Protein AF-0000000082344191 (afdb_homodimer)

Sequence (604 aa):
MPLQTYHLSSSPKGLSSITTLIVGTSEAVLIDPPFLKPDGLAAAHWIKNKTNKPLKAVFVTHHHPDHFFAANSIFEAFPEAKFYAAPYVLAGINREYDQKVTYWPAVFGTENVYTAPRRPEPFEFSFFVLNGDPGSPVVLLGPLQGDSVDHTLFWLPSEKTIICGDAVYGRSTHVWVEEVETPALLEAWNKTLTLIGALRPEKLIPGHMETGWELDAKEDLAHTQKYLDLFSEKITNAPTKLTVQELFDFFKNEFPQCKENLDFFLGHLSNQYGEGGQVWEENRHHDVGARTIGALNGYWFKMPLQTYHLSSSPKGLSSITTLIVGTSEAVLIDPPFLKPDGLAAAHWIKNKTNKPLKAVFVTHHHPDHFFAANSIFEAFPEAKFYAAPYVLAGINREYDQKVTYWPAVFGTENVYTAPRRPEPFEFSFFVLNGDPGSPVVLLGPLQGDSVDHTLFWLPSEKTIICGDAVYGRSTHVWVEEVETPALLEAWNKTLTLIGALRPEKLIPGHMETGWELDAKEDLAHTQKYLDLFSEKITNAPTKLTVQELFDFFKNEFPQCKENLDFFLGHLSNQYGEGGQVWEENRHHDVGARTIGALNGYWFK

InterPro domains:
  IPR001279 Metallo-beta-lactamase [PF00753] (19-208)
  IPR001279 Metallo-beta-lactamase [SM00849] (16-208)
  IPR036866 Ribonuclease Z/Hydroxyacylglutathione hydrolase-like [G3DSA:3.60.15.10] (3-241)
  IPR036866 Ribonuclease Z/Hydroxyacylglutathione hydrolase-like [SSF56281] (19-265)
  IPR050662 Secondary metabolite biosynthesis-associated thioesterase [PTHR23131] (17-292)

pLDDT: mean 97.36, std 2.83, range [79.06, 99.0]

Radius of gyration: 25.95 Å; Cα contacts (8 Å, |Δi|>4): 1347; chains: 2; bounding box: 54×76×53 Å

Nearest PDB structures (foldseek):
  8d2z-assembly2_B  TM=6.722E-01  e=1.633E-15  Burkholderia cenocepacia
  4u4l-assembly3_C  TM=7.083E-01  e=7.625E-10  Klebsiella pneumoniae
  4tze-assembly1_A  TM=6.982E-01  e=8.600E-10  Escherichia coli
  8r5t-assembly2_B  TM=7.173E-01  e=3.643E-09  Klebsiella pneumoniae
  5zio-assembly1_A  TM=6.833E-01  e=1.996E-09  Klebsiella pneumoniae

Secondary structure (DSSP, 8-state):
---EEEEEEPPTTTTTBEEEEEE-SS-EEEE---SSHHHHHHHHHHHHHH--S-EEEEEESSS-GGGTTTHHHHHHH-TT-EEEE-HHHHHHHHHHHHHHHHHHHHHH-TTTS-SSPPPPEE---SEEB-TT-TTSPEEEEEEE-SSSSSEEEEEETTTTEEE-GGGS--TTS----TT--SHHHHHHHHHHHHHHHHT--SEEE-SB--TTPPP-HHHHHHHHHHHHHHHIIIIIT-SSPPBHHHHHHHHHHH-TT--S-HHHHHHHHHHHHSBT----GGGGGG-GGG--HHHHTTTB--/---EEEEEEPPTTTTTBEEEEEE-SS-EEEE---SSHHHHHHHHHHHHHH--S-EEEEEESSS-GGGTTTHHHHHHH-TT-EEEE-HHHHHHHHHHHHHHHHHHHHHH-TTTS-SSPPPPEE---SEEB-TT-TTSPEEEEEEE-SSSSSEEEEEETTTTEEE-GGGS--TTS----TT--SHHHHHHHHHHHHHHHHT--SEEE-SB--TTPPP-HHHHHHHHHHHHHHHIIIIIT-SSPPBHHHHHHHHHHH-TT--S-HHHHHHHHHHHHSBT----GGGGGG-GGG--HHHHTTTB--

Organism: NCBI:txid1220207

Structure (mmCIF, N/CA/C/O backbone):
data_AF-0000000082344191-model_v1
#
loop_
_entity.id
_entity.type
_entity.pdbx_description
1 polymer 'Metallo-beta-lactamase domain-containing protein'
#
loop_
_atom_site.group_PDB
_atom_site.id
_atom_site.type_symbol
_atom_site.label_atom_id
_atom_site.label_alt_id
_atom_site.label_comp_id
_atom_site.label_asym_id
_atom_site.label_entity_id
_atom_site.label_seq_id
_atom_site.pdbx_PDB_ins_code
_atom_site.Cartn_x
_atom_site.Cartn_y
_atom_site.Cartn_z
_atom_site.occupancy
_atom_site.B_iso_or_equiv
_atom_site.auth_seq_id
_atom_site.auth_comp_id
_atom_site.auth_asym_id
_atom_site.auth_atom_id
_atom_site.pdbx_PDB_model_num
ATOM 1 N N . MET A 1 1 ? 15.68 -6.539 15.57 1 79.06 1 MET A N 1
ATOM 2 C CA . MET A 1 1 ? 15.188 -5.562 16.547 1 79.06 1 MET A CA 1
ATOM 3 C C . MET A 1 1 ? 14.094 -4.695 15.93 1 79.06 1 MET A C 1
ATOM 5 O O . MET A 1 1 ? 14.102 -4.434 14.727 1 79.06 1 MET A O 1
ATOM 9 N N . PRO A 1 2 ? 13.133 -4.27 16.734 1 92.44 2 PRO A N 1
ATOM 10 C CA . PRO A 1 2 ? 12.086 -3.395 16.203 1 92.44 2 PRO A CA 1
ATOM 11 C C . PRO A 1 2 ? 12.633 -2.061 15.703 1 92.44 2 PRO A C 1
ATOM 13 O O . PRO A 1 2 ? 13.602 -1.538 16.266 1 92.44 2 PRO A O 1
ATOM 16 N N . LEU A 1 3 ? 12.094 -1.596 14.656 1 98.5 3 LEU A N 1
ATOM 17 C CA . LEU A 1 3 ? 12.422 -0.26 14.172 1 98.5 3 LEU A CA 1
ATOM 18 C C . LEU A 1 3 ? 12.18 0.787 15.25 1 98.5 3 LEU A C 1
ATOM 20 O O . LEU A 1 3 ? 11.203 0.698 16 1 98.5 3 LEU A O 1
ATOM 24 N N . GLN A 1 4 ? 13.055 1.714 15.312 1 98.62 4 GLN A N 1
ATOM 25 C CA . GLN A 1 4 ? 12.883 2.844 16.219 1 98.62 4 GLN A CA 1
ATOM 26 C C . GLN A 1 4 ? 12.461 4.098 15.461 1 98.62 4 GLN A C 1
ATOM 28 O O . GLN A 1 4 ? 12.906 4.328 14.336 1 98.62 4 GLN A O 1
ATOM 33 N N . THR A 1 5 ? 11.609 4.875 16.109 1 98.81 5 THR A N 1
ATOM 34 C CA . THR A 1 5 ? 11.211 6.141 15.508 1 98.81 5 THR A CA 1
ATOM 35 C C . THR A 1 5 ? 11.531 7.309 16.438 1 98.81 5 THR A C 1
ATOM 37 O O . THR A 1 5 ? 11.367 7.207 17.656 1 98.81 5 THR A O 1
ATOM 40 N N . TYR A 1 6 ? 12.039 8.32 15.852 1 98.75 6 TYR A N 1
ATOM 41 C CA . TYR A 1 6 ? 12.312 9.594 16.516 1 98.75 6 TYR A CA 1
ATOM 42 C C . TYR A 1 6 ? 11.656 10.75 15.766 1 98.75 6 TYR A C 1
ATOM 44 O O . TYR A 1 6 ? 11.352 10.633 14.57 1 98.75 6 TYR A O 1
ATOM 52 N N . HIS A 1 7 ? 11.352 11.789 16.469 1 98.81 7 HIS A N 1
ATOM 53 C CA . HIS A 1 7 ? 10.711 12.922 15.812 1 98.81 7 HIS A CA 1
ATOM 54 C C . HIS A 1 7 ? 11.328 14.242 16.266 1 98.81 7 HIS A C 1
ATOM 56 O O . HIS A 1 7 ? 11.828 14.344 17.391 1 98.81 7 HIS A O 1
ATOM 62 N N . LEU A 1 8 ? 11.367 15.188 15.383 1 98.81 8 LEU A N 1
ATOM 63 C CA . LEU A 1 8 ? 11.891 16.531 15.609 1 98.81 8 LEU A CA 1
ATOM 64 C C . LEU A 1 8 ? 10.883 17.594 15.172 1 98.81 8 LEU A C 1
ATOM 66 O O . LEU A 1 8 ? 10.391 17.562 14.039 1 98.81 8 LEU A O 1
ATOM 70 N N . SER A 1 9 ? 10.523 18.516 16.062 1 98.75 9 SER A N 1
ATOM 71 C CA . SER A 1 9 ? 9.664 19.641 15.719 1 98.75 9 SER A CA 1
ATOM 72 C C . SER A 1 9 ? 10.469 20.781 15.109 1 98.75 9 SER A C 1
ATOM 74 O O . SER A 1 9 ? 11.523 21.156 15.617 1 98.75 9 SER A O 1
ATOM 76 N N . SER A 1 10 ? 9.977 21.297 14.016 1 98.69 10 SER A N 1
ATOM 77 C CA . SER A 1 10 ? 10.555 22.531 13.484 1 98.69 10 SER A CA 1
ATOM 78 C C . SER A 1 10 ? 10.258 23.719 14.391 1 98.69 10 SER A C 1
ATOM 80 O O . SER A 1 10 ? 9.477 23.609 15.344 1 98.69 10 SER A O 1
ATOM 82 N N . SER A 1 11 ? 10.914 24.891 14.094 1 98.25 11 SER A N 1
ATOM 83 C CA . SER A 1 11 ? 10.664 26.125 14.828 1 98.25 11 SER A CA 1
ATOM 84 C C . SER A 1 11 ? 9.211 26.562 14.688 1 98.25 11 SER A C 1
ATOM 86 O O . SER A 1 11 ? 8.508 26.125 13.773 1 98.25 11 SER A O 1
ATOM 88 N N . PRO A 1 12 ? 8.734 27.422 15.602 1 97.44 12 PRO A N 1
ATOM 89 C CA . PRO A 1 12 ? 7.395 27.984 15.422 1 97.44 12 PRO A CA 1
ATOM 90 C C . PRO A 1 12 ? 7.219 28.672 14.07 1 97.44 12 PRO A C 1
ATOM 92 O O . PRO A 1 12 ? 6.18 28.516 13.422 1 97.44 12 PRO A O 1
ATOM 95 N N . LYS A 1 13 ? 8.266 29.344 13.602 1 96.56 13 LYS A N 1
ATOM 96 C CA . LYS A 1 13 ? 8.203 29.984 12.297 1 96.56 13 LYS A CA 1
ATOM 97 C C . LYS A 1 13 ? 8.016 28.953 11.188 1 96.56 13 LYS A C 1
ATOM 99 O O . LYS A 1 13 ? 7.371 29.234 10.172 1 96.56 13 LYS A O 1
ATOM 104 N N . GLY A 1 14 ? 8.609 27.75 11.383 1 97.88 14 GLY A N 1
ATOM 105 C CA . GLY A 1 14 ? 8.438 26.656 10.445 1 97.88 14 GLY A CA 1
ATOM 106 C C . GLY A 1 14 ? 7.172 25.844 10.695 1 97.88 14 GLY A C 1
ATOM 107 O O . GLY A 1 14 ? 7.051 24.719 10.242 1 97.88 14 GLY A O 1
ATOM 108 N N . LEU A 1 15 ? 6.262 26.406 11.523 1 98.12 15 LEU A N 1
ATOM 109 C CA . LEU A 1 15 ? 4.922 25.891 11.781 1 98.12 15 LEU A CA 1
ATOM 110 C C . LEU A 1 15 ? 4.988 24.641 12.641 1 98.12 15 LEU A C 1
ATOM 112 O O . LEU A 1 15 ? 4.074 23.812 12.602 1 98.12 15 LEU A O 1
ATOM 116 N N . SER A 1 16 ? 6.129 24.422 13.312 1 98.5 16 SER A N 1
ATOM 117 C CA . SER A 1 16 ? 6.32 23.266 14.188 1 98.5 16 SER A CA 1
ATOM 118 C C . SER A 1 16 ? 5.977 21.969 13.477 1 98.5 16 SER A C 1
ATOM 120 O O . SER A 1 16 ? 5.387 21.062 14.078 1 98.5 16 SER A O 1
ATOM 122 N N . SER A 1 17 ? 6.195 21.922 12.156 1 98.81 17 SER A N 1
ATOM 123 C CA . SER A 1 17 ? 6.027 20.672 11.43 1 98.81 17 SER A CA 1
ATOM 124 C C . SER A 1 17 ? 6.984 19.594 11.945 1 98.81 17 SER A C 1
ATOM 126 O O . SER A 1 17 ? 8.094 19.906 12.383 1 98.81 17 SER A O 1
ATOM 128 N N . ILE A 1 18 ? 6.586 18.406 11.898 1 98.94 18 ILE A N 1
ATOM 129 C CA . ILE A 1 18 ? 7.352 17.297 12.484 1 98.94 18 ILE A CA 1
ATOM 130 C C . ILE A 1 18 ? 8.125 16.578 11.391 1 98.94 18 ILE A C 1
ATOM 132 O O . ILE A 1 18 ? 7.582 16.297 10.32 1 98.94 18 ILE A O 1
ATOM 136 N N . THR A 1 19 ? 9.383 16.344 11.633 1 98.94 19 THR A N 1
ATOM 137 C CA . THR A 1 19 ? 10.242 15.43 10.891 1 98.94 19 THR A CA 1
ATOM 138 C C . THR A 1 19 ? 10.453 14.125 11.664 1 98.94 19 THR A C 1
ATOM 140 O O . THR A 1 19 ? 10.734 14.148 12.859 1 98.94 19 THR A O 1
ATOM 143 N N . THR A 1 20 ? 10.258 12.992 11.031 1 98.94 20 THR A N 1
ATOM 144 C CA . THR A 1 20 ? 10.359 11.703 11.703 1 98.94 20 THR A CA 1
ATOM 145 C C . THR A 1 20 ? 11.508 10.883 11.125 1 98.94 20 THR A C 1
ATOM 147 O O . THR A 1 20 ? 11.672 10.812 9.898 1 98.94 20 THR A O 1
ATOM 150 N N . LEU A 1 21 ? 12.336 10.328 12 1 98.94 21 LEU A N 1
ATOM 151 C CA . LEU A 1 21 ? 13.43 9.43 11.633 1 98.94 21 LEU A CA 1
ATOM 152 C C . LEU A 1 21 ? 13.109 7.992 12.031 1 98.94 21 LEU A C 1
ATOM 154 O O . LEU A 1 21 ? 12.758 7.727 13.18 1 98.94 21 LEU A O 1
ATOM 158 N N . ILE A 1 22 ? 13.078 7.086 11.078 1 98.94 22 ILE A N 1
ATOM 159 C CA . ILE A 1 22 ? 12.984 5.652 11.312 1 98.94 22 ILE A CA 1
ATOM 160 C C . ILE A 1 22 ? 14.375 5.027 11.289 1 98.94 22 ILE A C 1
ATOM 162 O O . ILE A 1 22 ? 15.102 5.164 10.297 1 98.94 22 ILE A O 1
ATOM 166 N N . VAL A 1 23 ? 14.758 4.375 12.32 1 98.88 23 VAL A N 1
ATOM 167 C CA . VAL A 1 23 ? 16.078 3.77 12.414 1 98.88 23 VAL A CA 1
ATOM 168 C C . VAL A 1 23 ? 15.953 2.258 12.586 1 98.88 23 VAL A C 1
ATOM 170 O O . VAL A 1 23 ? 15.273 1.789 13.5 1 98.88 23 VAL A O 1
ATOM 173 N N . GLY A 1 24 ? 16.516 1.507 11.633 1 98.31 24 GLY A N 1
ATOM 174 C CA . GLY A 1 24 ? 16.547 0.055 11.711 1 98.31 24 GLY A CA 1
ATOM 175 C C . GLY A 1 24 ? 17.906 -0.493 12.102 1 98.31 24 GLY A C 1
ATOM 176 O O . GLY A 1 24 ? 18.703 0.2 12.742 1 98.31 24 GLY A O 1
ATOM 177 N N . THR A 1 25 ? 18.141 -1.754 11.75 1 97.56 25 THR A N 1
ATOM 178 C CA . THR A 1 25 ? 19.359 -2.477 12.109 1 97.56 25 THR A CA 1
ATOM 179 C C . THR A 1 25 ? 20.562 -1.879 11.406 1 97.56 25 THR A C 1
ATOM 181 O O . THR A 1 25 ? 21.625 -1.716 12.016 1 97.56 25 THR A O 1
ATOM 184 N N . SER A 1 26 ? 20.406 -1.431 10.094 1 97.19 26 SER A N 1
ATOM 185 C CA . SER A 1 26 ? 21.594 -1.045 9.336 1 97.19 26 SER A CA 1
ATOM 186 C C . SER A 1 26 ? 21.375 0.271 8.602 1 97.19 26 SER A C 1
ATOM 188 O O . SER A 1 26 ? 22.312 0.843 8.055 1 97.19 26 SER A O 1
ATOM 190 N N . GLU A 1 27 ? 20.109 0.717 8.633 1 97.56 27 GLU A N 1
ATOM 191 C CA . GLU A 1 27 ? 19.75 1.846 7.785 1 97.56 27 GLU A CA 1
ATOM 192 C C . GLU A 1 27 ? 18.688 2.721 8.445 1 97.56 27 GLU A C 1
ATOM 194 O O . GLU A 1 27 ? 18.078 2.322 9.445 1 97.56 27 GLU A O 1
ATOM 199 N N . ALA A 1 28 ? 18.547 3.916 7.898 1 98.62 28 ALA A N 1
ATOM 200 C CA . ALA A 1 28 ? 17.531 4.836 8.391 1 98.62 28 ALA A CA 1
ATOM 201 C C . ALA A 1 28 ? 16.766 5.473 7.234 1 98.62 28 ALA A C 1
ATOM 203 O O . ALA A 1 28 ? 17.234 5.484 6.098 1 98.62 28 ALA A O 1
ATOM 204 N N . VAL A 1 29 ? 15.578 5.914 7.527 1 98.88 29 VAL A N 1
ATOM 205 C CA . VAL A 1 29 ? 14.711 6.625 6.602 1 98.88 29 VAL A CA 1
ATOM 206 C C . VAL A 1 29 ? 14.109 7.848 7.289 1 98.88 29 VAL A C 1
ATOM 208 O O . VAL A 1 29 ? 13.766 7.797 8.477 1 98.88 29 VAL A O 1
ATOM 211 N N . LEU A 1 30 ? 14.016 8.93 6.555 1 98.94 30 LEU A N 1
ATOM 212 C CA . LEU A 1 30 ? 13.43 10.156 7.082 1 98.94 30 LEU A CA 1
ATOM 213 C C . LEU A 1 30 ? 12.078 10.438 6.43 1 98.94 30 LEU A C 1
ATOM 215 O O . LEU A 1 30 ? 11.922 10.258 5.219 1 98.94 30 LEU A O 1
ATOM 219 N N . ILE A 1 31 ? 11.102 10.898 7.242 1 98.94 31 ILE A N 1
ATOM 220 C CA . ILE A 1 31 ? 9.797 11.305 6.734 1 98.94 31 ILE A CA 1
ATOM 221 C C . ILE A 1 31 ? 9.594 12.797 6.973 1 98.94 31 ILE A C 1
ATOM 223 O O . ILE A 1 31 ? 9.742 13.281 8.094 1 98.94 31 ILE A O 1
ATOM 227 N N . ASP A 1 32 ? 9.336 13.578 5.906 1 98.94 32 ASP A N 1
ATOM 228 C CA . ASP A 1 32 ? 8.867 14.961 5.93 1 98.94 32 ASP A CA 1
ATOM 229 C C . ASP A 1 32 ? 9.977 15.914 6.363 1 98.94 32 ASP A C 1
ATOM 231 O O . ASP A 1 32 ? 9.984 16.391 7.504 1 98.94 32 ASP A O 1
ATOM 235 N N . PRO A 1 33 ? 10.859 16.281 5.406 1 98.75 33 PRO A N 1
ATOM 236 C CA . PRO A 1 33 ? 11.75 17.406 5.699 1 98.75 33 PRO A CA 1
ATOM 237 C C . PRO A 1 33 ? 10.992 18.688 6.055 1 98.75 33 PRO A C 1
ATOM 239 O O . PRO A 1 33 ? 9.82 18.828 5.707 1 98.75 33 PRO A O 1
ATOM 242 N N . PRO A 1 34 ? 11.703 19.594 6.703 1 98.69 34 PRO A N 1
ATOM 243 C CA . PRO A 1 34 ? 11.008 20.781 7.188 1 98.69 34 PRO A CA 1
ATOM 244 C C . PRO A 1 34 ? 10.797 21.828 6.094 1 98.69 34 PRO A C 1
ATOM 246 O O . PRO A 1 34 ? 11.062 21.547 4.918 1 98.69 34 PRO A O 1
ATOM 249 N N . PHE A 1 35 ? 10.289 23 6.52 1 98.81 35 PHE A N 1
ATOM 250 C CA . PHE A 1 35 ? 9.906 24.109 5.652 1 98.81 35 PHE A CA 1
ATOM 251 C C . PHE A 1 35 ? 11.094 25.016 5.387 1 98.81 35 PHE A C 1
ATOM 253 O O . PHE A 1 35 ? 11.508 25.188 4.238 1 98.81 35 PHE A O 1
ATOM 260 N N . LEU A 1 36 ? 11.695 25.531 6.41 1 98.81 36 LEU A N 1
ATOM 261 C CA . LEU A 1 36 ? 12.656 26.625 6.336 1 98.81 36 LEU A CA 1
ATOM 262 C C . LEU A 1 36 ? 14.086 26.094 6.336 1 98.81 36 LEU A C 1
ATOM 264 O O . LEU A 1 36 ? 14.383 25.094 6.996 1 98.81 36 LEU A O 1
ATOM 268 N N . LYS A 1 37 ? 14.992 26.828 5.738 1 98.62 37 LYS A N 1
ATOM 269 C CA . LYS A 1 37 ? 16.406 26.469 5.648 1 98.62 37 LYS A CA 1
ATOM 270 C C . LYS A 1 37 ? 17 26.219 7.031 1 98.62 37 LYS A C 1
ATOM 272 O O . LYS A 1 37 ? 17.656 25.203 7.258 1 98.62 37 LYS A O 1
ATOM 277 N N . PRO A 1 38 ? 16.766 27.125 7.988 1 98.62 38 PRO A N 1
ATOM 278 C CA . PRO A 1 38 ? 17.359 26.859 9.305 1 98.62 38 PRO A CA 1
ATOM 279 C C . PRO A 1 38 ? 16.859 25.578 9.938 1 98.62 38 PRO A C 1
ATOM 281 O O . PRO A 1 38 ? 17.625 24.859 10.586 1 98.62 38 PRO A O 1
ATOM 284 N N . ASP A 1 39 ? 15.602 25.266 9.797 1 98.88 39 ASP A N 1
ATOM 285 C CA . ASP A 1 39 ? 15.047 24.031 10.336 1 98.88 39 ASP A CA 1
ATOM 286 C C . ASP A 1 39 ? 15.617 22.812 9.609 1 98.88 39 ASP A C 1
ATOM 288 O O . ASP A 1 39 ? 15.812 21.75 10.211 1 98.88 39 ASP A O 1
ATOM 292 N N . GLY A 1 40 ? 15.805 22.969 8.273 1 98.88 40 GLY A N 1
ATOM 293 C CA . GLY A 1 40 ? 16.438 21.906 7.512 1 98.88 40 GLY A CA 1
ATOM 294 C C . GLY A 1 40 ? 17.844 21.578 7.988 1 98.88 40 GLY A C 1
ATOM 295 O O . GLY A 1 40 ? 18.203 20.406 8.133 1 98.88 40 GLY A O 1
ATOM 296 N N . LEU A 1 41 ? 18.609 22.625 8.203 1 98.69 41 LEU A N 1
ATOM 297 C CA . LEU A 1 41 ? 19.969 22.453 8.719 1 98.69 41 LEU A CA 1
ATOM 298 C C . LEU A 1 41 ? 19.938 21.812 10.102 1 98.69 41 LEU A C 1
ATOM 300 O O . LEU A 1 41 ? 20.75 20.922 10.383 1 98.69 41 LEU A O 1
ATOM 304 N N . ALA A 1 42 ? 19.031 22.25 10.906 1 98.75 42 ALA A N 1
ATOM 305 C CA . ALA A 1 42 ? 18.875 21.656 12.234 1 98.75 42 ALA A CA 1
ATOM 306 C C . ALA A 1 42 ? 18.5 20.172 12.133 1 98.75 42 ALA A C 1
ATOM 308 O O . ALA A 1 42 ? 19 19.359 12.906 1 98.75 42 ALA A O 1
ATOM 309 N N . ALA A 1 43 ? 17.625 19.828 11.25 1 98.88 43 ALA A N 1
ATOM 310 C CA . ALA A 1 43 ? 17.219 18.438 11.062 1 98.88 43 ALA A CA 1
ATOM 311 C C . ALA A 1 43 ? 18.391 17.578 10.609 1 98.88 43 ALA A C 1
ATOM 313 O O . ALA A 1 43 ? 18.578 16.453 11.086 1 98.88 43 ALA A O 1
ATOM 314 N N . ALA A 1 44 ? 19.156 18.109 9.664 1 98.88 44 ALA A N 1
ATOM 315 C CA . ALA A 1 44 ? 20.344 17.391 9.203 1 98.88 44 ALA A CA 1
ATOM 316 C C . ALA A 1 44 ? 21.281 17.094 10.359 1 98.88 44 ALA A C 1
ATOM 318 O O . ALA A 1 44 ? 21.766 15.969 10.5 1 98.88 44 ALA A O 1
ATOM 319 N N . HIS A 1 45 ? 21.516 18.078 11.148 1 98.75 45 HIS A N 1
ATOM 320 C CA . HIS A 1 45 ? 22.375 17.906 12.312 1 98.75 45 HIS A CA 1
ATOM 321 C C . HIS A 1 45 ? 21.781 16.906 13.297 1 98.75 45 HIS A C 1
ATOM 323 O O . HIS A 1 45 ? 22.5 16.078 13.852 1 98.75 45 HIS A O 1
ATOM 329 N N . TRP A 1 46 ? 20.531 17.016 13.5 1 98.81 46 TRP A N 1
ATOM 330 C CA . TRP A 1 46 ? 19.797 16.125 14.406 1 98.81 46 TRP A CA 1
ATOM 331 C C . TRP A 1 46 ? 19.922 14.68 13.961 1 98.81 46 TRP A C 1
ATOM 333 O O . TRP A 1 46 ? 20.156 13.789 14.781 1 98.81 46 TRP A O 1
ATOM 343 N N . ILE A 1 47 ? 19.766 14.375 12.695 1 98.88 47 ILE A N 1
ATOM 344 C CA . ILE A 1 47 ? 19.891 13.031 12.156 1 98.88 47 ILE A CA 1
ATOM 345 C C . ILE A 1 47 ? 21.281 12.484 12.445 1 98.88 47 ILE A C 1
ATOM 347 O O . ILE A 1 47 ? 21.438 11.359 12.93 1 98.88 47 ILE A O 1
ATOM 351 N N . LYS A 1 48 ? 22.312 13.289 12.195 1 98.44 48 LYS A N 1
ATOM 352 C CA . LYS A 1 48 ? 23.688 12.875 12.391 1 98.44 48 LYS A CA 1
ATOM 353 C C . LYS A 1 48 ? 23.969 12.523 13.852 1 98.44 48 LYS A C 1
ATOM 355 O O . LYS A 1 48 ? 24.766 11.641 14.141 1 98.44 48 LYS A O 1
ATOM 360 N N . ASN A 1 49 ? 23.297 13.195 14.695 1 98.44 49 ASN A N 1
ATOM 361 C CA . ASN A 1 49 ? 23.516 12.977 16.125 1 98.44 49 ASN A CA 1
ATOM 362 C C . ASN A 1 49 ? 22.703 11.797 16.641 1 98.44 49 ASN A C 1
ATOM 364 O O . ASN A 1 49 ? 23.078 11.172 17.625 1 98.44 49 ASN A O 1
ATOM 368 N N . LYS A 1 50 ? 21.578 11.484 16.031 1 98.25 50 LYS A N 1
ATOM 369 C CA . LYS A 1 50 ? 20.672 10.461 16.516 1 98.25 50 LYS A CA 1
ATOM 370 C C . LYS A 1 50 ? 21.125 9.07 16.125 1 98.25 50 LYS A C 1
ATOM 372 O O . LYS A 1 50 ? 20.859 8.094 16.812 1 98.25 50 LYS A O 1
ATOM 377 N N . THR A 1 51 ? 21.812 8.969 14.945 1 98.12 51 THR A N 1
ATOM 378 C CA . THR A 1 51 ? 22.203 7.645 14.477 1 98.12 51 THR A CA 1
ATOM 379 C C . THR A 1 51 ? 23.422 7.742 13.555 1 98.12 51 THR A C 1
ATOM 381 O O . THR A 1 51 ? 23.609 8.75 12.875 1 98.12 51 THR A O 1
ATOM 384 N N . ASN A 1 52 ? 24.203 6.676 13.5 1 97.69 52 ASN A N 1
ATOM 385 C CA . ASN A 1 52 ? 25.328 6.57 12.578 1 97.69 52 ASN A CA 1
ATOM 386 C C . ASN A 1 52 ? 24.969 5.742 11.344 1 97.69 52 ASN A C 1
ATOM 388 O O . ASN A 1 52 ? 25.797 5.547 10.453 1 97.69 52 ASN A O 1
ATOM 392 N N . LYS A 1 53 ? 23.703 5.238 11.359 1 97.56 53 LYS A N 1
ATOM 393 C CA . LYS A 1 53 ? 23.266 4.449 10.219 1 97.56 53 LYS A CA 1
ATOM 394 C C . LYS A 1 53 ? 23.062 5.332 8.984 1 97.56 53 LYS A C 1
ATOM 396 O O . LYS A 1 53 ? 22.609 6.473 9.102 1 97.56 53 LYS A O 1
ATOM 401 N N . PRO A 1 54 ? 23.438 4.781 7.812 1 98.12 54 PRO A N 1
ATOM 402 C CA . PRO A 1 54 ? 23.219 5.574 6.602 1 98.12 54 PRO A CA 1
ATOM 403 C C . PRO A 1 54 ? 21.75 5.898 6.367 1 98.12 54 PRO A C 1
ATOM 405 O O . PRO A 1 54 ? 20.891 5.047 6.578 1 98.12 54 PRO A O 1
ATOM 408 N N . LEU A 1 55 ? 21.453 7.125 5.969 1 98.69 55 LEU A N 1
ATOM 409 C CA . LEU A 1 55 ? 20.125 7.523 5.512 1 98.69 55 LEU A CA 1
ATOM 410 C C . LEU A 1 55 ? 19.891 7.066 4.078 1 98.69 55 LEU A C 1
ATOM 412 O O . LEU A 1 55 ? 20.531 7.555 3.148 1 98.69 55 LEU A O 1
ATOM 416 N N . LYS A 1 56 ? 18.938 6.164 3.893 1 98.38 56 LYS A N 1
ATOM 417 C CA . LYS A 1 56 ? 18.75 5.551 2.58 1 98.38 56 LYS A CA 1
ATOM 418 C C . LYS A 1 56 ? 17.719 6.316 1.758 1 98.38 56 LYS A C 1
ATOM 420 O O . LYS A 1 56 ? 17.797 6.363 0.529 1 98.38 56 LYS A O 1
ATOM 425 N N . ALA A 1 57 ? 16.766 6.852 2.461 1 98.75 57 ALA A N 1
ATOM 426 C CA . ALA A 1 57 ? 15.688 7.523 1.744 1 98.75 57 ALA A CA 1
ATOM 427 C C . ALA A 1 57 ? 15.031 8.594 2.613 1 98.75 57 ALA A C 1
ATOM 429 O O . ALA A 1 57 ? 15.117 8.547 3.844 1 98.75 57 ALA A O 1
ATOM 430 N N . VAL A 1 58 ? 14.469 9.531 1.964 1 98.88 58 VAL A N 1
ATOM 431 C CA . VAL A 1 58 ? 13.609 10.57 2.514 1 98.88 58 VAL A CA 1
ATOM 432 C C . VAL A 1 58 ? 12.25 10.531 1.822 1 98.88 58 VAL A C 1
ATOM 434 O O . VAL A 1 58 ? 12.172 10.469 0.593 1 98.88 58 VAL A O 1
ATOM 437 N N . PHE A 1 59 ? 11.164 10.492 2.641 1 98.94 59 PHE A N 1
ATOM 438 C CA . PHE A 1 59 ? 9.812 10.469 2.088 1 98.94 59 PHE A CA 1
ATOM 439 C C . PHE A 1 59 ? 9.055 11.734 2.467 1 98.94 59 PHE A C 1
ATOM 441 O O . PHE A 1 59 ? 9.422 12.422 3.422 1 98.94 59 PHE A O 1
ATOM 448 N N . VAL A 1 60 ? 8.031 11.992 1.668 1 98.81 60 VAL A N 1
ATOM 449 C CA . VAL A 1 60 ? 7.098 13.086 1.922 1 98.81 60 VAL A CA 1
ATOM 450 C C . VAL A 1 60 ? 5.68 12.539 2.062 1 98.81 60 VAL A C 1
ATOM 452 O O . VAL A 1 60 ? 5.242 11.719 1.248 1 98.81 60 VAL A O 1
ATOM 455 N N . THR A 1 61 ? 4.984 13.023 3.084 1 98.94 61 THR A N 1
ATOM 456 C CA . THR A 1 61 ? 3.645 12.508 3.35 1 98.94 61 THR A CA 1
ATOM 457 C C . THR A 1 61 ? 2.629 13.133 2.393 1 98.94 61 THR A C 1
ATOM 459 O O . THR A 1 61 ? 1.666 12.469 1.993 1 98.94 61 THR A O 1
ATOM 462 N N . HIS A 1 62 ? 2.789 14.422 2.092 1 98.69 62 HIS A N 1
ATOM 463 C CA . HIS A 1 62 ? 1.835 15.117 1.237 1 98.69 62 HIS A CA 1
ATOM 464 C C . HIS A 1 62 ? 2.447 16.375 0.64 1 98.69 62 HIS A C 1
ATOM 466 O O . HIS A 1 62 ? 3.615 16.688 0.889 1 98.69 62 HIS A O 1
ATOM 472 N N . HIS A 1 63 ? 1.688 17.125 -0.151 1 98.06 63 HIS A N 1
ATOM 473 C CA . HIS A 1 63 ? 2.246 18.109 -1.079 1 98.06 63 HIS A CA 1
ATOM 474 C C . HIS A 1 63 ? 2.512 19.438 -0.384 1 98.06 63 HIS A C 1
ATOM 476 O O . HIS A 1 63 ? 3.127 20.328 -0.965 1 98.06 63 HIS A O 1
ATOM 482 N N . HIS A 1 64 ? 2.166 19.641 0.881 1 98.12 64 HIS A N 1
ATOM 483 C CA . HIS A 1 64 ? 2.367 20.938 1.529 1 98.12 64 HIS A CA 1
ATOM 484 C C . HIS A 1 64 ? 3.85 21.266 1.656 1 98.12 64 HIS A C 1
ATOM 486 O O . HIS A 1 64 ? 4.645 20.422 2.068 1 98.12 64 HIS A O 1
ATOM 492 N N . PRO A 1 65 ? 4.227 22.484 1.438 1 97.88 65 PRO A N 1
ATOM 493 C CA . PRO A 1 65 ? 5.637 22.891 1.392 1 97.88 65 PRO A CA 1
ATOM 494 C C . PRO A 1 65 ? 6.348 22.703 2.727 1 97.88 65 PRO A C 1
ATOM 496 O O . PRO A 1 65 ? 7.551 22.422 2.754 1 97.88 65 PRO A O 1
ATOM 499 N N . ASP A 1 66 ? 5.688 22.828 3.811 1 98.44 66 ASP A N 1
ATOM 500 C CA . ASP A 1 66 ? 6.355 22.75 5.109 1 98.44 66 ASP A CA 1
ATOM 501 C C . ASP A 1 66 ? 6.762 21.328 5.441 1 98.44 66 ASP A C 1
ATOM 503 O O . ASP A 1 66 ? 7.359 21.078 6.488 1 98.44 66 ASP A O 1
ATOM 507 N N . HIS A 1 67 ? 6.566 20.391 4.492 1 98.75 67 HIS A N 1
ATOM 508 C CA . HIS A 1 67 ? 6.973 19.016 4.715 1 98.75 67 HIS A CA 1
ATOM 509 C C . HIS A 1 67 ? 8.016 18.578 3.691 1 98.75 67 HIS A C 1
ATOM 511 O O . HIS A 1 67 ? 8.383 17.406 3.643 1 98.75 67 HIS A O 1
ATOM 517 N N . PHE A 1 68 ? 8.547 19.531 2.824 1 98.69 68 PHE A N 1
ATOM 518 C CA . PHE A 1 68 ? 9.586 19.016 1.949 1 98.69 68 PHE A CA 1
ATOM 519 C C . PHE A 1 68 ? 10.484 20.141 1.441 1 98.69 68 PHE A C 1
ATOM 521 O O . PHE A 1 68 ? 11.555 19.891 0.897 1 98.69 68 PHE A O 1
ATOM 528 N N . PHE A 1 69 ? 10.164 21.406 1.65 1 98.75 69 PHE A N 1
ATOM 529 C CA . PHE A 1 69 ? 10.836 22.531 0.993 1 98.75 69 PHE A CA 1
ATOM 530 C C . PHE A 1 69 ? 12.305 22.578 1.377 1 98.75 69 PHE A C 1
ATOM 532 O O . PHE A 1 69 ? 13.148 23 0.582 1 98.75 69 PHE A O 1
ATOM 539 N N . ALA A 1 70 ? 12.641 22.172 2.596 1 98.81 70 ALA A N 1
ATOM 540 C CA . ALA A 1 70 ? 14.031 22.266 3.045 1 98.81 70 ALA A CA 1
ATOM 541 C C . ALA A 1 70 ? 14.758 20.938 2.877 1 98.81 70 ALA A C 1
ATOM 543 O O . ALA A 1 70 ? 15.789 20.719 3.514 1 98.81 70 ALA A O 1
ATOM 544 N N . ALA A 1 71 ? 14.219 20.047 2.066 1 98.81 71 ALA A N 1
ATOM 545 C CA . ALA A 1 71 ? 14.875 18.766 1.792 1 98.81 71 ALA A CA 1
ATOM 546 C C . ALA A 1 71 ? 16.297 18.969 1.288 1 98.81 71 ALA A C 1
ATOM 548 O O . ALA A 1 71 ? 17.172 18.141 1.531 1 98.81 71 ALA A O 1
ATOM 549 N N . ASN A 1 72 ? 16.578 20.109 0.593 1 98.69 72 ASN A N 1
ATOM 550 C CA . ASN A 1 72 ? 17.906 20.438 0.093 1 98.69 72 ASN A CA 1
ATOM 551 C C . ASN A 1 72 ? 18.969 20.312 1.189 1 98.69 72 ASN A C 1
ATOM 553 O O . ASN A 1 72 ? 20.047 19.766 0.964 1 98.69 72 ASN A O 1
ATOM 557 N N . SER A 1 73 ? 18.656 20.828 2.369 1 98.56 73 SER A N 1
ATOM 558 C CA . SER A 1 73 ? 19.594 20.781 3.488 1 98.56 73 SER A CA 1
ATOM 559 C C . SER A 1 73 ? 19.906 19.344 3.893 1 98.56 73 SER A C 1
ATOM 561 O O . SER A 1 73 ? 21.047 19.031 4.234 1 98.56 73 SER A O 1
ATOM 563 N N . ILE A 1 74 ? 18.875 18.484 3.863 1 98.69 74 ILE A N 1
ATOM 564 C CA . ILE A 1 74 ? 19.062 17.078 4.215 1 98.69 74 ILE A CA 1
ATOM 565 C C . ILE A 1 74 ? 19.984 16.406 3.211 1 98.69 74 ILE A C 1
ATOM 567 O O . ILE A 1 74 ? 20.922 15.695 3.598 1 98.69 74 ILE A O 1
ATOM 571 N N . PHE A 1 75 ? 19.812 16.719 1.922 1 98.5 75 PHE A N 1
ATOM 572 C CA . PHE A 1 75 ? 20.547 16.031 0.877 1 98.5 75 PHE A CA 1
ATOM 573 C C . PHE A 1 75 ? 21.969 16.578 0.766 1 98.5 75 PHE A C 1
ATOM 575 O O . PHE A 1 75 ? 22.875 15.883 0.285 1 98.5 75 PHE A O 1
ATOM 582 N N . GLU A 1 76 ? 22.172 17.797 1.151 1 98.19 76 GLU A N 1
ATOM 583 C CA . GLU A 1 76 ? 23.531 18.297 1.277 1 98.19 76 GLU A CA 1
ATOM 584 C C . GLU A 1 76 ? 24.328 17.484 2.301 1 98.19 76 GLU A C 1
ATOM 586 O O . GLU A 1 76 ? 25.516 17.219 2.104 1 98.19 76 GLU A O 1
ATOM 591 N N . ALA A 1 77 ? 23.688 17.156 3.365 1 98.19 77 ALA A N 1
ATOM 592 C CA . ALA A 1 77 ? 24.312 16.391 4.438 1 98.19 77 ALA A CA 1
ATOM 593 C C . ALA A 1 77 ? 24.359 14.898 4.094 1 98.19 77 ALA A C 1
ATOM 595 O O . ALA A 1 77 ? 25.281 14.188 4.512 1 98.19 77 ALA A O 1
ATOM 596 N N . PHE A 1 78 ? 23.406 14.398 3.375 1 98.56 78 PHE A N 1
ATOM 597 C CA . PHE A 1 78 ? 23.25 13 3.002 1 98.56 78 PHE A CA 1
ATOM 598 C C . PHE A 1 78 ? 23.062 12.859 1.498 1 98.56 78 PHE A C 1
ATOM 600 O O . PHE A 1 78 ? 21.984 12.445 1.043 1 98.56 78 PHE A O 1
ATOM 607 N N . PRO A 1 79 ? 24.078 12.969 0.737 1 98.06 79 PRO A N 1
ATOM 608 C CA . PRO A 1 79 ? 23.953 13.086 -0.718 1 98.06 79 PRO A CA 1
ATOM 609 C C . PRO A 1 79 ? 23.531 11.766 -1.376 1 98.06 79 PRO A C 1
ATOM 611 O O . PRO A 1 79 ? 23.062 11.766 -2.512 1 98.06 79 PRO A O 1
ATOM 614 N N . GLU A 1 80 ? 23.656 10.648 -0.697 1 97.25 80 GLU A N 1
ATOM 615 C CA . GLU A 1 80 ? 23.375 9.359 -1.308 1 97.25 80 GLU A CA 1
ATOM 616 C C . GLU A 1 80 ? 21.922 8.945 -1.075 1 97.25 80 GLU A C 1
ATOM 618 O O . GLU A 1 80 ? 21.422 7.996 -1.692 1 97.25 80 GLU A O 1
ATOM 623 N N . ALA A 1 81 ? 21.25 9.617 -0.158 1 98.25 81 ALA A N 1
ATOM 624 C CA . ALA A 1 81 ? 19.859 9.289 0.132 1 98.25 81 ALA A CA 1
ATOM 625 C C . ALA A 1 81 ? 18.953 9.586 -1.067 1 98.25 81 ALA A C 1
ATOM 627 O O . ALA A 1 81 ? 19.203 10.539 -1.811 1 98.25 81 ALA A O 1
ATOM 628 N N . LYS A 1 82 ? 17.953 8.789 -1.264 1 98.06 82 LYS A N 1
ATOM 629 C CA . LYS A 1 82 ? 16.953 9.031 -2.297 1 98.06 82 LYS A CA 1
ATOM 630 C C . LYS A 1 82 ? 15.773 9.82 -1.743 1 98.06 82 LYS A C 1
ATOM 632 O O . LYS A 1 82 ? 15.469 9.734 -0.552 1 98.06 82 LYS A O 1
ATOM 637 N N . PHE A 1 83 ? 15.18 10.633 -2.605 1 98.88 83 PHE A N 1
ATOM 638 C CA . PHE A 1 83 ? 14.016 11.422 -2.223 1 98.88 83 PHE A CA 1
ATOM 639 C C . PHE A 1 83 ? 12.75 10.891 -2.885 1 98.88 83 PHE A C 1
ATOM 641 O O . PHE A 1 83 ? 12.594 11 -4.105 1 98.88 83 PHE A O 1
ATOM 648 N N . TYR A 1 84 ? 11.781 10.344 -2.057 1 98.88 84 TYR A N 1
ATOM 649 C CA . TYR A 1 84 ? 10.633 9.641 -2.617 1 98.88 84 TYR A CA 1
ATOM 650 C C . TYR A 1 84 ? 9.328 10.242 -2.125 1 98.88 84 TYR A C 1
ATOM 652 O O . TYR A 1 84 ? 9.281 10.852 -1.057 1 98.88 84 TYR A O 1
ATOM 660 N N . ALA A 1 85 ? 8.32 10.07 -2.908 1 98.94 85 ALA A N 1
ATOM 661 C CA . ALA A 1 85 ? 6.918 10.234 -2.527 1 98.94 85 ALA A CA 1
ATOM 662 C C . ALA A 1 85 ? 6.023 9.266 -3.295 1 98.94 85 ALA A C 1
ATOM 664 O O . ALA A 1 85 ? 6.375 8.82 -4.391 1 98.94 85 ALA A O 1
ATOM 665 N N . ALA A 1 86 ? 4.902 8.891 -2.656 1 98.81 86 ALA A N 1
ATOM 666 C CA . ALA A 1 86 ? 3.908 8.188 -3.463 1 98.81 86 ALA A CA 1
ATOM 667 C C . ALA A 1 86 ? 3.559 8.984 -4.715 1 98.81 86 ALA A C 1
ATOM 669 O O . ALA A 1 86 ? 3.568 10.219 -4.699 1 98.81 86 ALA A O 1
ATOM 670 N N . PRO A 1 87 ? 3.203 8.367 -5.824 1 98.62 87 PRO A N 1
ATOM 671 C CA . PRO A 1 87 ? 2.945 9.062 -7.086 1 98.62 87 PRO A CA 1
ATOM 672 C C . PRO A 1 87 ? 1.871 10.141 -6.957 1 98.62 87 PRO A C 1
ATOM 674 O O . PRO A 1 87 ? 1.995 11.211 -7.555 1 98.62 87 PRO A O 1
ATOM 677 N N . TYR A 1 88 ? 0.812 9.875 -6.191 1 98.12 88 TYR A N 1
ATOM 678 C CA . TYR A 1 88 ? -0.263 10.852 -6.059 1 98.12 88 TYR A CA 1
ATOM 679 C C . TYR A 1 88 ? 0.198 12.07 -5.262 1 98.12 88 TYR A C 1
ATOM 681 O O . TYR A 1 88 ? -0.312 13.172 -5.453 1 98.12 88 TYR A O 1
ATOM 689 N N . VAL A 1 89 ? 1.179 11.883 -4.34 1 98.75 89 VAL A N 1
ATOM 690 C CA . VAL A 1 89 ? 1.761 13.008 -3.605 1 98.75 89 VAL A CA 1
ATOM 691 C C . VAL A 1 89 ? 2.619 13.852 -4.547 1 98.75 89 VAL A C 1
ATOM 693 O O . VAL A 1 89 ? 2.521 15.078 -4.551 1 98.75 89 VAL A O 1
ATOM 696 N N . LEU A 1 90 ? 3.465 13.148 -5.32 1 98.81 90 LEU A N 1
ATOM 697 C CA . LEU A 1 90 ? 4.297 13.844 -6.301 1 98.81 90 LEU A CA 1
ATOM 698 C C . LEU A 1 90 ? 3.438 14.664 -7.254 1 98.81 90 LEU A C 1
ATOM 700 O O . LEU A 1 90 ? 3.789 15.797 -7.598 1 98.81 90 LEU A O 1
ATOM 704 N N . ALA A 1 91 ? 2.314 14.094 -7.715 1 98.19 91 ALA A N 1
ATOM 705 C CA . ALA A 1 91 ? 1.408 14.812 -8.609 1 98.19 91 ALA A CA 1
ATOM 706 C C . ALA A 1 91 ? 0.906 16.094 -7.969 1 98.19 91 ALA A C 1
ATOM 708 O O . ALA A 1 91 ? 0.798 17.141 -8.633 1 98.19 91 ALA A O 1
ATOM 709 N N . GLY A 1 92 ? 0.571 16.031 -6.691 1 97.69 92 GLY A N 1
ATOM 710 C CA . GLY A 1 92 ? 0.166 17.219 -5.965 1 97.69 92 GLY A CA 1
ATOM 711 C C . GLY A 1 92 ? 1.261 18.266 -5.879 1 97.69 92 GLY A C 1
ATOM 712 O O . GLY A 1 92 ? 1.013 19.453 -6.109 1 97.69 92 GLY A O 1
ATOM 713 N N . ILE A 1 93 ? 2.453 17.797 -5.551 1 98.38 93 ILE A N 1
ATOM 714 C CA . ILE A 1 93 ? 3.604 18.703 -5.473 1 98.38 93 ILE A CA 1
ATOM 715 C C . ILE A 1 93 ? 3.812 19.391 -6.82 1 98.38 93 ILE A C 1
ATOM 717 O O . ILE A 1 93 ? 3.988 20.609 -6.879 1 98.38 93 ILE A O 1
ATOM 721 N N . ASN A 1 94 ? 3.719 18.656 -7.922 1 98.31 94 ASN A N 1
ATOM 722 C CA . ASN A 1 94 ? 3.943 19.203 -9.258 1 98.31 94 ASN A CA 1
ATOM 723 C C . ASN A 1 94 ? 2.879 20.219 -9.641 1 98.31 94 ASN A C 1
ATOM 725 O O . ASN A 1 94 ? 3.176 21.219 -10.312 1 98.31 94 ASN A O 1
ATOM 729 N N . ARG A 1 95 ? 1.666 20.016 -9.219 1 97.06 95 ARG A N 1
ATOM 730 C CA . ARG A 1 95 ? 0.55 20.891 -9.562 1 97.06 95 ARG A CA 1
ATOM 731 C C . ARG A 1 95 ? 0.747 22.281 -8.977 1 97.06 95 ARG A C 1
ATOM 733 O O . ARG A 1 95 ? 0.319 23.281 -9.57 1 97.06 95 ARG A O 1
ATOM 740 N N . GLU A 1 96 ? 1.412 22.344 -7.871 1 96.88 96 GLU A N 1
ATOM 741 C CA . GLU A 1 96 ? 1.471 23.625 -7.203 1 96.88 96 GLU A CA 1
ATOM 742 C C . GLU A 1 96 ? 2.898 24.172 -7.16 1 96.88 96 GLU A C 1
ATOM 744 O O . GLU A 1 96 ? 3.135 25.281 -6.703 1 96.88 96 GLU A O 1
ATOM 749 N N . TYR A 1 97 ? 3.879 23.469 -7.648 1 97.56 97 TYR A N 1
ATOM 750 C CA . TYR A 1 97 ? 5.301 23.719 -7.426 1 97.56 97 TYR A CA 1
ATOM 751 C C . TYR A 1 97 ? 5.688 25.109 -7.902 1 97.56 97 TYR A C 1
ATOM 753 O O . TYR A 1 97 ? 6.25 25.906 -7.137 1 97.56 97 TYR A O 1
ATOM 761 N N . ASP A 1 98 ? 5.332 25.484 -9.133 1 96.81 98 ASP A N 1
ATOM 762 C CA . ASP A 1 98 ? 5.781 26.734 -9.734 1 96.81 98 ASP A CA 1
ATOM 763 C C . ASP A 1 98 ? 5.266 27.938 -8.953 1 96.81 98 ASP A C 1
ATOM 765 O O . ASP A 1 98 ? 5.984 28.922 -8.773 1 96.81 98 ASP A O 1
ATOM 769 N N . GLN A 1 99 ? 4.105 27.844 -8.5 1 96.12 99 GLN A N 1
ATOM 770 C CA . GLN A 1 99 ? 3.539 28.953 -7.734 1 96.12 99 GLN A CA 1
ATOM 771 C C . GLN A 1 99 ? 4.148 29.016 -6.336 1 96.12 99 GLN A C 1
ATOM 773 O O . GLN A 1 99 ? 4.438 30.109 -5.832 1 96.12 99 GLN A O 1
ATOM 778 N N . LYS A 1 100 ? 4.402 27.891 -5.719 1 96.88 100 LYS A N 1
ATOM 779 C CA . LYS A 1 100 ? 4.871 27.859 -4.336 1 96.88 100 LYS A CA 1
ATOM 780 C C . LYS A 1 100 ? 6.32 28.328 -4.234 1 96.88 100 LYS A C 1
ATOM 782 O O . LYS A 1 100 ? 6.699 28.984 -3.262 1 96.88 100 LYS A O 1
ATOM 787 N N . VAL A 1 101 ? 7.141 28.016 -5.227 1 97.25 101 VAL A N 1
ATOM 788 C CA . VAL A 1 101 ? 8.555 28.375 -5.164 1 97.25 101 VAL A CA 1
ATOM 789 C C . VAL A 1 101 ? 8.719 29.875 -5.395 1 97.25 101 VAL A C 1
ATOM 791 O O . VAL A 1 101 ? 9.773 30.438 -5.105 1 97.25 101 VAL A O 1
ATOM 794 N N . THR A 1 102 ? 7.684 30.516 -5.953 1 96.19 102 THR A N 1
ATOM 795 C CA . THR A 1 102 ? 7.676 31.969 -6.09 1 96.19 102 THR A CA 1
ATOM 796 C C . THR A 1 102 ? 7.086 32.625 -4.844 1 96.19 102 THR A C 1
ATOM 798 O O . THR A 1 102 ? 7.637 33.594 -4.328 1 96.19 102 THR A O 1
ATOM 801 N N . TYR A 1 103 ? 6.113 32.094 -4.289 1 96.5 103 TYR A N 1
ATOM 802 C CA . TYR A 1 103 ? 5.328 32.688 -3.219 1 96.5 103 TYR A CA 1
ATOM 803 C C . TYR A 1 103 ? 6.102 32.688 -1.905 1 96.5 103 TYR A C 1
ATOM 805 O O . TYR A 1 103 ? 6.246 33.75 -1.262 1 96.5 103 TYR A O 1
ATOM 813 N N . TRP A 1 104 ? 6.609 31.547 -1.49 1 97.06 104 TRP A N 1
ATOM 814 C CA . TRP A 1 104 ? 7.086 31.406 -0.119 1 97.06 104 TRP A CA 1
ATOM 815 C C . TRP A 1 104 ? 8.383 32.188 0.093 1 97.06 104 TRP A C 1
ATOM 817 O O . TRP A 1 104 ? 8.57 32.812 1.136 1 97.06 104 TRP A O 1
ATOM 827 N N . PRO A 1 105 ? 9.297 32.156 -0.922 1 97.06 105 PRO A N 1
ATOM 828 C CA . PRO A 1 105 ? 10.453 33.031 -0.768 1 97.06 105 PRO A CA 1
ATOM 829 C C . PRO A 1 105 ? 10.07 34.5 -0.67 1 97.06 105 PRO A C 1
ATOM 831 O O . PRO A 1 105 ? 10.734 35.281 0.018 1 97.06 105 PRO A O 1
ATOM 834 N N . ALA A 1 106 ? 9.031 34.844 -1.32 1 96.44 106 ALA A N 1
ATOM 835 C CA . ALA A 1 106 ? 8.562 36.219 -1.238 1 96.44 106 ALA A CA 1
ATOM 836 C C . ALA A 1 106 ? 8.023 36.531 0.156 1 96.44 106 ALA A C 1
ATOM 838 O O . ALA A 1 106 ? 8.148 37.688 0.634 1 96.44 106 ALA A O 1
ATOM 839 N N . VAL A 1 107 ? 7.504 35.594 0.819 1 95.06 107 VAL A N 1
ATOM 840 C CA . VAL A 1 107 ? 6.891 35.781 2.131 1 95.06 107 VAL A CA 1
ATOM 841 C C . VAL A 1 107 ? 7.961 35.719 3.215 1 95.06 107 VAL A C 1
ATOM 843 O O . VAL A 1 107 ? 8.016 36.562 4.102 1 95.06 107 VAL A O 1
ATOM 846 N N . PHE A 1 108 ? 8.867 34.719 3.1 1 96.94 108 PHE A N 1
ATOM 847 C CA . PHE A 1 108 ? 9.773 34.438 4.199 1 96.94 108 PHE A CA 1
ATOM 848 C C . PHE A 1 108 ? 11.18 34.938 3.891 1 96.94 108 PHE A C 1
ATOM 850 O O . PHE A 1 108 ? 12.039 35 4.773 1 96.94 108 PHE A O 1
ATOM 857 N N . GLY A 1 109 ? 11.438 35.344 2.684 1 97.56 109 GLY A N 1
ATOM 858 C CA . GLY A 1 109 ? 12.773 35.719 2.258 1 97.56 109 GLY A CA 1
ATOM 859 C C . GLY A 1 109 ? 13.578 34.562 1.711 1 97.56 109 GLY A C 1
ATOM 860 O O . GLY A 1 109 ? 13.492 33.438 2.23 1 97.56 109 GLY A O 1
ATOM 861 N N . THR A 1 110 ? 14.336 34.812 0.71 1 97 110 THR A N 1
ATOM 862 C CA . THR A 1 110 ? 15.125 33.781 0.037 1 97 110 THR A CA 1
ATOM 863 C C . THR A 1 110 ? 16.219 33.25 0.961 1 97 110 THR A C 1
ATOM 865 O O . THR A 1 110 ? 16.781 32.188 0.705 1 97 110 THR A O 1
ATOM 868 N N . GLU A 1 111 ? 16.5 33.906 2.016 1 96.88 111 GLU A N 1
ATOM 869 C CA . GLU A 1 111 ? 17.484 33.438 2.99 1 96.88 111 GLU A CA 1
ATOM 870 C C . GLU A 1 111 ? 16.906 32.375 3.887 1 96.88 111 GLU A C 1
ATOM 872 O O . GLU A 1 111 ? 17.641 31.578 4.473 1 96.88 111 GLU A O 1
ATOM 877 N N . ASN A 1 112 ? 15.609 32.281 3.906 1 97.81 112 ASN A N 1
ATOM 878 C CA . ASN A 1 112 ? 14.945 31.375 4.832 1 97.81 112 ASN A CA 1
ATOM 879 C C . ASN A 1 112 ? 14.312 30.188 4.102 1 97.81 112 ASN A C 1
ATOM 881 O O . ASN A 1 112 ? 14.055 29.156 4.707 1 97.81 112 ASN A O 1
ATOM 885 N N . VAL A 1 113 ? 14.016 30.438 2.826 1 98 113 VAL A N 1
ATOM 886 C CA . VAL A 1 113 ? 13.336 29.422 2.041 1 98 113 VAL A CA 1
ATOM 887 C C . VAL A 1 113 ? 14.102 29.156 0.75 1 98 113 VAL A C 1
ATOM 889 O O . VAL A 1 113 ? 14.562 30.094 0.091 1 98 113 VAL A O 1
ATOM 892 N N . TYR A 1 114 ? 14.25 27.875 0.416 1 97.88 114 TYR A N 1
ATOM 893 C CA . TYR A 1 114 ? 14.906 27.531 -0.845 1 97.88 114 TYR A CA 1
ATOM 894 C C . TYR A 1 114 ? 14.055 27.984 -2.031 1 97.88 114 TYR A C 1
ATOM 896 O O . TYR A 1 114 ? 12.836 27.812 -2.033 1 97.88 114 TYR A O 1
ATOM 904 N N . THR A 1 115 ? 14.672 28.578 -3.025 1 97.56 115 THR A N 1
ATOM 905 C CA . THR A 1 115 ? 13.977 29.047 -4.215 1 97.56 115 THR A CA 1
ATOM 906 C C . THR A 1 115 ? 13.805 27.922 -5.23 1 97.56 115 THR A C 1
ATOM 908 O O . THR A 1 115 ? 13.047 28.062 -6.191 1 97.56 115 THR A O 1
ATOM 911 N N . ALA A 1 116 ? 14.461 26.844 -5.023 1 98.12 116 ALA A N 1
ATOM 912 C CA . ALA A 1 116 ? 14.352 25.656 -5.852 1 98.12 116 ALA A CA 1
ATOM 913 C C . ALA A 1 116 ? 14.359 24.391 -4.996 1 98.12 116 ALA A C 1
ATOM 915 O O . ALA A 1 116 ? 15.273 23.578 -5.09 1 98.12 116 ALA A O 1
ATOM 916 N N . PRO A 1 117 ? 13.352 24.219 -4.168 1 98.62 117 PRO A N 1
ATOM 917 C CA . PRO A 1 117 ? 13.281 22.984 -3.379 1 98.62 117 PRO A CA 1
ATOM 918 C C . PRO A 1 117 ? 13.336 21.734 -4.242 1 98.62 117 PRO A C 1
ATOM 920 O O . PRO A 1 117 ? 12.719 21.688 -5.312 1 98.62 117 PRO A O 1
ATOM 923 N N . ARG A 1 118 ? 14.07 20.75 -3.809 1 98.38 118 ARG A N 1
ATOM 924 C CA . ARG A 1 118 ? 14.148 19.469 -4.516 1 98.38 118 ARG A CA 1
ATOM 925 C C . ARG A 1 118 ? 12.781 18.781 -4.555 1 98.38 118 ARG A C 1
ATOM 927 O O . ARG A 1 118 ? 12.039 18.812 -3.568 1 98.38 118 ARG A O 1
ATOM 934 N N . ARG A 1 119 ? 12.414 18.188 -5.688 1 98.12 119 ARG A N 1
ATOM 935 C CA . ARG A 1 119 ? 11.203 17.391 -5.816 1 98.12 119 ARG A CA 1
ATOM 936 C C . ARG A 1 119 ? 11.5 15.906 -5.652 1 98.12 119 ARG A C 1
ATOM 938 O O . ARG A 1 119 ? 12.523 15.414 -6.137 1 98.12 119 ARG A O 1
ATOM 945 N N . PRO A 1 120 ? 10.641 15.211 -4.957 1 98.81 120 PRO A N 1
ATOM 946 C CA . PRO A 1 120 ? 10.836 13.758 -4.844 1 98.81 120 PRO A CA 1
ATOM 947 C C . PRO A 1 120 ? 10.648 13.031 -6.172 1 98.81 120 PRO A C 1
ATOM 949 O O . PRO A 1 120 ? 10.086 13.602 -7.113 1 98.81 120 PRO A O 1
ATOM 952 N N . GLU A 1 121 ? 11.203 11.875 -6.27 1 98.38 121 GLU A N 1
ATOM 953 C CA . GLU A 1 121 ? 10.875 10.898 -7.305 1 98.38 121 GLU A CA 1
ATOM 954 C C . GLU A 1 121 ? 9.719 10.008 -6.867 1 98.38 121 GLU A C 1
ATOM 956 O O . GLU A 1 121 ? 9.461 9.852 -5.672 1 98.38 121 GLU A O 1
ATOM 961 N N . PRO A 1 122 ? 9.008 9.508 -7.863 1 98.5 122 PRO A N 1
ATOM 962 C CA . PRO A 1 122 ? 7.898 8.625 -7.48 1 98.5 122 PRO A CA 1
ATOM 963 C C . PRO A 1 122 ? 8.375 7.309 -6.871 1 98.5 122 PRO A C 1
ATOM 965 O O . PRO A 1 122 ? 9.312 6.691 -7.383 1 98.5 122 PRO A O 1
ATOM 968 N N . PHE A 1 123 ? 7.918 6.914 -5.762 1 98.69 123 PHE A N 1
ATOM 969 C CA . PHE A 1 123 ? 8.078 5.598 -5.16 1 98.69 123 PHE A CA 1
ATOM 970 C C . PHE A 1 123 ? 6.93 4.676 -5.562 1 98.69 123 PHE A C 1
ATOM 972 O O . PHE A 1 123 ? 5.816 4.797 -5.043 1 98.69 123 PHE A O 1
ATOM 979 N N . GLU A 1 124 ? 7.117 3.713 -6.32 1 97.56 124 GLU A N 1
ATOM 980 C CA . GLU A 1 124 ? 6.062 2.969 -7.004 1 97.56 124 GLU A CA 1
ATOM 981 C C . GLU A 1 124 ? 5.551 1.819 -6.141 1 97.56 124 GLU A C 1
ATOM 983 O O . GLU A 1 124 ? 4.586 1.145 -6.504 1 97.56 124 GLU A O 1
ATOM 988 N N . PHE A 1 125 ? 6.195 1.575 -4.992 1 98.56 125 PHE A N 1
ATOM 989 C CA . PHE A 1 125 ? 5.816 0.465 -4.125 1 98.56 125 PHE A CA 1
ATOM 990 C C . PHE A 1 125 ? 4.887 0.936 -3.016 1 98.56 125 PHE A C 1
ATOM 992 O O . PHE A 1 125 ? 4.863 2.121 -2.678 1 98.56 125 PHE A O 1
ATOM 999 N N . SER A 1 126 ? 4.133 0.018 -2.422 1 98.81 126 SER A N 1
ATOM 1000 C CA . SER A 1 126 ? 3.178 0.351 -1.368 1 98.81 126 SER A CA 1
ATOM 1001 C C . SER A 1 126 ? 3.787 0.143 0.015 1 98.81 126 SER A C 1
ATOM 1003 O O . SER A 1 126 ? 3.111 0.319 1.03 1 98.81 126 SER A O 1
ATOM 1005 N N . PHE A 1 127 ? 4.996 -0.291 0.121 1 98.81 127 PHE A N 1
ATOM 1006 C CA . PHE A 1 127 ? 5.73 -0.544 1.356 1 98.81 127 PHE A CA 1
ATOM 1007 C C . PHE A 1 127 ? 7.234 -0.543 1.106 1 98.81 127 PHE A C 1
ATOM 1009 O O . PHE A 1 127 ? 7.676 -0.54 -0.044 1 98.81 127 PHE A O 1
ATOM 1016 N N . PHE A 1 128 ? 8.016 -0.507 2.15 1 98.81 128 PHE A N 1
ATOM 1017 C CA . PHE A 1 128 ? 9.445 -0.772 2.045 1 98.81 128 PHE A CA 1
ATOM 1018 C C . PHE A 1 128 ? 9.953 -1.502 3.283 1 98.81 128 PHE A C 1
ATOM 1020 O O . PHE A 1 128 ? 9.281 -1.522 4.316 1 98.81 128 PHE A O 1
ATOM 1027 N N . VAL A 1 129 ? 11.039 -2.162 3.158 1 98.31 129 VAL A N 1
ATOM 1028 C CA . VAL A 1 129 ? 11.75 -2.756 4.289 1 98.31 129 VAL A CA 1
ATOM 1029 C C . VAL A 1 129 ? 13.203 -2.281 4.293 1 98.31 129 VAL A C 1
ATOM 1031 O O . VAL A 1 129 ? 13.758 -1.95 3.242 1 98.31 129 VAL A O 1
ATOM 1034 N N . LEU A 1 130 ? 13.719 -2.139 5.484 1 98.12 130 LEU A N 1
ATOM 1035 C CA . LEU A 1 130 ? 15.125 -1.804 5.652 1 98.12 130 LEU A CA 1
ATOM 1036 C C . LEU A 1 130 ? 15.977 -3.066 5.715 1 98.12 130 LEU A C 1
ATOM 1038 O O . LEU A 1 130 ? 15.531 -4.102 6.211 1 98.12 130 LEU A O 1
ATOM 1042 N N . ASN A 1 131 ? 17.156 -2.898 5.188 1 95.56 131 ASN A N 1
ATOM 1043 C CA . ASN A 1 131 ? 18.078 -4.023 5.293 1 95.56 131 ASN A CA 1
ATOM 1044 C C . ASN A 1 131 ? 18.281 -4.453 6.746 1 95.56 131 ASN A C 1
ATOM 1046 O O . ASN A 1 131 ? 18.484 -3.615 7.625 1 95.56 131 ASN A O 1
ATOM 1050 N N . GLY A 1 132 ? 18.125 -5.715 7.055 1 95.19 132 GLY A N 1
ATOM 1051 C CA . GLY A 1 132 ? 18.266 -6.246 8.398 1 95.19 132 GLY A CA 1
ATOM 1052 C C . GLY A 1 132 ? 16.953 -6.324 9.148 1 95.19 132 GLY A C 1
ATOM 1053 O O . GLY A 1 132 ? 16.875 -6.926 10.219 1 95.19 132 GLY A O 1
ATOM 1054 N N . ASP A 1 133 ? 15.914 -5.715 8.586 1 97.25 133 ASP A N 1
ATOM 1055 C CA . ASP A 1 133 ? 14.633 -5.688 9.273 1 97.25 133 ASP A CA 1
ATOM 1056 C C . ASP A 1 133 ? 13.492 -6.094 8.336 1 97.25 133 ASP A C 1
ATOM 1058 O O . ASP A 1 133 ? 12.484 -5.395 8.234 1 97.25 133 ASP A O 1
ATOM 1062 N N . PRO A 1 134 ? 13.594 -7.211 7.613 1 95.44 134 PRO A N 1
ATOM 1063 C CA . PRO A 1 134 ? 12.57 -7.578 6.633 1 95.44 134 PRO A CA 1
ATOM 1064 C C . PRO A 1 134 ? 11.227 -7.91 7.281 1 95.44 134 PRO A C 1
ATOM 1066 O O . PRO A 1 134 ? 10.195 -7.914 6.605 1 95.44 134 PRO A O 1
ATOM 1069 N N . GLY A 1 135 ? 11.219 -8.227 8.555 1 96.56 135 GLY A N 1
ATOM 1070 C CA . GLY A 1 135 ? 9.992 -8.555 9.266 1 96.56 135 GLY A CA 1
ATOM 1071 C C . GLY A 1 135 ? 9.242 -7.336 9.758 1 96.56 135 GLY A C 1
ATOM 1072 O O . GLY A 1 135 ? 8.188 -7.457 10.391 1 96.56 135 GLY A O 1
ATOM 1073 N N . SER A 1 136 ? 9.773 -6.152 9.484 1 97.56 136 SER A N 1
ATOM 1074 C CA . SER A 1 136 ? 9.164 -4.898 9.914 1 97.56 136 SER A CA 1
ATOM 1075 C C . SER A 1 136 ? 8.922 -3.969 8.727 1 97.56 136 SER A C 1
ATOM 1077 O O . SER A 1 136 ? 9.461 -2.865 8.68 1 97.56 136 SER A O 1
ATOM 1079 N N . PRO A 1 137 ? 8.008 -4.371 7.852 1 98.38 137 PRO A N 1
ATOM 1080 C CA . PRO A 1 137 ? 7.715 -3.473 6.73 1 98.38 137 PRO A CA 1
ATOM 1081 C C . PRO A 1 137 ? 7.098 -2.15 7.18 1 98.38 137 PRO A C 1
ATOM 1083 O O . PRO A 1 137 ? 6.34 -2.117 8.156 1 98.38 137 PRO A O 1
ATOM 1086 N N . VAL A 1 138 ? 7.465 -1.107 6.551 1 98.88 138 VAL A N 1
ATOM 1087 C CA . VAL A 1 138 ? 6.762 0.167 6.652 1 98.88 138 VAL A CA 1
ATOM 1088 C C . VAL A 1 138 ? 5.77 0.303 5.5 1 98.88 138 VAL A C 1
ATOM 1090 O O . VAL A 1 138 ? 6.16 0.322 4.332 1 98.88 138 VAL A O 1
ATOM 1093 N N . VAL A 1 139 ? 4.5 0.414 5.828 1 98.88 139 VAL A N 1
ATOM 1094 C CA . VAL A 1 139 ? 3.432 0.406 4.836 1 98.88 139 VAL A CA 1
ATOM 1095 C C . VAL A 1 139 ? 2.994 1.838 4.535 1 98.88 139 VAL A C 1
ATOM 1097 O O . VAL A 1 139 ? 2.766 2.629 5.453 1 98.88 139 VAL A O 1
ATOM 1100 N N . LEU A 1 140 ? 2.975 2.184 3.248 1 98.94 140 LEU A N 1
ATOM 1101 C CA . LEU A 1 140 ? 2.4 3.451 2.814 1 98.94 140 LEU A CA 1
ATOM 1102 C C . LEU A 1 140 ? 0.886 3.34 2.668 1 98.94 140 LEU A C 1
ATOM 1104 O O . LEU A 1 140 ? 0.394 2.719 1.723 1 98.94 140 LEU A O 1
ATOM 1108 N N . LEU A 1 141 ? 0.13 3.939 3.584 1 98.88 141 LEU A N 1
ATOM 1109 C CA . LEU A 1 141 ? -1.327 3.934 3.52 1 98.88 141 LEU A CA 1
ATOM 1110 C C . LEU A 1 141 ? -1.842 5.141 2.746 1 98.88 141 LEU A C 1
ATOM 1112 O O . LEU A 1 141 ? -1.611 6.285 3.148 1 98.88 141 LEU A O 1
ATOM 1116 N N . GLY A 1 142 ? -2.504 4.898 1.562 1 98.62 142 GLY A N 1
ATOM 1117 C CA . GLY A 1 142 ? -3.092 6.023 0.853 1 98.62 142 GLY A CA 1
ATOM 1118 C C . GLY A 1 142 ? -3.643 5.648 -0.51 1 98.62 142 GLY A C 1
ATOM 1119 O O . GLY A 1 142 ? -3.629 4.477 -0.889 1 98.62 142 GLY A O 1
ATOM 1120 N N . PRO A 1 143 ? -4.172 6.699 -1.134 1 98.62 143 PRO A N 1
ATOM 1121 C CA . PRO A 1 143 ? -4.312 8.086 -0.679 1 98.62 143 PRO A CA 1
ATOM 1122 C C . PRO A 1 143 ? -5.391 8.25 0.389 1 98.62 143 PRO A C 1
ATOM 1124 O O . PRO A 1 143 ? -6.398 7.539 0.371 1 98.62 143 PRO A O 1
ATOM 1127 N N . LEU A 1 144 ? -5.148 9.133 1.345 1 98.75 144 LEU A N 1
ATOM 1128 C CA . LEU A 1 144 ? -6.09 9.445 2.412 1 98.75 144 LEU A CA 1
ATOM 1129 C C . LEU A 1 144 ? -6.309 10.945 2.523 1 98.75 144 LEU A C 1
ATOM 1131 O O . LEU A 1 144 ? -5.59 11.734 1.9 1 98.75 144 LEU A O 1
ATOM 1135 N N . GLN A 1 145 ? -7.371 11.305 3.199 1 98.5 145 GLN A N 1
ATOM 1136 C CA . GLN A 1 145 ? -7.672 12.711 3.453 1 98.5 145 GLN A CA 1
ATOM 1137 C C . GLN A 1 145 ? -7.086 13.164 4.789 1 98.5 145 GLN A C 1
ATOM 1139 O O . GLN A 1 145 ? -7.27 12.5 5.809 1 98.5 145 GLN A O 1
ATOM 1144 N N . GLY A 1 146 ? -6.305 14.172 4.797 1 98.44 146 GLY A N 1
ATOM 1145 C CA . GLY A 1 146 ? -5.934 14.977 5.953 1 98.44 146 GLY A CA 1
ATOM 1146 C C . GLY A 1 146 ? -6.312 16.438 5.809 1 98.44 146 GLY A C 1
ATOM 1147 O O . GLY A 1 146 ? -7.445 16.75 5.449 1 98.44 146 GLY A O 1
ATOM 1148 N N . ASP A 1 147 ? -5.34 17.328 6.164 1 98 147 ASP A N 1
ATOM 1149 C CA . ASP A 1 147 ? -5.613 18.75 5.957 1 98 147 ASP A CA 1
ATOM 1150 C C . ASP A 1 147 ? -5.586 19.109 4.473 1 98 147 ASP A C 1
ATOM 1152 O O . ASP A 1 147 ? -5.949 20.219 4.09 1 98 147 ASP A O 1
ATOM 1156 N N . SER A 1 148 ? -5.156 18.125 3.672 1 96.44 148 SER A N 1
ATOM 1157 C CA . SER A 1 148 ? -5.207 18.172 2.215 1 96.44 148 SER A CA 1
ATOM 1158 C C . SER A 1 148 ? -5.57 16.812 1.634 1 96.44 148 SER A C 1
ATOM 1160 O O . SER A 1 148 ? -5.621 15.812 2.357 1 96.44 148 SER A O 1
ATOM 1162 N N . VAL A 1 149 ? -5.883 16.781 0.352 1 96.12 149 VAL A N 1
ATOM 1163 C CA . VAL A 1 149 ? -6.168 15.523 -0.322 1 96.12 149 VAL A CA 1
ATOM 1164 C C . VAL A 1 149 ? -4.871 14.75 -0.543 1 96.12 149 VAL A C 1
ATOM 1166 O O . VAL A 1 149 ? -3.781 15.328 -0.502 1 96.12 149 VAL A O 1
ATOM 1169 N N . ASP A 1 150 ? -4.938 13.461 -0.734 1 97 150 ASP A N 1
ATOM 1170 C CA . ASP A 1 150 ? -3.893 12.594 -1.273 1 97 150 ASP A CA 1
ATOM 1171 C C . ASP A 1 150 ? -2.707 12.5 -0.316 1 97 150 ASP A C 1
ATOM 1173 O O . ASP A 1 150 ? -1.556 12.648 -0.73 1 97 150 ASP A O 1
ATOM 1177 N N . HIS A 1 151 ? -3.041 12.281 0.978 1 98.19 151 HIS A N 1
ATOM 1178 C CA . HIS A 1 151 ? -2.027 12 1.987 1 98.19 151 HIS A CA 1
ATOM 1179 C C . HIS A 1 151 ? -1.556 10.555 1.905 1 98.19 151 HIS A C 1
ATOM 1181 O O . HIS A 1 151 ? -2.344 9.656 1.6 1 98.19 151 HIS A O 1
ATOM 1187 N N . THR A 1 152 ? -0.308 10.422 2.201 1 98.88 152 THR A N 1
ATOM 1188 C CA . THR A 1 152 ? 0.256 9.117 2.531 1 98.88 152 THR A CA 1
ATOM 1189 C C . THR A 1 152 ? 0.59 9.031 4.016 1 98.88 152 THR A C 1
ATOM 1191 O O . THR A 1 152 ? 1.326 9.867 4.543 1 98.88 152 THR A O 1
ATOM 1194 N N . LEU A 1 153 ? 0.036 8.086 4.738 1 98.94 153 LEU A N 1
ATOM 1195 C CA . LEU A 1 153 ? 0.472 7.77 6.094 1 98.94 153 LEU A CA 1
ATOM 1196 C C . LEU A 1 153 ? 1.445 6.598 6.09 1 98.94 153 LEU A C 1
ATOM 1198 O O . LEU A 1 153 ? 1.349 5.707 5.246 1 98.94 153 LEU A O 1
ATOM 1202 N N . PHE A 1 154 ? 2.406 6.582 6.992 1 98.94 154 PHE A N 1
ATOM 1203 C CA . PHE A 1 154 ? 3.354 5.484 7.133 1 98.94 154 PHE A CA 1
ATOM 1204 C C . PHE A 1 154 ? 3.037 4.648 8.367 1 98.94 154 PHE A C 1
ATOM 1206 O O . PHE A 1 154 ? 3.125 5.137 9.492 1 98.94 154 PHE A O 1
ATOM 1213 N N . TRP A 1 155 ? 2.611 3.414 8.141 1 98.88 155 TRP A N 1
ATOM 1214 C CA . TRP A 1 155 ? 2.184 2.496 9.195 1 98.88 155 TRP A CA 1
ATOM 1215 C C . TRP A 1 155 ? 3.217 1.396 9.406 1 98.88 155 TRP A C 1
ATOM 1217 O O . TRP A 1 155 ? 3.646 0.743 8.453 1 98.88 155 TRP A O 1
ATOM 1227 N N . LEU A 1 156 ? 3.77 1.315 10.617 1 98.75 156 LEU A N 1
ATOM 1228 C CA . LEU A 1 156 ? 4.656 0.244 11.062 1 98.75 156 LEU A CA 1
ATOM 1229 C C . LEU A 1 156 ? 3.9 -0.777 11.898 1 98.75 156 LEU A C 1
ATOM 1231 O O . LEU A 1 156 ? 3.895 -0.692 13.133 1 98.75 156 LEU A O 1
ATOM 1235 N N . PRO A 1 157 ? 3.316 -1.805 11.211 1 97.81 157 PRO A N 1
ATOM 1236 C CA . PRO A 1 157 ? 2.42 -2.701 11.945 1 97.81 157 PRO A CA 1
ATOM 1237 C C . PRO A 1 157 ? 3.125 -3.445 13.078 1 97.81 157 PRO A C 1
ATOM 1239 O O . PRO A 1 157 ? 2.549 -3.629 14.156 1 97.81 157 PRO A O 1
ATOM 1242 N N . SER A 1 158 ? 4.371 -3.891 12.859 1 96.94 158 SER A N 1
ATOM 1243 C CA . SER A 1 158 ? 5.102 -4.645 13.875 1 96.94 158 SER A CA 1
ATOM 1244 C C . SER A 1 158 ? 5.359 -3.799 15.117 1 96.94 158 SER A C 1
ATOM 1246 O O . SER A 1 158 ? 5.309 -4.305 16.234 1 96.94 158 SER A O 1
ATOM 1248 N N . GLU A 1 159 ? 5.582 -2.523 14.875 1 98.38 159 GLU A N 1
ATOM 1249 C CA . GLU A 1 159 ? 5.918 -1.604 15.953 1 98.38 159 GLU A CA 1
ATOM 1250 C C . GLU A 1 159 ? 4.672 -0.895 16.484 1 98.38 159 GLU A C 1
ATOM 1252 O O . GLU A 1 159 ? 4.734 -0.182 17.484 1 98.38 159 GLU A O 1
ATOM 1257 N N . LYS A 1 160 ? 3.547 -1.09 15.836 1 97.81 160 LYS A N 1
ATOM 1258 C CA . LYS A 1 160 ? 2.312 -0.372 16.141 1 97.81 160 LYS A CA 1
ATOM 1259 C C . LYS A 1 160 ? 2.559 1.132 16.234 1 97.81 160 LYS A C 1
ATOM 1261 O O . LYS A 1 160 ? 2.188 1.771 17.219 1 97.81 160 LYS A O 1
ATOM 1266 N N . THR A 1 161 ? 3.207 1.621 15.266 1 98.81 161 THR A N 1
ATOM 1267 C CA . THR A 1 161 ? 3.537 3.037 15.141 1 98.81 161 THR A CA 1
ATOM 1268 C C . THR A 1 161 ? 2.996 3.605 13.836 1 98.81 161 THR A C 1
ATOM 1270 O O . THR A 1 161 ? 3.09 2.965 12.789 1 98.81 161 THR A O 1
ATOM 1273 N N . ILE A 1 162 ? 2.381 4.781 13.922 1 98.94 162 ILE A N 1
ATOM 1274 C CA . ILE A 1 162 ? 1.869 5.406 12.711 1 98.94 162 ILE A CA 1
ATOM 1275 C C . ILE A 1 162 ? 2.379 6.844 12.617 1 98.94 162 ILE A C 1
ATOM 1277 O O . ILE A 1 162 ? 2.334 7.59 13.594 1 98.94 162 ILE A O 1
ATOM 1281 N N . ILE A 1 163 ? 3.002 7.18 11.492 1 98.94 163 ILE A N 1
ATOM 1282 C CA . ILE A 1 163 ? 3.375 8.539 11.125 1 98.94 163 ILE A CA 1
ATOM 1283 C C . ILE A 1 163 ? 2.281 9.164 10.258 1 98.94 163 ILE A C 1
ATOM 1285 O O . ILE A 1 163 ? 2.064 8.734 9.117 1 98.94 163 ILE A O 1
ATOM 1289 N N . CYS A 1 164 ? 1.643 10.219 10.688 1 98.88 164 CYS A N 1
ATOM 1290 C CA . CYS A 1 164 ? 0.33 10.609 10.188 1 98.88 164 CYS A CA 1
ATOM 1291 C C . CYS A 1 164 ? 0.444 11.773 9.219 1 98.88 164 CYS A C 1
ATOM 1293 O O . CYS A 1 164 ? -0.505 12.086 8.492 1 98.88 164 CYS A O 1
ATOM 1295 N N . GLY A 1 165 ? 1.639 12.367 9.117 1 98.69 165 GLY A N 1
ATOM 1296 C CA . GLY A 1 165 ? 1.583 13.664 8.461 1 98.69 165 GLY A CA 1
ATOM 1297 C C . GLY A 1 165 ? 0.492 14.562 9.016 1 98.69 165 GLY A C 1
ATOM 1298 O O . GLY A 1 165 ? 0.235 14.57 10.219 1 98.69 165 GLY A O 1
ATOM 1299 N N . ASP A 1 166 ? -0.136 15.32 8.102 1 98.88 166 ASP A N 1
ATOM 1300 C CA . ASP A 1 166 ? -1.087 16.328 8.578 1 98.88 166 ASP A CA 1
ATOM 1301 C C . ASP A 1 166 ? -2.508 15.766 8.602 1 98.88 166 ASP A C 1
ATOM 1303 O O . ASP A 1 166 ? -3.479 16.516 8.477 1 98.88 166 ASP A O 1
ATOM 1307 N N . ALA A 1 167 ? -2.613 14.445 8.719 1 98.88 167 ALA A N 1
ATOM 1308 C CA . ALA A 1 167 ? -3.9 13.836 9.047 1 98.88 167 ALA A CA 1
ATOM 1309 C C . ALA A 1 167 ? -4.211 13.992 10.539 1 98.88 167 ALA A C 1
ATOM 1311 O O . ALA A 1 167 ? -5.379 13.984 10.938 1 98.88 167 ALA A O 1
ATOM 1312 N N . VAL A 1 168 ? -3.166 14.141 11.359 1 98.94 168 VAL A N 1
ATOM 1313 C CA . VAL A 1 168 ? -3.316 14.391 12.789 1 98.94 168 VAL A CA 1
ATOM 1314 C C . VAL A 1 168 ? -2.391 15.523 13.219 1 98.94 168 VAL A C 1
ATOM 1316 O O . VAL A 1 168 ? -1.23 15.578 12.805 1 98.94 168 VAL A O 1
ATOM 1319 N N . TYR A 1 169 ? -2.898 16.422 13.992 1 98.88 169 TYR A N 1
ATOM 1320 C CA . TYR A 1 169 ? -2.135 17.5 14.617 1 98.88 169 TYR A CA 1
ATOM 1321 C C . TYR A 1 169 ? -1.97 17.266 16.109 1 98.88 169 TYR A C 1
ATOM 1323 O O . TYR A 1 169 ? -2.904 16.812 16.781 1 98.88 169 TYR A O 1
ATOM 1331 N N . GLY A 1 170 ? -0.748 17.516 16.625 1 98.69 170 GLY A N 1
ATOM 1332 C CA . GLY A 1 170 ? -0.574 17.516 18.078 1 98.69 170 GLY A CA 1
ATOM 1333 C C . GLY A 1 170 ? -1.419 18.547 18.781 1 98.69 170 GLY A C 1
ATOM 1334 O O . GLY A 1 170 ? -1.766 19.578 18.203 1 98.69 170 GLY A O 1
ATOM 1335 N N . ARG A 1 171 ? -1.661 18.297 19.984 1 98.06 171 ARG A N 1
ATOM 1336 C CA . ARG A 1 171 ? -2.6 19.125 20.75 1 98.06 171 ARG A CA 1
ATOM 1337 C C . ARG A 1 171 ? -2.035 20.531 20.969 1 98.06 171 ARG A C 1
ATOM 1339 O O . ARG A 1 171 ? -2.768 21.438 21.359 1 98.06 171 ARG A O 1
ATOM 1346 N N . SER A 1 172 ? -0.798 20.797 20.625 1 98 172 SER A N 1
ATOM 1347 C CA . SER A 1 172 ? -0.157 22.094 20.812 1 98 172 SER A CA 1
ATOM 1348 C C . SER A 1 172 ? -0.437 23.016 19.625 1 98 172 SER A C 1
ATOM 1350 O O . SER A 1 172 ? -0.103 24.203 19.656 1 98 172 SER A O 1
ATOM 1352 N N . THR A 1 173 ? -1.061 22.516 18.562 1 98.44 173 THR A N 1
ATOM 1353 C CA . THR A 1 173 ? -1.139 23.25 17.297 1 98.44 173 THR A CA 1
ATOM 1354 C C . THR A 1 173 ? -2.574 23.281 16.781 1 98.44 173 THR A C 1
ATOM 1356 O O . THR A 1 173 ? -3.303 22.297 16.891 1 98.44 173 THR A O 1
ATOM 1359 N N . HIS A 1 174 ? -3.014 24.469 16.281 1 98.69 174 HIS A N 1
ATOM 1360 C CA . HIS A 1 174 ? -4.285 24.516 15.57 1 98.69 174 HIS A CA 1
ATOM 1361 C C . HIS A 1 174 ? -4.246 23.656 14.312 1 98.69 174 HIS A C 1
ATOM 1363 O O . HIS A 1 174 ? -3.197 23.516 13.688 1 98.69 174 HIS A O 1
ATOM 1369 N N . VAL A 1 175 ? -5.348 23.094 13.969 1 98.62 175 VAL A N 1
ATOM 1370 C CA . VAL A 1 175 ? -5.477 22.203 12.812 1 98.62 175 VAL A CA 1
ATOM 1371 C C . VAL A 1 175 ? -5.734 23.031 11.555 1 98.62 175 VAL A C 1
ATOM 1373 O O . VAL A 1 175 ? -6.559 23.953 11.562 1 98.62 175 VAL A O 1
ATOM 1376 N N . TRP A 1 176 ? -4.961 22.766 10.523 1 97.88 176 TRP A N 1
ATOM 1377 C CA . TRP A 1 176 ? -5.16 23.438 9.242 1 97.88 176 TRP A CA 1
ATOM 1378 C C . TRP A 1 176 ? -6.379 22.875 8.523 1 97.88 176 TRP A C 1
ATOM 1380 O O . TRP A 1 176 ? -6.301 21.844 7.871 1 97.88 176 TRP A O 1
ATOM 1390 N N . VAL A 1 177 ? -7.48 23.578 8.586 1 96.56 177 VAL A N 1
ATOM 1391 C CA . VAL A 1 177 ? -8.727 23.078 8.016 1 96.56 177 VAL A CA 1
ATOM 1392 C C . VAL A 1 177 ? -9.133 23.953 6.828 1 96.56 177 VAL A C 1
ATOM 1394 O O . VAL A 1 177 ? -10.289 23.938 6.395 1 96.56 177 VAL A O 1
ATOM 1397 N N . GLU A 1 178 ? -8.203 24.703 6.324 1 93.5 178 GLU A N 1
ATOM 1398 C CA . GLU A 1 178 ? -8.469 25.688 5.281 1 93.5 178 GLU A CA 1
ATOM 1399 C C . GLU A 1 178 ? -8.93 25.016 3.99 1 93.5 178 GLU A C 1
ATOM 1401 O O . GLU A 1 178 ? -9.68 25.609 3.213 1 93.5 178 GLU A O 1
ATOM 1406 N N . GLU A 1 179 ? -8.555 23.766 3.801 1 93.81 179 GLU A N 1
ATOM 1407 C CA . GLU A 1 179 ? -8.789 23.125 2.51 1 93.81 179 GLU A CA 1
ATOM 1408 C C . GLU A 1 179 ? -9.969 22.156 2.578 1 93.81 179 GLU A C 1
ATOM 1410 O O . GLU A 1 179 ? -10.172 21.359 1.665 1 93.81 179 GLU A O 1
ATOM 1415 N N . VAL A 1 180 ? -10.719 22.203 3.65 1 95.44 180 VAL A N 1
ATOM 1416 C CA . VAL A 1 180 ? -11.891 21.344 3.818 1 95.44 180 VAL A CA 1
ATOM 1417 C C . VAL A 1 180 ? -13.125 22.047 3.262 1 95.44 180 VAL A C 1
ATOM 1419 O O . VAL A 1 180 ? -14.047 22.391 4.012 1 95.44 180 VAL A O 1
ATOM 1422 N N . GLU A 1 181 ? -13.258 22.078 1.94 1 94.06 181 GLU A N 1
ATOM 1423 C CA . GLU A 1 181 ? -14.188 22.984 1.266 1 94.06 181 GLU A CA 1
ATOM 1424 C C . GLU A 1 181 ? -15.555 22.328 1.08 1 94.06 181 GLU A C 1
ATOM 1426 O O . GLU A 1 181 ? -16.531 23.016 0.766 1 94.06 181 GLU A O 1
ATOM 1431 N N . THR A 1 182 ? -15.68 21.047 1.183 1 96.06 182 THR A N 1
ATOM 1432 C CA . THR A 1 182 ? -16.938 20.344 0.989 1 96.06 182 THR A CA 1
ATOM 1433 C C . THR A 1 182 ? -17.203 19.391 2.148 1 96.06 182 THR A C 1
ATOM 1435 O O . THR A 1 182 ? -16.281 18.938 2.812 1 96.06 182 THR A O 1
ATOM 1438 N N . PRO A 1 183 ? -18.484 19.094 2.4 1 97.06 183 PRO A N 1
ATOM 1439 C CA . PRO A 1 183 ? -18.797 18.078 3.424 1 97.06 183 PRO A CA 1
ATOM 1440 C C . PRO A 1 183 ? -18.109 16.75 3.166 1 97.06 183 PRO A C 1
ATOM 1442 O O . PRO A 1 183 ? -17.75 16.031 4.109 1 97.06 183 PRO A O 1
ATOM 1445 N N . ALA A 1 184 ? -17.875 16.438 1.891 1 97.69 184 ALA A N 1
ATOM 1446 C CA . ALA A 1 184 ? -17.234 15.172 1.532 1 97.69 184 ALA A CA 1
ATOM 1447 C C . ALA A 1 184 ? -15.797 15.125 2.047 1 97.69 184 ALA A C 1
ATOM 1449 O O . ALA A 1 184 ? -15.344 14.086 2.537 1 97.69 184 ALA A O 1
ATOM 1450 N N . LEU A 1 185 ? -15.148 16.234 1.944 1 98.12 185 LEU A N 1
ATOM 1451 C CA . LEU A 1 185 ? -13.773 16.297 2.426 1 98.12 185 LEU A CA 1
ATOM 1452 C C . LEU A 1 185 ? -13.727 16.156 3.943 1 98.12 185 LEU A C 1
ATOM 1454 O O . LEU A 1 185 ? -12.844 15.469 4.48 1 98.12 185 LEU A O 1
ATOM 1458 N N . LEU A 1 186 ? -14.664 16.828 4.629 1 98.44 186 LEU A N 1
ATOM 1459 C CA . LEU A 1 186 ? -14.734 16.703 6.082 1 98.44 186 LEU A CA 1
ATOM 1460 C C . LEU A 1 186 ? -15.016 15.273 6.5 1 98.44 186 LEU A C 1
ATOM 1462 O O . LEU A 1 186 ? -14.367 14.742 7.406 1 98.44 186 LEU A O 1
ATOM 1466 N N . GLU A 1 187 ? -15.961 14.672 5.832 1 98.12 187 GLU A N 1
ATOM 1467 C CA . GLU A 1 187 ? -16.312 13.281 6.125 1 98.12 187 GLU A CA 1
ATOM 1468 C C . GLU A 1 187 ? -15.117 12.359 5.879 1 98.12 187 GLU A C 1
ATOM 1470 O O . GLU A 1 187 ? -14.852 11.461 6.68 1 98.12 187 GLU A O 1
ATOM 1475 N N . ALA A 1 188 ? -14.43 12.57 4.824 1 98.56 188 ALA A N 1
ATOM 1476 C CA . ALA A 1 188 ? -13.273 11.742 4.48 1 98.56 188 ALA A CA 1
ATOM 1477 C C . ALA A 1 188 ? -12.18 11.875 5.527 1 98.56 188 ALA A C 1
ATOM 1479 O O . ALA A 1 188 ? -11.531 10.883 5.883 1 98.56 188 ALA A O 1
ATOM 1480 N N . TRP A 1 189 ? -11.93 13.117 5.977 1 98.81 189 TRP A N 1
ATOM 1481 C CA . TRP A 1 189 ? -10.93 13.312 7.02 1 98.81 189 TRP A CA 1
ATOM 1482 C C . TRP A 1 189 ? -11.336 12.609 8.312 1 98.81 189 TRP A C 1
ATOM 1484 O O . TRP A 1 189 ? -10.516 11.969 8.961 1 98.81 189 TRP A O 1
ATOM 1494 N N . ASN A 1 190 ? -12.609 12.688 8.648 1 98.69 190 ASN A N 1
ATOM 1495 C CA . ASN A 1 190 ? -13.117 11.969 9.812 1 98.69 190 ASN A CA 1
ATOM 1496 C C . ASN A 1 190 ? -12.914 10.461 9.672 1 98.69 190 ASN A C 1
ATOM 1498 O O . ASN A 1 190 ? -12.578 9.781 10.641 1 98.69 190 ASN A O 1
ATOM 1502 N N . LYS A 1 191 ? -13.109 9.977 8.508 1 98.19 191 LYS A N 1
ATOM 1503 C CA . LYS A 1 191 ? -12.898 8.555 8.273 1 98.19 191 LYS A CA 1
ATOM 1504 C C . LYS A 1 191 ? -11.438 8.172 8.445 1 98.19 191 LYS A C 1
ATOM 1506 O O . LYS A 1 191 ? -11.125 7.098 8.961 1 98.19 191 LYS A O 1
ATOM 1511 N N . THR A 1 192 ? -10.531 9.039 7.973 1 98.81 192 THR A N 1
ATOM 1512 C CA . THR A 1 192 ? -9.102 8.828 8.195 1 98.81 192 THR A CA 1
ATOM 1513 C C . THR A 1 192 ? -8.805 8.734 9.688 1 98.81 192 THR A C 1
ATOM 1515 O 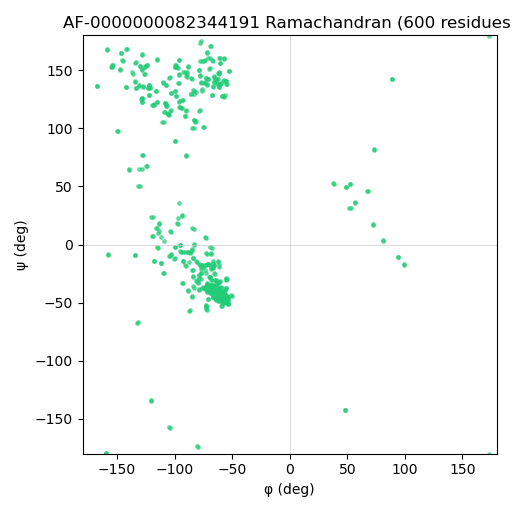O . THR A 1 192 ? -8.078 7.836 10.125 1 98.81 192 THR A O 1
ATOM 1518 N N . LEU A 1 193 ? -9.375 9.625 10.484 1 98.88 193 LEU A N 1
ATOM 1519 C CA . LEU A 1 193 ? -9.164 9.594 11.93 1 98.88 193 LEU A CA 1
ATOM 1520 C C . LEU A 1 193 ? -9.719 8.312 12.539 1 98.88 193 LEU A C 1
ATOM 1522 O O . LEU A 1 193 ? -9.094 7.723 13.43 1 98.88 193 LEU A O 1
ATOM 1526 N N . THR A 1 194 ? -10.883 7.93 12.055 1 98.5 194 THR A N 1
ATOM 1527 C CA . THR A 1 194 ? -11.484 6.688 12.523 1 98.5 194 THR A CA 1
ATOM 1528 C C . THR A 1 194 ? -10.562 5.5 12.242 1 98.5 194 THR A C 1
ATOM 1530 O O . THR A 1 194 ? -10.367 4.641 13.102 1 98.5 194 THR A O 1
ATOM 1533 N N . LEU A 1 195 ? -10.008 5.445 11.07 1 98.5 195 LEU A N 1
ATOM 1534 C CA . LEU A 1 195 ? -9.07 4.395 10.703 1 98.5 195 LEU A CA 1
ATOM 1535 C C . LEU A 1 195 ? -7.871 4.375 11.648 1 98.5 195 LEU A C 1
ATOM 1537 O O . LEU A 1 195 ? -7.508 3.322 12.18 1 98.5 195 LEU A O 1
ATOM 1541 N N . ILE A 1 196 ? -7.281 5.559 11.852 1 98.88 196 ILE A N 1
ATOM 1542 C CA . ILE A 1 196 ? -6.098 5.664 12.703 1 98.88 196 ILE A CA 1
ATOM 1543 C C . ILE A 1 196 ? -6.426 5.168 14.109 1 98.88 196 ILE A C 1
ATOM 1545 O O . ILE A 1 196 ? -5.664 4.391 14.695 1 98.88 196 ILE A O 1
ATOM 1549 N N . GLY A 1 197 ? -7.551 5.625 14.633 1 98.75 197 GLY A N 1
ATOM 1550 C CA . GLY A 1 197 ? -7.973 5.152 15.945 1 98.75 197 GLY A CA 1
ATOM 1551 C C . GLY A 1 197 ? -8.164 3.65 16 1 98.75 197 GLY A C 1
ATOM 1552 O O . GLY A 1 197 ? -7.77 3.006 16.969 1 98.75 197 GLY A O 1
ATOM 1553 N N . ALA A 1 198 ? -8.711 3.078 15.016 1 98.06 198 ALA A N 1
ATOM 1554 C CA . ALA A 1 198 ? -9.039 1.655 14.969 1 98.06 198 ALA A CA 1
ATOM 1555 C C . ALA A 1 198 ? -7.77 0.807 14.891 1 98.06 198 ALA A C 1
ATOM 1557 O O . ALA A 1 198 ? -7.758 -0.345 15.336 1 98.06 198 ALA A O 1
ATOM 1558 N N . LEU A 1 199 ? -6.723 1.402 14.32 1 97.94 199 LEU A N 1
ATOM 1559 C CA . LEU A 1 199 ? -5.449 0.696 14.25 1 97.94 199 LEU A CA 1
ATOM 1560 C C . LEU A 1 199 ? -4.824 0.558 15.633 1 97.94 199 LEU A C 1
ATOM 1562 O O . LEU A 1 199 ? -3.904 -0.239 15.828 1 97.94 199 LEU A O 1
ATOM 1566 N N . ARG A 1 200 ? -5.262 1.364 16.672 1 97.81 200 ARG A N 1
ATOM 1567 C CA . ARG A 1 200 ? -4.797 1.344 18.062 1 97.81 200 ARG A CA 1
ATOM 1568 C C . ARG A 1 200 ? -3.279 1.461 18.125 1 97.81 200 ARG A C 1
ATOM 1570 O O . ARG A 1 200 ? -2.613 0.631 18.75 1 97.81 200 ARG A O 1
ATOM 1577 N N . PRO A 1 201 ? -2.76 2.482 17.453 1 98.62 201 PRO A N 1
ATOM 1578 C CA . PRO A 1 201 ? -1.305 2.635 17.5 1 98.62 201 PRO A CA 1
ATOM 1579 C C . PRO A 1 201 ? -0.786 2.859 18.922 1 98.62 201 PRO A C 1
ATOM 1581 O O . PRO A 1 201 ? -1.409 3.582 19.703 1 98.62 201 PRO A O 1
ATOM 1584 N N . GLU A 1 202 ? 0.284 2.189 19.297 1 98.31 202 GLU A N 1
ATOM 1585 C CA . GLU A 1 202 ? 0.982 2.469 20.547 1 98.31 202 GLU A CA 1
ATOM 1586 C C . GLU A 1 202 ? 1.717 3.805 20.484 1 98.31 202 GLU A C 1
ATOM 1588 O O . GLU A 1 202 ? 1.848 4.496 21.5 1 98.31 202 GLU A O 1
ATOM 1593 N N . LYS A 1 203 ? 2.227 4.129 19.297 1 98.75 203 LYS A N 1
ATOM 1594 C CA . LYS A 1 203 ? 2.881 5.406 19.031 1 98.75 203 LYS A CA 1
ATOM 1595 C C . LYS A 1 203 ? 2.285 6.082 17.797 1 98.75 203 LYS A C 1
ATOM 1597 O O . LYS A 1 203 ? 2.16 5.461 16.75 1 98.75 203 LYS A O 1
ATOM 1602 N N . LEU A 1 204 ? 1.797 7.273 17.953 1 98.94 204 LEU A N 1
ATOM 1603 C CA . LEU A 1 204 ? 1.279 8.125 16.891 1 98.94 204 LEU A CA 1
ATOM 1604 C C . LEU A 1 204 ? 2.1 9.406 16.781 1 98.94 204 LEU A C 1
ATOM 1606 O O . LEU A 1 204 ? 2.277 10.125 17.766 1 98.94 204 LEU A O 1
ATOM 1610 N N . ILE A 1 205 ? 2.682 9.641 15.648 1 98.94 205 ILE A N 1
ATOM 1611 C CA . ILE A 1 205 ? 3.48 10.828 15.398 1 98.94 205 ILE A CA 1
ATOM 1612 C C . ILE A 1 205 ? 2.705 11.789 14.5 1 98.94 205 ILE A C 1
ATOM 1614 O O . ILE A 1 205 ? 2.473 11.5 13.32 1 98.94 205 ILE A O 1
ATOM 1618 N N . PRO A 1 206 ? 2.275 12.945 14.969 1 98.94 206 PRO A N 1
ATOM 1619 C CA . PRO A 1 206 ? 1.479 13.898 14.188 1 98.94 206 PRO A CA 1
ATOM 1620 C C . PRO A 1 206 ? 2.32 14.695 13.195 1 98.94 206 PRO A C 1
ATOM 1622 O O . PRO A 1 206 ? 3.543 14.531 13.148 1 98.94 206 PRO A O 1
ATOM 1625 N N . GLY A 1 207 ? 1.665 15.508 12.375 1 98.88 207 GLY A N 1
ATOM 1626 C CA . GLY A 1 207 ? 2.354 16.312 11.383 1 98.88 207 GLY A CA 1
ATOM 1627 C C . GLY A 1 207 ? 2.863 17.625 11.93 1 98.88 207 GLY A C 1
ATOM 1628 O O . GLY A 1 207 ? 3.768 18.234 11.359 1 98.88 207 GLY A O 1
ATOM 1629 N N . HIS A 1 208 ? 2.242 18.094 13.055 1 98.88 208 HIS A N 1
ATOM 1630 C CA . HIS A 1 208 ? 2.645 19.328 13.734 1 98.88 208 HIS A CA 1
ATOM 1631 C C . HIS A 1 208 ? 2.529 19.172 15.25 1 98.88 208 HIS A C 1
ATOM 1633 O O . HIS A 1 208 ? 1.537 18.641 15.75 1 98.88 208 HIS A O 1
ATOM 1639 N N . MET A 1 209 ? 3.502 19.625 15.875 1 98.75 209 MET A N 1
ATOM 1640 C CA . MET A 1 209 ? 3.514 19.688 17.328 1 98.75 209 MET A CA 1
ATOM 1641 C C . MET A 1 209 ? 4.668 20.547 17.828 1 98.75 209 MET A C 1
ATOM 1643 O O . MET A 1 209 ? 5.801 20.406 17.359 1 98.75 209 MET A O 1
ATOM 1647 N N . GLU A 1 210 ? 4.43 21.375 18.781 1 98.12 210 GLU A N 1
ATOM 1648 C CA . GLU A 1 210 ? 5.48 22.25 19.312 1 98.12 210 GLU A CA 1
ATOM 1649 C C . GLU A 1 210 ? 6.523 21.438 20.094 1 98.12 210 GLU A C 1
ATOM 1651 O O . GLU A 1 210 ? 6.203 20.406 20.672 1 98.12 210 GLU A O 1
ATOM 1656 N N . THR A 1 211 ? 7.727 21.984 20.078 1 97.12 211 THR A N 1
ATOM 1657 C CA . THR A 1 211 ? 8.797 21.391 20.859 1 97.12 211 THR A CA 1
ATOM 1658 C C . THR A 1 211 ? 8.414 21.312 22.328 1 97.12 211 THR A C 1
ATOM 1660 O O . THR A 1 211 ? 7.801 22.25 22.875 1 97.12 211 THR A O 1
ATOM 1663 N N . GLY A 1 212 ? 8.766 20.266 22.984 1 96.06 212 GLY A N 1
ATOM 1664 C CA . GLY A 1 212 ? 8.531 20.141 24.422 1 96.06 212 GLY A CA 1
ATOM 1665 C C . GLY A 1 212 ? 7.297 19.312 24.75 1 96.06 212 GLY A C 1
ATOM 1666 O O . GLY A 1 212 ? 7.133 18.859 25.891 1 96.06 212 GLY A O 1
ATOM 1667 N N . TRP A 1 213 ? 6.445 19.125 23.797 1 97.5 213 TRP A N 1
ATOM 1668 C CA . TRP A 1 213 ? 5.262 18.297 24.016 1 97.5 213 TRP A CA 1
ATOM 1669 C C . TRP A 1 213 ? 5.578 16.828 23.781 1 97.5 213 TRP A C 1
ATOM 1671 O O . TRP A 1 213 ? 6.371 16.484 22.906 1 97.5 213 TRP A O 1
ATOM 1681 N N . GLU A 1 214 ? 4.977 15.977 24.594 1 97.56 214 GLU A N 1
ATOM 1682 C CA . GLU A 1 214 ? 5.141 14.531 24.438 1 97.56 214 GLU A CA 1
ATOM 1683 C C . GLU A 1 214 ? 4.074 13.953 23.516 1 97.56 214 GLU A C 1
ATOM 1685 O O . GLU A 1 214 ? 2.92 14.383 23.547 1 97.56 214 GLU A O 1
ATOM 1690 N N . LEU A 1 215 ? 4.473 12.977 22.766 1 98.31 215 LEU A N 1
ATOM 1691 C CA . LEU A 1 215 ? 3.494 12.266 21.953 1 98.31 215 LEU A CA 1
ATOM 1692 C C . LEU A 1 215 ? 2.42 11.625 22.812 1 98.31 215 LEU A C 1
ATOM 1694 O O . LEU A 1 215 ? 2.719 11.109 23.906 1 98.31 215 LEU A O 1
ATOM 1698 N N . ASP A 1 216 ? 1.237 11.68 22.438 1 98.5 216 ASP A N 1
ATOM 1699 C CA . ASP A 1 216 ? 0.094 11.031 23.078 1 98.5 216 ASP A CA 1
ATOM 1700 C C . ASP A 1 216 ? -0.972 10.672 22.047 1 98.5 216 ASP A C 1
ATOM 1702 O O . ASP A 1 216 ? -1.806 11.508 21.688 1 98.5 216 ASP A O 1
ATOM 1706 N N . ALA A 1 217 ? -0.918 9.406 21.641 1 98.62 217 ALA A N 1
ATOM 1707 C CA . ALA A 1 217 ? -1.761 8.953 20.531 1 98.62 217 ALA A CA 1
ATOM 1708 C C . ALA A 1 217 ? -3.227 9.297 20.781 1 98.62 217 ALA A C 1
ATOM 1710 O O . ALA A 1 217 ? -3.896 9.859 19.922 1 98.62 217 ALA A O 1
ATOM 1711 N N . LYS A 1 218 ? -3.689 9.008 21.922 1 98.31 218 LYS A N 1
ATOM 1712 C CA . LYS A 1 218 ? -5.098 9.211 22.266 1 98.31 218 LYS A CA 1
ATOM 1713 C C . LYS A 1 218 ? -5.449 10.695 22.281 1 98.31 218 LYS A C 1
ATOM 1715 O O . LYS A 1 218 ? -6.445 11.109 21.672 1 98.31 218 LYS A O 1
ATOM 1720 N N . GLU A 1 219 ? -4.633 11.492 22.875 1 98.62 219 GLU A N 1
ATOM 1721 C CA . GLU A 1 219 ? -4.961 12.906 23.062 1 98.62 219 GLU A CA 1
ATOM 1722 C C . GLU A 1 219 ? -4.789 13.68 21.75 1 98.62 219 GLU A C 1
ATOM 1724 O O . GLU A 1 219 ? -5.523 14.633 21.484 1 98.62 219 GLU A O 1
ATOM 1729 N N . ASP A 1 220 ? -3.783 13.32 20.984 1 98.69 220 ASP A N 1
ATOM 1730 C CA . ASP A 1 220 ? -3.58 14.008 19.719 1 98.69 220 ASP A CA 1
ATOM 1731 C C . ASP A 1 220 ? -4.695 13.68 18.719 1 98.69 220 ASP A C 1
ATOM 1733 O O . ASP A 1 220 ? -5.168 14.555 18 1 98.69 220 ASP A O 1
ATOM 1737 N N . LEU A 1 221 ? -5.098 12.398 18.703 1 98.75 221 LEU A N 1
ATOM 1738 C CA . LEU A 1 221 ? -6.23 12.008 17.875 1 98.75 221 LEU A CA 1
ATOM 1739 C C . LEU A 1 221 ? -7.5 12.727 18.328 1 98.75 221 LEU A C 1
ATOM 1741 O O . LEU A 1 221 ? -8.266 13.227 17.5 1 98.75 221 LEU A O 1
ATOM 1745 N N . ALA A 1 222 ? -7.734 12.789 19.609 1 98.69 222 ALA A N 1
ATOM 1746 C CA . ALA A 1 222 ? -8.906 13.461 20.156 1 98.69 222 ALA A CA 1
ATOM 1747 C C . ALA A 1 222 ? -8.891 14.953 19.844 1 98.69 222 ALA A C 1
ATOM 1749 O O . ALA A 1 222 ? -9.938 15.555 19.578 1 98.69 222 ALA A O 1
ATOM 1750 N N . HIS A 1 223 ? -7.727 15.547 19.938 1 98.81 223 HIS A N 1
ATOM 1751 C CA . HIS A 1 223 ? -7.555 16.953 19.609 1 98.81 223 HIS A CA 1
ATOM 1752 C C . HIS A 1 223 ? -7.992 17.25 18.188 1 98.81 223 HIS A C 1
ATOM 1754 O O . HIS A 1 223 ? -8.781 18.156 17.938 1 98.81 223 HIS A O 1
ATOM 1760 N N . THR A 1 224 ? -7.531 16.484 17.266 1 98.94 224 THR A N 1
ATOM 1761 C CA . THR A 1 224 ? -7.871 16.672 15.859 1 98.94 224 THR A CA 1
ATOM 1762 C C . THR A 1 224 ? -9.352 16.391 15.617 1 98.94 224 THR A C 1
ATOM 1764 O O . THR A 1 224 ? -10.016 17.125 14.883 1 98.94 224 THR A O 1
ATOM 1767 N N . GLN A 1 225 ? -9.859 15.359 16.266 1 98.88 225 GLN A N 1
ATOM 1768 C CA . GLN A 1 225 ? -11.281 15.047 16.141 1 98.88 225 GLN A CA 1
ATOM 1769 C C . GLN A 1 225 ? -12.148 16.203 16.641 1 98.88 225 GLN A C 1
ATOM 1771 O O . GLN A 1 225 ? -13.117 16.578 15.977 1 98.88 225 GLN A O 1
ATOM 1776 N N . LYS A 1 226 ? -11.812 16.672 17.781 1 98.88 226 LYS A N 1
ATOM 1777 C CA . LYS A 1 226 ? -12.562 17.797 18.328 1 98.88 226 LYS A CA 1
ATOM 1778 C C . LYS A 1 226 ? -12.562 18.984 17.359 1 98.88 226 LYS A C 1
ATOM 1780 O O . LYS A 1 226 ? -13.578 19.656 17.188 1 98.88 226 LYS A O 1
ATOM 1785 N N . TYR A 1 227 ? -11.414 19.266 16.812 1 98.81 227 TYR A N 1
ATOM 1786 C CA . TYR A 1 227 ? -11.297 20.359 15.859 1 98.81 227 TYR A CA 1
ATOM 1787 C C . TYR A 1 227 ? -12.25 20.172 14.695 1 98.81 227 TYR A C 1
ATOM 1789 O O . TYR A 1 227 ? -12.961 21.109 14.312 1 98.81 227 TYR A O 1
ATOM 1797 N N . LEU A 1 228 ? -12.289 18.969 14.109 1 98.88 228 LEU A N 1
ATOM 1798 C CA . LEU A 1 228 ? -13.156 18.688 12.969 1 98.88 228 LEU A CA 1
ATOM 1799 C C . LEU A 1 228 ? -14.625 18.734 13.367 1 98.88 228 LEU A C 1
ATOM 1801 O O . LEU A 1 228 ? -15.469 19.156 12.578 1 98.88 228 LEU A O 1
ATOM 1805 N N . ASP A 1 229 ? -14.914 18.297 14.594 1 98.81 229 ASP A N 1
ATOM 1806 C CA . ASP A 1 229 ? -16.281 18.391 15.094 1 98.81 229 ASP A CA 1
ATOM 1807 C C . ASP A 1 229 ? -16.75 19.844 15.18 1 98.81 229 ASP A C 1
ATOM 1809 O O . ASP A 1 229 ? -17.859 20.172 14.758 1 98.81 229 ASP A O 1
ATOM 1813 N N . LEU A 1 230 ? -15.922 20.641 15.758 1 98.75 230 LEU A N 1
ATOM 1814 C CA . LEU A 1 230 ? -16.266 22.062 15.891 1 98.75 230 LEU A CA 1
ATOM 1815 C C . LEU A 1 230 ? -16.328 22.734 14.523 1 98.75 230 LEU A C 1
ATOM 1817 O O . LEU A 1 230 ? -17.172 23.609 14.297 1 98.75 230 LEU A O 1
ATOM 1821 N N . PHE A 1 231 ? -15.43 22.391 13.656 1 98.81 231 PHE A N 1
ATOM 1822 C CA . PHE A 1 231 ? -15.477 22.891 12.289 1 98.81 231 PHE A CA 1
ATOM 1823 C C . PHE A 1 231 ? -16.812 22.547 11.633 1 98.81 231 PHE A C 1
ATOM 1825 O O . PHE A 1 231 ? -17.422 23.375 10.961 1 98.81 231 PHE A O 1
ATOM 1832 N N . SER A 1 232 ? -17.188 21.266 11.766 1 98.69 232 SER A N 1
ATOM 1833 C CA . SER A 1 232 ? -18.484 20.828 11.258 1 98.69 232 SER A CA 1
ATOM 1834 C C . SER A 1 232 ? -19.609 21.688 11.82 1 98.69 232 SER A C 1
ATOM 1836 O O . SER A 1 232 ? -20.469 22.172 11.07 1 98.69 232 SER A O 1
ATOM 1838 N N . GLU A 1 233 ? -19.625 21.969 13.055 1 98.31 233 GLU A N 1
ATOM 1839 C CA . GLU A 1 233 ? -20.688 22.656 13.766 1 98.31 233 GLU A CA 1
ATOM 1840 C C . GLU A 1 233 ? -20.719 24.141 13.391 1 98.31 233 GLU A C 1
ATOM 1842 O O . GLU A 1 233 ? -21.797 24.703 13.18 1 98.31 233 GLU A O 1
ATOM 1847 N N . LYS A 1 234 ? -19.547 24.75 13.266 1 98.31 234 LYS A N 1
ATOM 1848 C CA . LYS A 1 234 ? -19.5 26.203 13.172 1 98.31 234 LYS A CA 1
ATOM 1849 C C . LYS A 1 234 ? -19.344 26.656 11.727 1 98.31 234 LYS A C 1
ATOM 1851 O O . LYS A 1 234 ? -19.562 27.828 11.414 1 98.31 234 LYS A O 1
ATOM 1856 N N . ILE A 1 235 ? -19.031 25.719 10.828 1 98.12 235 ILE A N 1
ATOM 1857 C CA . ILE A 1 235 ? -18.75 26.109 9.453 1 98.12 235 ILE A CA 1
ATOM 1858 C C . ILE A 1 235 ? -19.516 25.203 8.492 1 98.12 235 ILE A C 1
ATOM 1860 O O . ILE A 1 235 ? -20.531 25.625 7.91 1 98.12 235 ILE A O 1
ATOM 1864 N N . THR A 1 236 ? -19.203 23.922 8.391 1 97.75 236 THR A N 1
ATOM 1865 C CA . THR A 1 236 ? -19.734 23.031 7.363 1 97.75 236 THR A CA 1
ATOM 1866 C C . THR A 1 236 ? -21.25 22.891 7.496 1 97.75 236 THR A C 1
ATOM 1868 O O . THR A 1 236 ? -21.969 22.953 6.5 1 97.75 236 THR A O 1
ATOM 1871 N N . ASN A 1 237 ? -21.688 22.75 8.711 1 97.19 237 ASN A N 1
ATOM 1872 C CA . ASN A 1 237 ? -23.109 22.469 8.93 1 97.19 237 ASN A CA 1
ATOM 1873 C C . ASN A 1 237 ? -23.797 23.609 9.695 1 97.19 237 ASN A C 1
ATOM 1875 O O . ASN A 1 237 ? -24.875 23.422 10.25 1 97.19 237 ASN A O 1
ATOM 1879 N N . ALA A 1 238 ? -23.109 24.703 9.75 1 96.81 238 ALA A N 1
ATOM 1880 C CA . ALA A 1 238 ? -23.672 25.844 10.453 1 96.81 238 ALA A CA 1
ATOM 1881 C C . ALA A 1 238 ? -24.828 26.453 9.656 1 96.81 238 ALA A C 1
ATOM 1883 O O . ALA A 1 238 ? -24.75 26.562 8.43 1 96.81 238 ALA A O 1
ATOM 1884 N N . PRO A 1 239 ? -25.938 26.844 10.281 1 95.88 239 PRO A N 1
ATOM 1885 C CA . PRO A 1 239 ? -27.078 27.469 9.586 1 95.88 239 PRO A CA 1
ATOM 1886 C C . PRO A 1 239 ? -26.75 28.875 9.07 1 95.88 239 PRO A C 1
ATOM 1888 O O . PRO A 1 239 ? -27.344 29.328 8.094 1 95.88 239 PRO A O 1
ATOM 1891 N N . THR A 1 240 ? -25.938 29.656 9.773 1 95.31 240 THR A N 1
ATOM 1892 C CA . THR A 1 240 ? -25.484 30.984 9.383 1 95.31 240 THR A CA 1
ATOM 1893 C C . THR A 1 240 ? -23.969 31.094 9.469 1 95.31 240 THR A C 1
ATOM 1895 O O . THR A 1 240 ? -23.328 30.438 10.297 1 95.31 240 THR A O 1
ATOM 1898 N N . LYS A 1 241 ? -23.453 31.922 8.656 1 95.56 241 LYS A N 1
ATOM 1899 C CA . LYS A 1 241 ? -22.016 32.125 8.664 1 95.56 241 LYS A CA 1
ATOM 1900 C C . LYS A 1 241 ? -21.609 33.125 9.766 1 95.56 241 LYS A C 1
ATOM 1902 O O . LYS A 1 241 ? -22.234 34.188 9.906 1 95.56 241 LYS A O 1
ATOM 1907 N N . LEU A 1 242 ? -20.641 32.688 10.523 1 97.56 242 LEU A N 1
ATOM 1908 C CA . LEU A 1 242 ? -20.031 33.625 11.477 1 97.56 242 LEU A CA 1
ATOM 1909 C C . LEU A 1 242 ? -19.094 34.594 10.766 1 97.56 242 LEU A C 1
ATOM 1911 O O . LEU A 1 242 ? -18.625 34.312 9.664 1 97.56 242 LEU A O 1
ATOM 1915 N N . THR A 1 243 ? -18.844 35.781 11.43 1 98.06 243 THR A N 1
ATOM 1916 C CA . THR A 1 243 ? -17.875 36.719 10.891 1 98.06 243 THR A CA 1
ATOM 1917 C C . THR A 1 243 ? -16.453 36.188 11.055 1 98.06 243 THR A C 1
ATOM 1919 O O . THR A 1 243 ? -16.219 35.25 11.812 1 98.06 243 THR A O 1
ATOM 1922 N N . VAL A 1 244 ? -15.523 36.75 10.367 1 98.31 244 VAL A N 1
ATOM 1923 C CA . VAL A 1 244 ? -14.117 36.406 10.438 1 98.31 244 VAL A CA 1
AT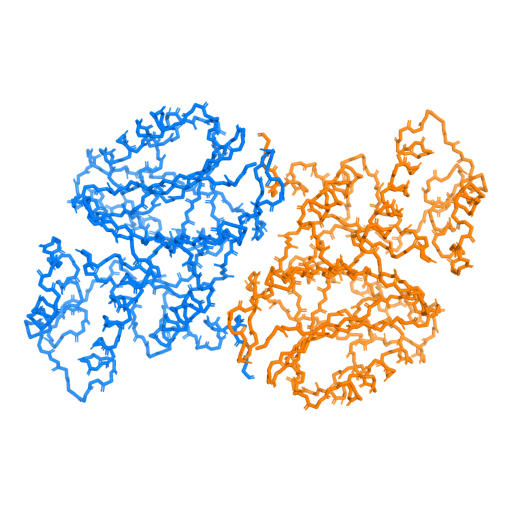OM 1924 C C . VAL A 1 244 ? -13.641 36.469 11.883 1 98.31 244 VAL A C 1
ATOM 1926 O O . VAL A 1 244 ? -13.039 35.5 12.391 1 98.31 244 VAL A O 1
ATOM 1929 N N . GLN A 1 245 ? -14.031 37.531 12.547 1 98.38 245 GLN A N 1
ATOM 1930 C CA . GLN A 1 245 ? -13.562 37.719 13.922 1 98.38 245 GLN A CA 1
ATOM 1931 C C . GLN A 1 245 ? -14.195 36.719 14.867 1 98.38 245 GLN A C 1
ATOM 1933 O O . GLN A 1 245 ? -13.531 36.219 15.781 1 98.38 245 GLN A O 1
ATOM 1938 N N . GLU A 1 246 ? -15.445 36.438 14.656 1 98.31 246 GLU A N 1
ATOM 1939 C CA . GLU A 1 246 ? -16.141 35.469 15.508 1 98.31 246 GLU A CA 1
ATOM 1940 C C . GLU A 1 246 ? -15.523 34.094 15.383 1 98.31 246 GLU A C 1
ATOM 1942 O O . GLU A 1 246 ? -15.336 33.375 16.391 1 98.31 246 GLU A O 1
ATOM 1947 N N . LEU A 1 247 ? -15.211 33.656 14.18 1 98.38 247 LEU A N 1
ATOM 1948 C CA . LEU A 1 247 ? -14.594 32.375 13.961 1 98.38 247 LEU A CA 1
ATOM 1949 C C . LEU A 1 247 ? -13.203 32.312 14.594 1 98.38 247 LEU A C 1
ATOM 1951 O O . LEU A 1 247 ? -12.867 31.328 15.266 1 98.38 247 LEU A O 1
ATOM 1955 N N . PHE A 1 248 ? -12.43 33.344 14.336 1 98.5 248 PHE A N 1
ATOM 1956 C CA . PHE A 1 248 ? -11.086 33.438 14.906 1 98.5 248 PHE A CA 1
ATOM 1957 C C . PHE A 1 248 ? -11.133 33.281 16.422 1 98.5 248 PHE A C 1
ATOM 1959 O O . PHE A 1 248 ? -10.43 32.438 16.984 1 98.5 248 PHE A O 1
ATOM 1966 N N . ASP A 1 249 ? -12.023 34.062 17.062 1 98.56 249 ASP A N 1
ATOM 1967 C CA . ASP A 1 249 ? -12.117 34.062 18.531 1 98.56 249 ASP A CA 1
ATOM 1968 C C . ASP A 1 249 ? -12.633 32.719 19.047 1 98.56 249 ASP A C 1
ATOM 1970 O O . ASP A 1 249 ? -12.188 32.219 20.078 1 98.56 249 ASP A O 1
ATOM 1974 N N . PHE A 1 250 ? -13.555 32.125 18.375 1 98.44 250 PHE A N 1
ATOM 1975 C CA . PHE A 1 250 ? -14.141 30.859 18.797 1 98.44 250 PHE A CA 1
ATOM 1976 C C . PHE A 1 250 ? -13.078 29.766 18.891 1 98.44 250 PHE A C 1
ATOM 1978 O O . PHE A 1 250 ? -12.906 29.141 19.938 1 98.44 250 PHE A O 1
ATOM 1985 N N . PHE A 1 251 ? -12.305 29.562 17.844 1 98.69 251 PHE A N 1
ATOM 1986 C CA . PHE A 1 251 ? -11.32 28.484 17.812 1 98.69 251 PHE A CA 1
ATOM 1987 C C . PHE A 1 251 ? -10.148 28.797 18.734 1 98.69 251 PHE A C 1
ATOM 1989 O O . PHE A 1 251 ? -9.586 27.906 19.359 1 98.69 251 PHE A O 1
ATOM 1996 N N . LYS A 1 252 ? -9.75 30.062 18.828 1 98.69 252 LYS A N 1
ATOM 1997 C CA . LYS A 1 252 ? -8.711 30.453 19.766 1 98.69 252 LYS A CA 1
ATOM 1998 C C . LYS A 1 252 ? -9.102 30.109 21.203 1 98.69 252 LYS A C 1
ATOM 2000 O O . LYS A 1 252 ? -8.289 29.562 21.953 1 98.69 252 LYS A O 1
ATOM 2005 N N . ASN A 1 253 ? -10.359 30.406 21.531 1 98.56 253 ASN A N 1
ATOM 2006 C CA . ASN A 1 253 ? -10.836 30.172 22.891 1 98.56 253 ASN A CA 1
ATOM 2007 C C . ASN A 1 253 ? -11.016 28.688 23.188 1 98.56 253 ASN A C 1
ATOM 2009 O O . ASN A 1 253 ? -10.805 28.25 24.328 1 98.56 253 ASN A O 1
ATOM 2013 N N . GLU A 1 254 ? -11.406 27.906 22.219 1 98.56 254 GLU A N 1
ATOM 2014 C CA . GLU A 1 254 ? -11.664 26.484 22.406 1 98.56 254 GLU A CA 1
ATOM 2015 C C . GLU A 1 254 ? -10.359 25.703 22.578 1 98.56 254 GLU A C 1
ATOM 2017 O O . GLU A 1 254 ? -10.359 24.594 23.109 1 98.56 254 GLU A O 1
ATOM 2022 N N . PHE A 1 255 ? -9.242 26.25 22.047 1 98.62 255 PHE A N 1
ATOM 2023 C CA . PHE A 1 255 ? -7.953 25.578 22.109 1 98.62 255 PHE A CA 1
ATOM 2024 C C . PHE A 1 255 ? -6.883 26.5 22.672 1 98.62 255 PHE A C 1
ATOM 2026 O O . PHE A 1 255 ? -5.895 26.797 22 1 98.62 255 PHE A O 1
ATOM 2033 N N . PRO A 1 256 ? -7.016 26.875 23.906 1 97.94 256 PRO A N 1
ATOM 2034 C CA . PRO A 1 256 ? -6.141 27.906 24.5 1 97.94 256 PRO A CA 1
ATOM 2035 C C . PRO A 1 256 ? -4.688 27.438 24.594 1 97.94 256 PRO A C 1
ATOM 2037 O O . PRO A 1 256 ? -3.785 28.266 24.75 1 97.94 256 PRO A O 1
ATOM 2040 N N . GLN A 1 257 ? -4.438 26.141 24.5 1 97.06 257 GLN A N 1
ATOM 2041 C CA . GLN A 1 257 ? -3.074 25.625 24.594 1 97.06 257 GLN A CA 1
ATOM 2042 C C . GLN A 1 257 ? -2.314 25.859 23.281 1 97.06 257 GLN A C 1
ATOM 2044 O O . GLN A 1 257 ? -1.088 25.734 23.25 1 97.06 257 GLN A O 1
ATOM 2049 N N . CYS A 1 258 ? -3.051 26.047 22.203 1 98.19 258 CYS A N 1
ATOM 2050 C CA . CYS A 1 258 ? -2.445 26.344 20.906 1 98.19 258 CYS A CA 1
ATOM 2051 C C . CYS A 1 258 ? -2.135 27.828 20.781 1 98.19 258 CYS A C 1
ATOM 2053 O O . CYS A 1 258 ? -2.988 28.609 20.359 1 98.19 258 CYS A O 1
ATOM 2055 N N . LYS A 1 259 ? -0.918 28.219 20.984 1 96.56 259 LYS A N 1
ATOM 2056 C CA . LYS A 1 259 ? -0.637 29.625 21.203 1 96.56 259 LYS A CA 1
ATOM 2057 C C . LYS A 1 259 ? 0.141 30.219 20.031 1 96.56 259 LYS A C 1
ATOM 2059 O O . LYS A 1 259 ? 0.226 31.438 19.891 1 96.56 259 LYS A O 1
ATOM 2064 N N . GLU A 1 260 ? 0.715 29.344 19.203 1 96.5 260 GLU A N 1
ATOM 2065 C CA . GLU A 1 260 ? 1.614 29.859 18.172 1 96.5 260 GLU A CA 1
ATOM 2066 C C . GLU A 1 260 ? 0.902 29.969 16.828 1 96.5 260 GLU A C 1
ATOM 2068 O O . GLU A 1 260 ? -0.107 29.297 16.594 1 96.5 260 GLU A O 1
ATOM 2073 N N . ASN A 1 261 ? 1.38 30.875 15.945 1 96.25 261 ASN A N 1
ATOM 2074 C CA . ASN A 1 261 ? 1.009 31.016 14.539 1 96.25 261 ASN A CA 1
ATOM 2075 C C . ASN A 1 261 ? -0.495 31.219 14.375 1 96.25 261 ASN A C 1
ATOM 2077 O O . ASN A 1 261 ? -1.097 30.703 13.438 1 96.25 261 ASN A O 1
ATOM 2081 N N . LEU A 1 262 ? -1.12 31.922 15.266 1 97.06 262 LEU A N 1
ATOM 2082 C CA . LEU A 1 262 ? -2.559 32.188 15.258 1 97.06 262 LEU A CA 1
ATOM 2083 C C . LEU A 1 262 ? -2.988 32.844 13.969 1 97.06 262 LEU A C 1
ATOM 2085 O O . LEU A 1 262 ? -3.992 32.469 13.359 1 97.06 262 LEU A O 1
ATOM 2089 N N . ASP A 1 263 ? -2.221 33.844 13.516 1 95 263 ASP A N 1
ATOM 2090 C CA . ASP A 1 263 ? -2.561 34.562 12.281 1 95 263 ASP A CA 1
ATOM 2091 C C . ASP A 1 263 ? -2.564 33.625 11.086 1 95 263 ASP A C 1
ATOM 2093 O O . ASP A 1 263 ? -3.385 33.781 10.18 1 95 263 ASP A O 1
ATOM 2097 N N . PHE A 1 264 ? -1.622 32.719 11.117 1 95.5 264 PHE A N 1
ATOM 2098 C CA . PHE A 1 264 ? -1.545 31.781 9.992 1 95.5 264 PHE A CA 1
ATOM 2099 C C . PHE A 1 264 ? -2.688 30.766 10.047 1 95.5 264 PHE A C 1
ATOM 2101 O O . PHE A 1 264 ? -3.463 30.656 9.094 1 95.5 264 PHE A O 1
ATOM 2108 N N . PHE A 1 265 ? -2.855 30.047 11.133 1 96.94 265 PHE A N 1
ATOM 2109 C CA . PHE A 1 265 ? -3.842 28.969 11.219 1 96.94 265 PHE A CA 1
ATOM 2110 C C . PHE A 1 265 ? -5.254 29.531 11.305 1 96.94 265 PHE A C 1
ATOM 2112 O O . PHE A 1 265 ? -6.102 29.234 10.461 1 96.94 265 PHE A O 1
ATOM 2119 N N . LEU A 1 266 ? -5.52 30.406 12.211 1 97.88 266 LEU A N 1
ATOM 2120 C CA . LEU A 1 266 ? -6.867 30.891 12.469 1 97.88 266 LEU A CA 1
ATOM 2121 C C . LEU A 1 266 ? -7.227 32.031 11.516 1 97.88 266 LEU A C 1
ATOM 2123 O O . LEU A 1 266 ? -8.391 32.188 11.133 1 97.88 266 LEU A O 1
ATOM 2127 N N . GLY A 1 267 ? -6.191 32.875 11.195 1 97.31 267 GLY A N 1
ATOM 2128 C CA . GLY A 1 267 ? -6.445 33.906 10.203 1 97.31 267 GLY A CA 1
ATOM 2129 C C . GLY A 1 267 ? -6.922 33.344 8.875 1 97.31 267 GLY A C 1
ATOM 2130 O O . GLY A 1 267 ? -7.91 33.812 8.312 1 97.31 267 GLY A O 1
ATOM 2131 N N . HIS A 1 268 ? -6.207 32.344 8.391 1 96.06 268 HIS A N 1
ATOM 2132 C CA . HIS A 1 268 ? -6.59 31.75 7.109 1 96.06 268 HIS A CA 1
ATOM 2133 C C . HIS A 1 268 ? -7.934 31.031 7.215 1 96.06 268 HIS A C 1
ATOM 2135 O O . HIS A 1 268 ? -8.781 31.156 6.328 1 96.06 268 HIS A O 1
ATOM 2141 N N . LEU A 1 269 ? -8.117 30.234 8.289 1 96.38 269 LEU A N 1
ATOM 2142 C CA . LEU A 1 269 ? -9.391 29.578 8.531 1 96.38 269 LEU A CA 1
ATOM 2143 C C . LEU A 1 269 ? -10.531 30.578 8.531 1 96.38 269 LEU A C 1
ATOM 2145 O O . LEU A 1 269 ? -11.516 30.422 7.809 1 96.38 269 LEU A O 1
ATOM 2149 N N . SER A 1 270 ? -10.391 31.656 9.305 1 97.81 270 SER A N 1
ATOM 2150 C CA . SER A 1 270 ? -11.461 32.625 9.523 1 97.81 270 SER A CA 1
ATOM 2151 C C . SER A 1 270 ? -11.758 33.406 8.25 1 97.81 270 SER A C 1
ATOM 2153 O O . SER A 1 270 ? -12.914 33.719 7.969 1 97.81 270 SER A O 1
ATOM 2155 N N . ASN A 1 271 ? -10.758 33.75 7.512 1 97.19 271 ASN A N 1
ATOM 2156 C CA . ASN A 1 271 ? -10.969 34.469 6.258 1 97.19 271 ASN A CA 1
ATOM 2157 C C . ASN A 1 271 ? -11.617 33.562 5.203 1 97.19 271 ASN A C 1
ATOM 2159 O O . ASN A 1 271 ? -12.477 34.031 4.449 1 97.19 271 ASN A O 1
ATOM 2163 N N . GLN A 1 272 ? -11.164 32.312 5.141 1 96.06 272 GLN A N 1
ATOM 2164 C CA . GLN A 1 272 ? -11.688 31.391 4.16 1 96.06 272 GLN A CA 1
ATOM 2165 C C . GLN A 1 272 ? -13.188 31.156 4.367 1 96.06 272 GLN A C 1
ATOM 2167 O O . GLN A 1 272 ? -13.938 31.047 3.398 1 96.06 272 GLN A O 1
ATOM 2172 N N . TYR A 1 273 ? -13.633 31.094 5.664 1 97.25 273 TYR A N 1
ATOM 2173 C CA . TYR A 1 273 ? -14.984 30.594 5.891 1 97.25 273 TYR A CA 1
ATOM 2174 C C . TYR A 1 273 ? -15.859 31.656 6.539 1 97.25 273 TYR A C 1
ATOM 2176 O O . TYR A 1 273 ? -17.078 31.531 6.582 1 97.25 273 TYR A O 1
ATOM 2184 N N . GLY A 1 274 ? -15.266 32.688 7.051 1 97.56 274 GLY A N 1
ATOM 2185 C CA . GLY A 1 274 ? -16.016 33.75 7.727 1 97.56 274 GLY A CA 1
ATOM 2186 C C . GLY A 1 274 ? -16.688 34.719 6.77 1 97.56 274 GLY A C 1
ATOM 2187 O O . GLY A 1 274 ? -16.172 34.969 5.688 1 97.56 274 GLY A O 1
ATOM 2188 N N . GLU A 1 275 ? -17.812 35.281 7.227 1 97 275 GLU A N 1
ATOM 2189 C CA . GLU A 1 275 ? -18.5 36.312 6.449 1 97 275 GLU A CA 1
ATOM 2190 C C . GLU A 1 275 ? -17.578 37.5 6.207 1 97 275 GLU A C 1
ATOM 2192 O O . GLU A 1 275 ? -16.969 38.031 7.145 1 97 275 GLU A O 1
ATOM 2197 N N . GLY A 1 276 ? -17.484 37.875 4.891 1 95.38 276 GLY A N 1
ATOM 2198 C CA . GLY A 1 276 ? -16.672 39.031 4.539 1 95.38 276 GLY A CA 1
ATOM 2199 C C . GLY A 1 276 ? -15.195 38.719 4.461 1 95.38 276 GLY A C 1
ATOM 2200 O O . GLY A 1 276 ? -14.367 39.625 4.309 1 95.38 276 GLY A O 1
ATOM 2201 N N . GLY A 1 277 ? -14.852 37.438 4.633 1 96.19 277 GLY A N 1
ATOM 2202 C CA . GLY A 1 277 ? -13.453 37.062 4.633 1 96.19 277 GLY A CA 1
ATOM 2203 C C . GLY A 1 277 ? -12.805 37.156 3.266 1 96.19 277 GLY A C 1
ATOM 2204 O O . GLY A 1 277 ? -13.5 37.188 2.248 1 96.19 277 GLY A O 1
ATOM 2205 N N . GLN A 1 278 ? -11.5 37.219 3.215 1 94.31 278 GLN A N 1
ATOM 2206 C CA . GLN A 1 278 ? -10.688 37.219 2.002 1 94.31 278 GLN A CA 1
ATOM 2207 C C . GLN A 1 278 ? -10.039 35.875 1.772 1 94.31 278 GLN A C 1
ATOM 2209 O O . GLN A 1 278 ? -9.07 35.5 2.453 1 94.31 278 GLN A O 1
ATOM 2214 N N . VAL A 1 279 ? -10.406 35.219 0.744 1 91.69 279 VAL A N 1
ATOM 2215 C CA . VAL A 1 279 ? -9.945 33.844 0.474 1 91.69 279 VAL A CA 1
ATOM 2216 C C . VAL A 1 279 ? -8.516 33.906 -0.063 1 91.69 279 VAL A C 1
ATOM 2218 O O . VAL A 1 279 ? -8.172 34.75 -0.876 1 91.69 279 VAL A O 1
ATOM 2221 N N . TRP A 1 280 ? -7.719 32.969 0.406 1 90.69 280 TRP A N 1
ATOM 2222 C CA . TRP A 1 280 ? -6.332 32.812 -0.029 1 90.69 280 TRP A CA 1
ATOM 2223 C C . TRP A 1 280 ? -6.254 32.031 -1.338 1 90.69 280 TRP A C 1
ATOM 2225 O O . TRP A 1 280 ? -6.324 30.812 -1.339 1 90.69 280 TRP A O 1
ATOM 2235 N N . GLU A 1 281 ? -6 32.625 -2.41 1 86.56 281 GLU A N 1
ATOM 2236 C CA . GLU A 1 281 ? -6.059 32 -3.734 1 86.56 281 GLU A CA 1
ATOM 2237 C C . GLU A 1 281 ? -4.848 31.109 -3.99 1 86.56 281 GLU A C 1
ATOM 2239 O O . GLU A 1 281 ? -4.895 30.219 -4.836 1 86.56 281 GLU A O 1
ATOM 2244 N N . GLU A 1 282 ? -3.809 31.266 -3.242 1 82.5 282 GLU A N 1
ATOM 2245 C CA . GLU A 1 282 ? -2.561 30.531 -3.424 1 82.5 282 GLU A CA 1
ATOM 2246 C C . GLU A 1 282 ? -2.73 29.062 -3.076 1 82.5 282 GLU A C 1
ATOM 2248 O O . GLU A 1 282 ? -1.876 28.234 -3.406 1 82.5 282 GLU A O 1
ATOM 2253 N N . ASN A 1 283 ? -3.889 28.656 -2.641 1 80 283 ASN A N 1
ATOM 2254 C CA . ASN A 1 283 ? -4.082 27.281 -2.201 1 80 283 ASN A CA 1
ATOM 2255 C C . ASN A 1 283 ? -5.043 26.531 -3.117 1 80 283 ASN A C 1
ATOM 2257 O O . ASN A 1 283 ? -5.41 25.391 -2.836 1 80 283 ASN A O 1
ATOM 2261 N N . ARG A 1 284 ? -5.418 27.078 -4.258 1 83.88 284 ARG A N 1
ATOM 2262 C CA . ARG A 1 284 ? -6.5 26.531 -5.066 1 83.88 284 ARG A CA 1
ATOM 2263 C C . ARG A 1 284 ? -5.957 25.625 -6.176 1 83.88 284 ARG A C 1
ATOM 2265 O O . ARG A 1 284 ? -6.629 25.406 -7.184 1 83.88 284 ARG A O 1
ATOM 2272 N N . HIS A 1 285 ? -5.004 24.953 -5.957 1 88.06 285 HIS A N 1
ATOM 2273 C CA . HIS A 1 285 ? -4.328 24.219 -7.016 1 88.06 285 HIS A CA 1
ATOM 2274 C C . HIS A 1 285 ? -4.965 22.844 -7.223 1 88.06 285 HIS A C 1
ATOM 2276 O O . HIS A 1 285 ? -4.742 22.203 -8.25 1 88.06 285 HIS A O 1
ATOM 2282 N N . HIS A 1 286 ? -5.77 22.359 -6.301 1 89.12 286 HIS A N 1
ATOM 2283 C CA . HIS A 1 286 ? -6.113 20.938 -6.258 1 89.12 286 HIS A CA 1
ATOM 2284 C C . HIS A 1 286 ? -7.586 20.719 -6.602 1 89.12 286 HIS A C 1
ATOM 2286 O O . HIS A 1 286 ? -8.055 19.578 -6.645 1 89.12 286 HIS A O 1
ATOM 2292 N N . ASP A 1 287 ? -8.297 21.688 -6.992 1 86.75 287 ASP A N 1
ATOM 2293 C CA . ASP A 1 287 ? -9.719 21.578 -7.34 1 86.75 287 ASP A CA 1
ATOM 2294 C C . ASP A 1 287 ? -10.438 20.625 -6.402 1 86.75 287 ASP A C 1
ATOM 2296 O O . ASP A 1 287 ? -11.078 19.672 -6.855 1 86.75 287 ASP A O 1
ATOM 2300 N N . VAL A 1 288 ? -10.328 20.797 -5.164 1 89.88 288 VAL A N 1
ATOM 2301 C CA . VAL A 1 288 ? -10.797 19.828 -4.168 1 89.88 288 VAL A CA 1
ATOM 2302 C C . VAL A 1 288 ? -12.32 19.766 -4.191 1 89.88 288 VAL A C 1
ATOM 2304 O O . VAL A 1 288 ? -12.906 18.781 -3.752 1 89.88 288 VAL A O 1
ATOM 2307 N N . GLY A 1 289 ? -12.953 20.812 -4.711 1 87.75 289 GLY A N 1
ATOM 2308 C CA . GLY A 1 289 ? -14.406 20.812 -4.828 1 87.75 289 GLY A CA 1
ATOM 2309 C C . GLY A 1 289 ? -14.938 19.703 -5.723 1 87.75 289 GLY A C 1
ATOM 2310 O O . GLY A 1 289 ? -16.094 19.312 -5.594 1 87.75 289 GLY A O 1
ATOM 2311 N N . ALA A 1 290 ? -14.117 19.156 -6.543 1 90.69 290 ALA A N 1
ATOM 2312 C CA . ALA A 1 290 ? -14.539 18.141 -7.504 1 90.69 290 ALA A CA 1
ATOM 2313 C C . ALA A 1 290 ? -14.398 16.734 -6.926 1 90.69 290 ALA A C 1
ATOM 2315 O O . ALA A 1 290 ? -14.891 15.766 -7.508 1 90.69 290 ALA A O 1
ATOM 2316 N N . ARG A 1 291 ? -13.812 16.625 -5.73 1 93.88 291 ARG A N 1
ATOM 2317 C CA . ARG A 1 291 ? -13.594 15.32 -5.121 1 93.88 291 ARG A CA 1
ATOM 2318 C C . ARG A 1 291 ? -14.891 14.758 -4.555 1 93.88 291 ARG A C 1
ATOM 2320 O O . ARG A 1 291 ? -15.633 15.461 -3.857 1 93.88 291 ARG A O 1
ATOM 2327 N N . THR A 1 292 ? -15.172 13.484 -4.871 1 94.81 292 THR A N 1
ATOM 2328 C CA . THR A 1 292 ? -16.375 12.828 -4.363 1 94.81 292 THR A CA 1
ATOM 2329 C C . THR A 1 292 ? -16.047 11.953 -3.16 1 94.81 292 THR A C 1
ATOM 2331 O O . THR A 1 292 ? -14.914 11.469 -3.027 1 94.81 292 THR A O 1
ATOM 2334 N N . ILE A 1 293 ? -17.031 11.766 -2.305 1 93.62 293 ILE A N 1
ATOM 2335 C CA . ILE A 1 293 ? -16.828 10.961 -1.107 1 93.62 293 ILE A CA 1
ATOM 2336 C C . ILE A 1 293 ? -16.422 9.539 -1.504 1 93.62 293 ILE A C 1
ATOM 2338 O O . ILE A 1 293 ? -15.625 8.906 -0.821 1 93.62 293 ILE A O 1
ATOM 2342 N N . GLY A 1 294 ? -17 9.023 -2.619 1 92.44 294 GLY A N 1
ATOM 2343 C CA . GLY A 1 294 ? -16.641 7.699 -3.113 1 92.44 294 GLY A CA 1
ATOM 2344 C C . GLY A 1 294 ? -15.172 7.582 -3.48 1 92.44 294 GLY A C 1
ATOM 2345 O O . GLY A 1 294 ? -14.516 6.59 -3.143 1 92.44 294 GLY A O 1
ATOM 2346 N N . ALA A 1 295 ? -14.648 8.57 -4.098 1 94.25 295 ALA A N 1
ATOM 2347 C CA . ALA A 1 295 ? -13.242 8.57 -4.5 1 94.25 295 ALA A CA 1
ATOM 2348 C C . ALA A 1 295 ? -12.328 8.734 -3.293 1 94.25 295 ALA A C 1
ATOM 2350 O O . ALA A 1 295 ? -11.258 8.125 -3.23 1 94.25 295 ALA A O 1
ATOM 2351 N N . LEU A 1 296 ? -12.797 9.5 -2.309 1 97 296 LEU A N 1
ATOM 2352 C CA . LEU A 1 296 ? -11.984 9.812 -1.14 1 97 296 LEU A CA 1
ATOM 2353 C C . LEU A 1 296 ? -11.938 8.625 -0.179 1 97 296 LEU A C 1
ATOM 2355 O O . LEU A 1 296 ? -10.945 8.438 0.529 1 97 296 LEU A O 1
ATOM 2359 N N . ASN A 1 297 ? -13 7.816 -0.165 1 96.25 297 ASN A N 1
ATOM 2360 C CA . ASN A 1 297 ? -13.117 6.77 0.845 1 96.25 297 ASN A CA 1
ATOM 2361 C C . ASN A 1 297 ? -13.164 5.383 0.211 1 96.25 297 ASN A C 1
ATOM 2363 O O . ASN A 1 297 ? -13.672 4.438 0.814 1 96.25 297 ASN A O 1
ATOM 2367 N N . GLY A 1 298 ? -12.633 5.262 -0.998 1 96.69 298 GLY A N 1
ATOM 2368 C CA . GLY A 1 298 ? -12.703 4.004 -1.724 1 96.69 298 GLY A CA 1
ATOM 2369 C C . GLY A 1 298 ? -11.992 2.865 -1.021 1 96.69 298 GLY A C 1
ATOM 2370 O O . GLY A 1 298 ? -12.195 1.695 -1.354 1 96.69 298 GLY A O 1
ATOM 2371 N N . TYR A 1 299 ? -11.141 3.156 -0.013 1 98.06 299 TYR A N 1
ATOM 2372 C CA . TYR A 1 299 ? -10.406 2.154 0.748 1 98.06 299 TYR A CA 1
ATOM 2373 C C . TYR A 1 299 ? -11.289 1.526 1.821 1 98.06 299 TYR A C 1
ATOM 2375 O O . TYR A 1 299 ? -10.922 0.504 2.408 1 98.06 299 TYR A O 1
ATOM 2383 N N . TRP A 1 300 ? -12.406 2.115 2.135 1 97.56 300 TRP A N 1
ATOM 2384 C CA . TRP A 1 300 ? -13.344 1.637 3.146 1 97.56 300 TRP A CA 1
ATOM 2385 C C . TRP A 1 300 ? -14.617 1.11 2.502 1 97.56 300 TRP A C 1
ATOM 2387 O O . TRP A 1 300 ? -15.469 1.89 2.064 1 97.56 300 TRP A O 1
ATOM 2397 N N . PHE A 1 301 ? -14.781 -0.225 2.457 1 93.75 301 PHE A N 1
ATOM 2398 C CA . PHE A 1 301 ? -15.938 -0.817 1.786 1 93.75 301 PHE A CA 1
ATOM 2399 C C . PHE A 1 301 ? -17.203 -0.643 2.625 1 93.75 301 PHE A C 1
ATOM 2401 O O . PHE A 1 301 ? -17.141 -0.631 3.855 1 93.75 301 PHE A O 1
ATOM 2408 N N . LYS A 1 302 ? -18.406 -0.298 1.964 1 83.44 302 LYS A N 1
ATOM 2409 C CA . LYS A 1 302 ? -19.688 -0.096 2.615 1 83.44 302 LYS A CA 1
ATOM 2410 C C . LYS A 1 302 ? -20.766 -0.983 1.991 1 83.44 302 LYS A C 1
ATOM 2412 O O . LYS A 1 302 ? -20.719 -1.273 0.794 1 83.44 302 LYS A O 1
ATOM 2417 N N . MET B 1 1 ? -14.188 -8.656 15.562 1 79.19 1 MET B N 1
ATOM 2418 C CA . MET B 1 1 ? -13.656 -10.008 15.375 1 79.19 1 MET B CA 1
ATOM 2419 C C . MET B 1 1 ? -12.617 -10.031 14.258 1 79.19 1 MET B C 1
ATOM 2421 O O . MET B 1 1 ? -12.703 -9.258 13.305 1 79.19 1 MET B O 1
ATOM 2425 N N . PRO B 1 2 ? -11.617 -10.898 14.383 1 92.44 2 PRO B N 1
ATOM 2426 C CA . PRO B 1 2 ? -10.617 -11 13.312 1 92.44 2 PRO B CA 1
ATOM 2427 C C . PRO B 1 2 ? -11.227 -11.453 11.984 1 92.44 2 PRO B C 1
ATOM 2429 O O . PRO B 1 2 ? -12.172 -12.242 11.969 1 92.44 2 PRO B O 1
ATOM 2432 N N . LEU B 1 3 ? -10.758 -10.906 10.93 1 98.5 3 LEU B N 1
ATOM 2433 C CA . LEU B 1 3 ? -11.141 -11.375 9.609 1 98.5 3 LEU B CA 1
ATOM 2434 C C . LEU B 1 3 ? -10.867 -12.867 9.453 1 98.5 3 LEU B C 1
ATOM 2436 O O . LEU B 1 3 ? -9.852 -13.367 9.938 1 98.5 3 LEU B O 1
ATOM 2440 N N . GLN B 1 4 ? -11.75 -13.523 8.812 1 98.56 4 GLN B N 1
ATOM 2441 C CA . GLN B 1 4 ? -11.562 -14.93 8.492 1 98.56 4 GLN B CA 1
ATOM 2442 C C . GLN B 1 4 ? -11.211 -15.117 7.02 1 98.56 4 GLN B C 1
ATOM 2444 O O . GLN B 1 4 ? -11.734 -14.398 6.16 1 98.56 4 GLN B O 1
ATOM 2449 N N . THR B 1 5 ? -10.344 -16.078 6.777 1 98.81 5 THR B N 1
ATOM 2450 C CA . THR B 1 5 ? -10.016 -16.391 5.391 1 98.81 5 THR B CA 1
ATOM 2451 C C . THR B 1 5 ? -10.312 -17.859 5.082 1 98.81 5 THR B C 1
ATOM 2453 O O . THR B 1 5 ? -10.078 -18.734 5.914 1 98.81 5 THR B O 1
ATOM 2456 N N . TYR B 1 6 ? -10.883 -18.047 3.947 1 98.75 6 TYR B N 1
ATOM 2457 C CA . TYR B 1 6 ? -11.148 -19.359 3.387 1 98.75 6 TYR B CA 1
ATOM 2458 C C . TYR B 1 6 ? -10.562 -19.484 1.984 1 98.75 6 TYR B C 1
ATOM 2460 O O . TYR B 1 6 ? -10.32 -18.484 1.314 1 98.75 6 TYR B O 1
ATOM 2468 N N . HIS B 1 7 ? -10.25 -20.688 1.597 1 98.81 7 HIS B N 1
ATOM 2469 C CA . HIS B 1 7 ? -9.68 -20.859 0.266 1 98.81 7 HIS B CA 1
ATOM 2470 C C . HIS B 1 7 ? -10.305 -22.062 -0.443 1 98.81 7 HIS B C 1
ATOM 2472 O O . HIS B 1 7 ? -10.742 -23.016 0.206 1 98.81 7 HIS B O 1
ATOM 2478 N N . LEU B 1 8 ? -10.406 -21.969 -1.731 1 98.81 8 LEU B N 1
ATOM 2479 C CA . LEU B 1 8 ? -10.953 -23 -2.607 1 98.81 8 LEU B CA 1
ATOM 2480 C C . LEU B 1 8 ? -9.992 -23.297 -3.758 1 98.81 8 LEU B C 1
ATOM 2482 O O . LEU B 1 8 ? -9.562 -22.391 -4.465 1 98.81 8 LEU B O 1
ATOM 2486 N N . SER B 1 9 ? -9.609 -24.562 -3.936 1 98.75 9 SER B N 1
ATOM 2487 C CA . SER B 1 9 ? -8.797 -24.984 -5.074 1 98.75 9 SER B CA 1
ATOM 2488 C C . SER B 1 9 ? -9.656 -25.234 -6.305 1 98.75 9 SER B C 1
ATOM 2490 O O . SER B 1 9 ? -10.695 -25.906 -6.215 1 98.75 9 SER B O 1
ATOM 2492 N N . SER B 1 10 ? -9.25 -24.703 -7.422 1 98.69 10 SER B N 1
ATOM 2493 C CA . SER B 1 10 ? -9.891 -25.078 -8.68 1 98.69 10 SER B CA 1
ATOM 2494 C C . SER B 1 10 ? -9.578 -26.516 -9.062 1 98.69 10 SER B C 1
ATOM 2496 O O . SER B 1 10 ? -8.75 -27.172 -8.422 1 98.69 10 SER B O 1
ATOM 2498 N N . SER B 1 11 ? -10.273 -27.031 -10.117 1 98.25 11 SER B N 1
ATOM 2499 C CA . SER B 1 11 ? -10.016 -28.359 -10.641 1 98.25 11 SER B CA 1
ATOM 2500 C C . SER B 1 11 ? -8.578 -28.5 -11.141 1 98.25 11 SER B C 1
ATOM 2502 O O . SER B 1 11 ? -7.918 -27.484 -11.414 1 98.25 11 SER B O 1
ATOM 2504 N N . PRO B 1 12 ? -8.086 -29.75 -11.266 1 97.5 12 PRO B N 1
ATOM 2505 C CA . PRO B 1 12 ? -6.77 -29.922 -11.883 1 97.5 12 PRO B CA 1
ATOM 2506 C C . PRO B 1 12 ? -6.684 -29.281 -13.273 1 97.5 12 PRO B C 1
ATOM 2508 O O . PRO B 1 12 ? -5.676 -28.656 -13.609 1 97.5 12 PRO B O 1
ATOM 2511 N N . LYS B 1 13 ? -7.766 -29.359 -14.031 1 96.62 13 LYS B N 1
ATOM 2512 C CA . LYS B 1 13 ? -7.789 -28.734 -15.352 1 96.62 13 LYS B CA 1
ATOM 2513 C C . LYS B 1 13 ? -7.637 -27.219 -15.25 1 96.62 13 LYS B C 1
ATOM 2515 O O . LYS B 1 13 ? -7.043 -26.594 -16.141 1 96.62 13 LYS B O 1
ATOM 2520 N N . GLY B 1 14 ? -8.188 -26.641 -14.172 1 97.94 14 GLY B N 1
ATOM 2521 C CA . GLY B 1 14 ? -8.047 -25.219 -13.898 1 97.94 14 GLY B CA 1
ATOM 2522 C C . GLY B 1 14 ? -6.746 -24.875 -13.188 1 97.94 14 GLY B C 1
ATOM 2523 O O . GLY B 1 14 ? -6.625 -23.797 -12.594 1 97.94 14 GLY B O 1
ATOM 2524 N N . LEU B 1 15 ? -5.797 -25.859 -13.164 1 98.12 15 LEU B N 1
ATOM 2525 C CA . LEU B 1 15 ? -4.434 -25.688 -12.664 1 98.12 15 LEU B CA 1
ATOM 2526 C C . LEU B 1 15 ? -4.418 -25.578 -11.148 1 98.12 15 LEU B C 1
ATOM 2528 O O . LEU B 1 15 ? -3.486 -25 -10.57 1 98.12 15 LEU B O 1
ATOM 2532 N N . SER B 1 16 ? -5.512 -25.984 -10.492 1 98.56 16 SER B N 1
ATOM 2533 C CA . SER B 1 16 ? -5.621 -25.969 -9.039 1 98.56 16 SER B CA 1
ATOM 2534 C C . SER B 1 16 ? -5.285 -24.578 -8.484 1 98.56 16 SER B C 1
ATOM 2536 O O . SER B 1 16 ? -4.637 -24.469 -7.441 1 98.56 16 SER B O 1
ATOM 2538 N N . SER B 1 17 ? -5.594 -23.531 -9.266 1 98.81 17 SER B N 1
ATOM 2539 C CA . SER B 1 17 ? -5.434 -22.172 -8.75 1 98.81 17 SER B CA 1
ATOM 2540 C C . SER B 1 17 ? -6.332 -21.938 -7.539 1 98.81 17 SER B C 1
ATOM 2542 O O . SER B 1 17 ? -7.422 -22.5 -7.449 1 98.81 17 SER B O 1
ATOM 2544 N N . ILE B 1 18 ? -5.906 -21.141 -6.656 1 98.94 18 ILE B N 1
ATOM 2545 C CA . ILE B 1 18 ? -6.609 -20.922 -5.395 1 98.94 18 ILE B CA 1
ATOM 2546 C C . ILE B 1 18 ? -7.422 -19.641 -5.469 1 98.94 18 ILE B C 1
ATOM 2548 O O . ILE B 1 18 ? -6.93 -18.609 -5.945 1 98.94 18 ILE B O 1
ATOM 2552 N N . THR B 1 19 ? -8.664 -19.719 -5.07 1 98.94 19 THR B N 1
ATOM 2553 C CA . THR B 1 19 ? -9.539 -18.578 -4.781 1 98.94 19 THR B CA 1
ATOM 2554 C C . THR B 1 19 ? -9.672 -18.375 -3.273 1 98.94 19 THR B C 1
ATOM 2556 O O . THR B 1 19 ? -9.891 -19.328 -2.527 1 98.94 19 THR B O 1
ATOM 2559 N N . THR B 1 20 ? -9.484 -17.172 -2.793 1 98.94 20 THR B N 1
ATOM 2560 C CA . THR B 1 20 ? -9.516 -16.891 -1.362 1 98.94 2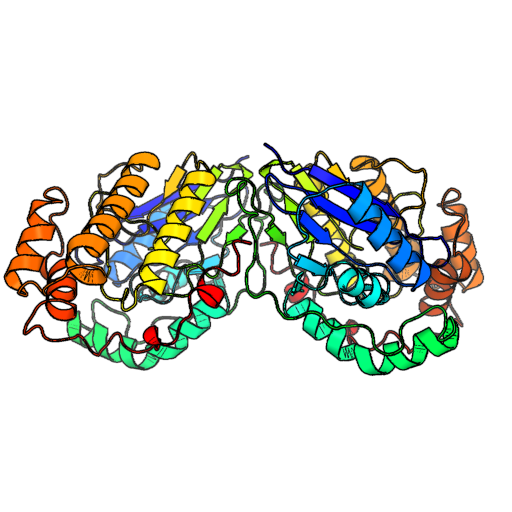0 THR B CA 1
ATOM 2561 C C . THR B 1 20 ? -10.672 -15.953 -1.022 1 98.94 20 THR B C 1
ATOM 2563 O O . THR B 1 20 ? -10.906 -14.961 -1.724 1 98.94 20 THR B O 1
ATOM 2566 N N . LEU B 1 21 ? -11.438 -16.312 0.002 1 98.94 21 LEU B N 1
ATOM 2567 C CA . LEU B 1 21 ? -12.523 -15.492 0.529 1 98.94 21 LEU B CA 1
ATOM 2568 C C . LEU B 1 21 ? -12.148 -14.891 1.88 1 98.94 21 LEU B C 1
ATOM 2570 O O . LEU B 1 21 ? -11.734 -15.617 2.791 1 98.94 21 LEU B O 1
ATOM 2574 N N . ILE B 1 22 ? -12.141 -13.578 1.984 1 98.94 22 ILE B N 1
ATOM 2575 C CA . ILE B 1 22 ? -12 -12.867 3.248 1 98.94 22 ILE B CA 1
ATOM 2576 C C . ILE B 1 22 ? -13.375 -12.492 3.789 1 98.94 22 ILE B C 1
ATOM 2578 O O . ILE B 1 22 ? -14.156 -11.82 3.107 1 98.94 22 ILE B O 1
ATOM 2582 N N . VAL B 1 23 ? -13.688 -12.898 4.961 1 98.88 23 VAL B N 1
ATOM 2583 C CA . VAL B 1 23 ? -14.992 -12.625 5.562 1 98.88 23 VAL B CA 1
ATOM 2584 C C . VAL B 1 23 ? -14.805 -11.812 6.84 1 98.88 23 VAL B C 1
ATOM 2586 O O . VAL B 1 23 ? -14.07 -12.211 7.742 1 98.88 23 VAL B O 1
ATOM 2589 N N . GLY B 1 24 ? -15.406 -10.617 6.863 1 98.31 24 GLY B N 1
ATOM 2590 C CA . GLY B 1 24 ? -15.391 -9.7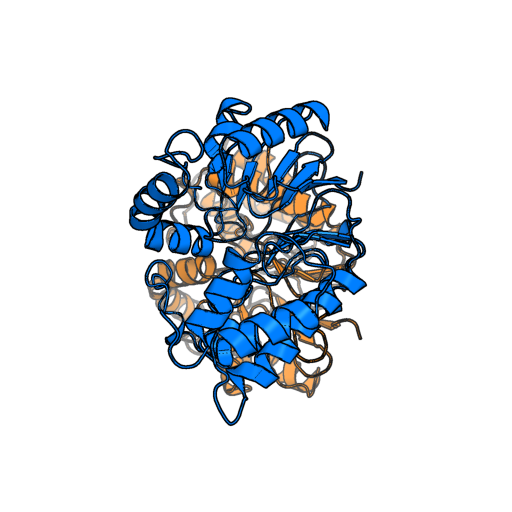73 8.047 1 98.31 24 GLY B CA 1
ATOM 2591 C C . GLY B 1 24 ? -16.719 -9.766 8.781 1 98.31 24 GLY B C 1
ATOM 2592 O O . GLY B 1 24 ? -17.5 -10.719 8.68 1 98.31 24 GLY B O 1
ATOM 2593 N N . THR B 1 25 ? -16.953 -8.703 9.562 1 97.56 25 THR B N 1
ATOM 2594 C CA . THR B 1 25 ? -18.125 -8.562 10.414 1 97.56 25 THR B CA 1
ATOM 2595 C C . THR B 1 25 ? -19.391 -8.406 9.562 1 97.56 25 THR B C 1
ATOM 2597 O O . THR B 1 25 ? -20.422 -9.008 9.867 1 97.56 25 THR B O 1
ATOM 2600 N N . SER B 1 26 ? -19.281 -7.672 8.391 1 97.06 26 SER B N 1
ATOM 2601 C CA . SER B 1 26 ? -20.516 -7.348 7.684 1 97.06 26 SER B CA 1
ATOM 2602 C C . SER B 1 26 ? -20.375 -7.602 6.188 1 97.06 26 SER B C 1
ATOM 2604 O O . SER B 1 26 ? -21.375 -7.562 5.449 1 97.06 26 SER B O 1
ATOM 2606 N N . GLU B 1 27 ? -19.125 -7.871 5.793 1 97.5 27 GLU B N 1
ATOM 2607 C CA . GLU B 1 27 ? -18.844 -7.922 4.359 1 97.5 27 GLU B CA 1
ATOM 2608 C C . GLU B 1 27 ? -17.766 -8.953 4.039 1 97.5 27 GLU B C 1
ATOM 2610 O O . GLU B 1 27 ? -17.109 -9.469 4.941 1 97.5 27 GLU B O 1
ATOM 2615 N N . ALA B 1 28 ? -17.703 -9.266 2.76 1 98.62 28 ALA B N 1
ATOM 2616 C CA . ALA B 1 28 ? -16.672 -10.203 2.297 1 98.62 28 ALA B CA 1
ATOM 2617 C C . ALA B 1 28 ? -15.984 -9.68 1.043 1 98.62 28 ALA B C 1
ATOM 2619 O O . ALA B 1 28 ? -16.516 -8.805 0.35 1 98.62 28 ALA B O 1
ATOM 2620 N N . VAL B 1 29 ? -14.805 -10.148 0.82 1 98.88 29 VAL B N 1
ATOM 2621 C CA . VAL B 1 29 ? -13.992 -9.852 -0.358 1 98.88 29 VAL B CA 1
ATOM 2622 C C . VAL B 1 29 ? -13.391 -11.133 -0.914 1 98.88 29 VAL B C 1
ATOM 2624 O O . VAL B 1 29 ? -12.984 -12.016 -0.152 1 98.88 29 VAL B O 1
ATOM 2627 N N . LEU B 1 30 ? -13.367 -11.234 -2.217 1 98.94 30 LEU B N 1
ATOM 2628 C CA . LEU B 1 30 ? -12.789 -12.398 -2.877 1 98.94 30 LEU B CA 1
ATOM 2629 C C . LEU B 1 30 ? -11.484 -12.039 -3.578 1 98.94 30 LEU B C 1
ATOM 2631 O O . LEU B 1 30 ? -11.383 -10.977 -4.199 1 98.94 30 LEU B O 1
ATOM 2635 N N . ILE B 1 31 ? -10.469 -12.938 -3.482 1 98.94 31 ILE B N 1
ATOM 2636 C CA . ILE B 1 31 ? -9.203 -12.758 -4.184 1 98.94 31 ILE B CA 1
ATOM 2637 C C . ILE B 1 31 ? -9.023 -13.875 -5.211 1 98.94 31 ILE B C 1
ATOM 2639 O O . ILE B 1 31 ? -9.133 -15.062 -4.875 1 98.94 31 ILE B O 1
ATOM 2643 N N . ASP B 1 32 ? -8.852 -13.531 -6.496 1 98.94 32 ASP B N 1
ATOM 2644 C CA . ASP B 1 32 ? -8.414 -14.398 -7.586 1 98.94 32 ASP B CA 1
ATOM 2645 C C . ASP B 1 32 ? -9.523 -15.367 -8 1 98.94 32 ASP B C 1
ATOM 2647 O O . ASP B 1 32 ? -9.477 -16.547 -7.664 1 98.94 32 ASP B O 1
ATOM 2651 N N . PRO B 1 33 ? -10.469 -14.875 -8.852 1 98.75 33 PRO B N 1
ATOM 2652 C CA . PRO B 1 33 ? -11.375 -15.828 -9.5 1 98.75 33 PRO B CA 1
ATOM 2653 C C . PRO B 1 33 ? -10.633 -16.891 -10.312 1 98.75 33 PRO B C 1
ATOM 2655 O O . PRO B 1 33 ? -9.484 -16.672 -10.703 1 98.75 33 PRO B O 1
ATOM 2658 N N . PRO B 1 34 ? -11.32 -17.984 -10.562 1 98.69 34 PRO B N 1
ATOM 2659 C CA . PRO B 1 34 ? -10.633 -19.094 -11.227 1 98.69 34 PRO B CA 1
ATOM 2660 C C . PRO B 1 34 ? -10.508 -18.891 -12.734 1 98.69 34 PRO B C 1
ATOM 2662 O O . PRO B 1 34 ? -10.836 -17.812 -13.242 1 98.69 34 PRO B O 1
ATOM 2665 N N . PHE B 1 35 ? -9.992 -19.938 -13.414 1 98.81 35 PHE B N 1
ATOM 2666 C CA . PHE B 1 35 ? -9.68 -19.938 -14.836 1 98.81 35 PHE B CA 1
ATOM 2667 C C . PHE B 1 35 ? -10.906 -20.328 -15.656 1 98.81 35 PHE B C 1
ATOM 2669 O O . PHE B 1 35 ? -11.383 -19.562 -16.484 1 98.81 35 PHE B O 1
ATOM 2676 N N . LEU B 1 36 ? -11.469 -21.469 -15.375 1 98.81 36 LEU B N 1
ATOM 2677 C CA . LEU B 1 36 ? -12.461 -22.109 -16.219 1 98.81 36 LEU B CA 1
ATOM 2678 C C . LEU B 1 36 ? -13.875 -21.828 -15.734 1 98.81 36 LEU B C 1
ATOM 2680 O O . LEU B 1 36 ? -14.109 -21.719 -14.531 1 98.81 36 LEU B O 1
ATOM 2684 N N . LYS B 1 37 ? -14.836 -21.844 -16.641 1 98.62 37 LYS B N 1
ATOM 2685 C CA . LYS B 1 37 ? -16.234 -21.594 -16.344 1 98.62 37 LYS B CA 1
ATOM 2686 C C . LYS B 1 37 ? -16.75 -22.531 -15.258 1 98.62 37 LYS B C 1
ATOM 2688 O O . LYS B 1 37 ? -17.359 -22.078 -14.289 1 98.62 37 LYS B O 1
ATOM 2693 N N . PRO B 1 38 ? -16.5 -23.828 -15.367 1 98.62 38 PRO B N 1
ATOM 2694 C CA . PRO B 1 38 ? -17.016 -24.703 -14.312 1 98.62 38 PRO B CA 1
ATOM 2695 C C . PRO B 1 38 ? -16.453 -24.375 -12.938 1 98.62 38 PRO B C 1
ATOM 2697 O O . PRO B 1 38 ? -17.172 -24.453 -11.938 1 98.62 38 PRO B O 1
ATOM 2700 N N . ASP B 1 39 ? -15.188 -24.047 -12.852 1 98.88 39 ASP B N 1
ATOM 2701 C CA . ASP B 1 39 ? -14.578 -23.672 -11.586 1 98.88 39 ASP B CA 1
ATOM 2702 C C . ASP B 1 39 ? -15.156 -22.359 -11.062 1 98.88 39 ASP B C 1
ATOM 2704 O O . ASP B 1 39 ? -15.289 -22.156 -9.852 1 98.88 39 ASP B O 1
ATOM 2708 N N . GLY B 1 40 ? -15.414 -21.406 -12 1 98.88 40 GLY B N 1
ATOM 2709 C CA . GLY B 1 40 ? -16.062 -20.172 -11.617 1 98.88 40 GLY B CA 1
ATOM 2710 C C . GLY B 1 40 ? -17.438 -20.375 -11 1 98.88 40 GLY B C 1
ATOM 2711 O O . GLY B 1 40 ? -17.75 -19.75 -9.977 1 98.88 40 GLY B O 1
ATOM 2712 N N . LEU B 1 41 ? -18.203 -21.219 -11.633 1 98.69 41 LEU B N 1
ATOM 2713 C CA . LEU B 1 41 ? -19.531 -21.547 -11.109 1 98.69 41 LEU B CA 1
ATOM 2714 C C . LEU B 1 41 ? -19.422 -22.219 -9.742 1 98.69 41 LEU B C 1
ATOM 2716 O O . LEU B 1 41 ? -20.188 -21.891 -8.828 1 98.69 41 LEU B O 1
ATOM 2720 N N . ALA B 1 42 ? -18.484 -23.094 -9.633 1 98.75 42 ALA B N 1
ATOM 2721 C CA . ALA B 1 42 ? -18.234 -23.75 -8.352 1 98.75 42 ALA B CA 1
ATOM 2722 C C . ALA B 1 42 ? -17.844 -22.75 -7.277 1 98.75 42 ALA B C 1
ATOM 2724 O O . ALA B 1 42 ? -18.281 -22.844 -6.133 1 98.75 42 ALA B O 1
ATOM 2725 N N . ALA B 1 43 ? -16.984 -21.812 -7.598 1 98.88 43 ALA B N 1
ATOM 2726 C CA . ALA B 1 43 ? -16.562 -20.781 -6.656 1 98.88 43 ALA B CA 1
ATOM 2727 C C . ALA B 1 43 ? -17.75 -19.922 -6.207 1 98.88 43 ALA B C 1
ATOM 2729 O O . ALA B 1 43 ? -17.875 -19.609 -5.023 1 98.88 43 ALA B O 1
ATOM 2730 N N . ALA B 1 44 ? -18.578 -19.547 -7.172 1 98.88 44 ALA B N 1
ATOM 2731 C CA . ALA B 1 44 ? -19.75 -18.766 -6.832 1 98.88 44 ALA B CA 1
ATOM 2732 C C . ALA B 1 44 ? -20.641 -19.5 -5.828 1 98.88 44 ALA B C 1
ATOM 2734 O O . ALA B 1 44 ? -21.094 -18.922 -4.84 1 98.88 44 ALA B O 1
ATOM 2735 N N . HIS B 1 45 ? -20.859 -20.734 -6.098 1 98.75 45 HIS B N 1
ATOM 2736 C CA . HIS B 1 45 ? -21.641 -21.562 -5.195 1 98.75 45 HIS B CA 1
ATOM 2737 C C . HIS B 1 45 ? -20.969 -21.688 -3.832 1 98.75 45 HIS B C 1
ATOM 2739 O O . HIS B 1 45 ? -21.641 -21.609 -2.797 1 98.75 45 HIS B O 1
ATOM 2745 N N . TRP B 1 46 ? -19.719 -21.875 -3.852 1 98.88 46 TRP B N 1
ATOM 2746 C CA . TRP B 1 46 ? -18.922 -22.016 -2.637 1 98.88 46 TRP B CA 1
ATOM 2747 C C . TRP B 1 46 ? -19.031 -20.75 -1.773 1 98.88 46 TRP B C 1
ATOM 2749 O O . TRP B 1 46 ? -19.203 -20.844 -0.557 1 98.88 46 TRP B O 1
ATOM 2759 N N . ILE B 1 47 ? -18.922 -19.578 -2.338 1 98.88 47 ILE B N 1
ATOM 2760 C CA . ILE B 1 47 ? -19.047 -18.328 -1.615 1 98.88 47 ILE B CA 1
ATOM 2761 C C . ILE B 1 47 ? -20.406 -18.25 -0.935 1 98.88 47 ILE B C 1
ATOM 2763 O O . ILE B 1 47 ? -20.5 -17.922 0.251 1 98.88 47 ILE B O 1
ATOM 2767 N N . LYS B 1 48 ? -21.469 -18.578 -1.66 1 98.44 48 LYS B N 1
ATOM 2768 C CA . LYS B 1 48 ? -22.828 -18.5 -1.144 1 98.44 48 LYS B CA 1
ATOM 2769 C C . LYS B 1 48 ? -23.016 -19.438 0.056 1 98.44 48 LYS B C 1
ATOM 2771 O O . LYS B 1 48 ? -23.781 -19.125 0.972 1 98.44 48 LYS B O 1
ATOM 2776 N N . ASN B 1 49 ? -22.328 -20.484 0.018 1 98.44 49 ASN B N 1
ATOM 2777 C CA . ASN B 1 49 ? -22.453 -21.469 1.086 1 98.44 49 ASN B CA 1
ATOM 2778 C C . ASN B 1 49 ? -21.578 -21.125 2.287 1 98.44 49 ASN B C 1
ATOM 2780 O O . ASN B 1 49 ? -21.891 -21.516 3.416 1 98.44 49 ASN B O 1
ATOM 2784 N N . LYS B 1 50 ? -20.484 -20.422 2.088 1 98.25 50 LYS B N 1
ATOM 2785 C CA . LYS B 1 50 ? -19.516 -20.141 3.139 1 98.25 50 LYS B CA 1
ATOM 2786 C C . LYS B 1 50 ? -19.969 -18.969 4.004 1 98.25 50 LYS B C 1
ATOM 2788 O O . LYS B 1 50 ? -19.625 -18.891 5.188 1 98.25 50 LYS B O 1
ATOM 2793 N N . THR B 1 51 ? -20.703 -18 3.395 1 98.12 51 THR B N 1
ATOM 2794 C CA . THR B 1 51 ? -21.094 -16.812 4.156 1 98.12 51 THR B CA 1
ATOM 2795 C C . THR B 1 51 ? -22.359 -16.188 3.57 1 98.12 51 THR B C 1
ATOM 2797 O O . THR B 1 51 ? -22.609 -16.297 2.369 1 98.12 51 THR B O 1
ATOM 2800 N N . ASN B 1 52 ? -23.109 -15.508 4.41 1 97.69 52 ASN B N 1
ATOM 2801 C CA . ASN B 1 52 ? -24.281 -14.75 3.973 1 97.69 52 ASN B CA 1
ATOM 2802 C C . ASN B 1 52 ? -23.953 -13.266 3.83 1 97.69 52 ASN B C 1
ATOM 2804 O O . ASN B 1 52 ? -24.828 -12.469 3.471 1 97.69 52 ASN B O 1
ATOM 2808 N N . LYS B 1 53 ? -22.688 -12.922 4.164 1 97.5 53 LYS B N 1
ATOM 2809 C CA . LYS B 1 53 ? -22.297 -11.523 4.039 1 97.5 53 LYS B CA 1
ATOM 2810 C C . LYS B 1 53 ? -22.188 -11.109 2.574 1 97.5 53 LYS B C 1
ATOM 2812 O O . LYS B 1 53 ? -21.75 -11.906 1.733 1 97.5 53 LYS B O 1
ATOM 2817 N N . PRO B 1 54 ? -22.609 -9.859 2.301 1 98.12 54 PRO B N 1
ATOM 2818 C CA . PRO B 1 54 ? -22.469 -9.406 0.914 1 98.12 54 PRO B CA 1
ATOM 2819 C C . PRO B 1 54 ? -21.031 -9.383 0.433 1 98.12 54 PRO B C 1
ATOM 2821 O O . PRO B 1 54 ? -20.125 -8.992 1.183 1 98.12 54 PRO B O 1
ATOM 2824 N N . LEU B 1 55 ? -20.797 -9.844 -0.788 1 98.69 55 LEU B N 1
ATOM 2825 C CA . LEU B 1 55 ? -19.5 -9.703 -1.453 1 98.69 55 LEU B CA 1
ATOM 2826 C C . LEU B 1 55 ? -19.328 -8.289 -2.006 1 98.69 55 LEU B C 1
ATOM 2828 O O . LEU B 1 55 ? -20.031 -7.891 -2.93 1 98.69 55 LEU B O 1
ATOM 2832 N N . LYS B 1 56 ? -18.344 -7.559 -1.472 1 98.38 56 LYS B N 1
ATOM 2833 C CA . LYS B 1 56 ? -18.219 -6.148 -1.824 1 98.38 56 LYS B CA 1
ATOM 2834 C C . LYS B 1 56 ? -17.25 -5.961 -2.986 1 98.38 56 LYS B C 1
ATOM 2836 O O . LYS B 1 56 ? -17.406 -5.035 -3.787 1 98.38 56 LYS B O 1
ATOM 2841 N N . ALA B 1 57 ? -16.266 -6.812 -3.008 1 98.69 57 ALA B N 1
ATOM 2842 C CA . ALA B 1 57 ? -15.242 -6.648 -4.031 1 98.69 57 ALA B CA 1
ATOM 2843 C C . ALA B 1 57 ? -14.578 -7.98 -4.359 1 98.69 57 ALA B C 1
ATOM 2845 O O . ALA B 1 57 ? -14.602 -8.906 -3.551 1 98.69 57 ALA B O 1
ATOM 2846 N N . VAL B 1 58 ? -14.078 -8.039 -5.523 1 98.88 58 VAL B N 1
ATOM 2847 C CA . VAL B 1 58 ? -13.211 -9.102 -6.039 1 98.88 58 VAL B CA 1
ATOM 2848 C C . VAL B 1 58 ? -11.891 -8.508 -6.516 1 98.88 58 VAL B C 1
ATOM 2850 O O . VAL B 1 58 ? -11.875 -7.508 -7.234 1 98.88 58 VAL B O 1
ATOM 2853 N N . PHE B 1 59 ? -10.766 -9.094 -6.039 1 98.94 59 PHE B N 1
ATOM 2854 C CA . PHE B 1 59 ? -9.445 -8.617 -6.441 1 98.94 59 PHE B CA 1
ATOM 2855 C C . PHE B 1 59 ? -8.695 -9.68 -7.227 1 98.94 59 PHE B C 1
ATOM 2857 O O . PHE B 1 59 ? -9.031 -10.867 -7.152 1 98.94 59 PHE B O 1
ATOM 2864 N N . VAL B 1 60 ? -7.723 -9.195 -7.969 1 98.88 60 VAL B N 1
ATOM 2865 C CA . VAL B 1 60 ? -6.809 -10.055 -8.711 1 98.88 60 VAL B CA 1
ATOM 2866 C C . VAL B 1 60 ? -5.371 -9.789 -8.266 1 98.88 60 VAL B C 1
ATOM 2868 O O . VAL B 1 60 ? -4.953 -8.633 -8.156 1 98.88 60 VAL B O 1
ATOM 2871 N N . THR B 1 61 ? -4.629 -10.875 -8.055 1 98.94 61 THR B N 1
ATOM 2872 C CA . THR B 1 61 ? -3.268 -10.727 -7.555 1 98.94 61 THR B CA 1
ATOM 2873 C C . THR B 1 61 ? -2.318 -10.336 -8.688 1 98.94 61 THR B C 1
ATOM 2875 O O . THR B 1 61 ? -1.363 -9.594 -8.477 1 98.94 61 THR B O 1
ATOM 2878 N N . HIS B 1 62 ? -2.521 -10.914 -9.867 1 98.69 62 HIS B N 1
ATOM 2879 C CA . HIS B 1 62 ? -1.632 -10.648 -10.992 1 98.69 62 HIS B CA 1
ATOM 2880 C C . HIS B 1 62 ? -2.307 -10.992 -12.312 1 98.69 62 HIS B C 1
ATOM 2882 O O . HIS B 1 62 ? -3.469 -11.406 -12.336 1 98.69 62 HIS B O 1
ATOM 2888 N N . HIS B 1 63 ? -1.608 -10.82 -13.438 1 98 63 HIS B N 1
ATOM 2889 C CA . HIS B 1 63 ? -2.242 -10.719 -14.75 1 98 63 HIS B CA 1
ATOM 2890 C C . HIS B 1 63 ? -2.502 -12.102 -15.344 1 98 63 HIS B C 1
ATOM 2892 O O . HIS B 1 63 ? -3.172 -12.227 -16.375 1 98 63 HIS B O 1
ATOM 2898 N N . HIS B 1 64 ? -2.094 -13.219 -14.734 1 98.06 64 HIS B N 1
ATOM 2899 C CA . HIS B 1 64 ? -2.293 -14.531 -15.328 1 98.06 64 HIS B CA 1
ATOM 2900 C C . HIS B 1 64 ? -3.777 -14.875 -15.422 1 98.06 64 HIS B C 1
ATOM 2902 O O . HIS B 1 64 ? -4.527 -14.68 -14.469 1 98.06 64 HIS B O 1
ATOM 2908 N N . PRO B 1 65 ? -4.195 -15.484 -16.5 1 97.88 65 PRO B N 1
ATOM 2909 C CA . PRO B 1 65 ? -5.609 -15.734 -16.766 1 97.88 65 PRO B CA 1
ATOM 2910 C C . PRO B 1 65 ? -6.25 -16.672 -15.734 1 97.88 65 PRO B C 1
ATOM 2912 O O . PRO B 1 65 ? -7.441 -16.547 -15.438 1 97.88 65 PRO B O 1
ATOM 2915 N N . ASP B 1 66 ? -5.539 -17.578 -15.195 1 98.44 66 ASP B N 1
ATOM 2916 C CA . ASP B 1 66 ? -6.141 -18.562 -14.297 1 98.44 66 ASP B CA 1
ATOM 2917 C C . ASP B 1 66 ? -6.488 -17.938 -12.945 1 98.44 66 ASP B C 1
ATOM 2919 O O . ASP B 1 66 ? -7.023 -18.609 -12.062 1 98.44 66 ASP B O 1
ATOM 2923 N N . HIS B 1 67 ? -6.324 -16.609 -12.836 1 98.75 67 HIS B N 1
ATOM 2924 C CA . HIS B 1 67 ? -6.691 -15.922 -11.602 1 98.75 67 HIS B CA 1
ATOM 2925 C C . HIS B 1 67 ? -7.773 -14.875 -11.844 1 98.75 67 HIS B C 1
ATOM 2927 O O . HIS B 1 67 ? -8.125 -14.109 -10.945 1 98.75 67 HIS B O 1
ATOM 2933 N N . PHE B 1 68 ? -8.367 -14.82 -13.109 1 98.69 68 PHE B N 1
ATOM 2934 C CA . PHE B 1 68 ? -9.445 -13.844 -13.203 1 98.69 68 PHE B CA 1
ATOM 2935 C C . PHE B 1 68 ? -10.383 -14.18 -14.352 1 98.69 68 PHE B C 1
ATOM 2937 O O . PHE B 1 68 ? -11.484 -13.633 -14.445 1 98.69 68 PHE B O 1
ATOM 2944 N N . PHE B 1 69 ? -10.086 -15.141 -15.219 1 98.75 69 PHE B N 1
ATOM 2945 C CA . PHE B 1 69 ? -10.812 -15.352 -16.469 1 98.75 69 PHE B CA 1
ATOM 2946 C C . PHE B 1 69 ? -12.266 -15.719 -16.188 1 98.75 69 PHE B C 1
ATOM 2948 O O . PHE B 1 69 ? -13.156 -15.383 -16.984 1 98.75 69 PHE B O 1
ATOM 2955 N N . ALA B 1 70 ? -12.531 -16.422 -15.094 1 98.81 70 ALA B N 1
ATOM 2956 C CA . ALA B 1 70 ? -13.898 -16.859 -14.828 1 98.81 70 ALA B CA 1
ATOM 2957 C C . ALA B 1 70 ? -14.602 -15.922 -13.852 1 98.81 70 ALA B C 1
ATOM 2959 O O . ALA B 1 70 ? -15.586 -16.297 -13.219 1 98.81 70 ALA B O 1
ATOM 2960 N N . ALA B 1 71 ? -14.086 -14.711 -13.688 1 98.81 71 ALA B N 1
ATOM 2961 C CA . ALA B 1 71 ? -14.719 -13.719 -12.828 1 98.81 71 ALA B CA 1
ATOM 2962 C C . ALA B 1 71 ? -16.172 -13.492 -13.234 1 98.81 71 ALA B C 1
ATOM 2964 O O . ALA B 1 71 ? -17.016 -13.18 -12.391 1 98.81 71 ALA B O 1
ATOM 2965 N N . ASN B 1 72 ? -16.516 -13.664 -14.531 1 98.69 72 ASN B N 1
ATOM 2966 C CA . ASN B 1 72 ? -17.875 -13.508 -15.023 1 98.69 72 ASN B CA 1
ATOM 2967 C C . ASN B 1 72 ? -18.875 -14.312 -14.188 1 98.69 72 ASN B C 1
ATOM 2969 O O . ASN B 1 72 ? -19.953 -13.812 -13.844 1 98.69 72 ASN B O 1
ATOM 2973 N N . SER B 1 73 ? -18.516 -15.539 -13.859 1 98.56 73 SER B N 1
ATOM 2974 C CA . SER B 1 73 ? -19.391 -16.406 -13.078 1 98.56 73 SER B CA 1
ATOM 2975 C C . SER B 1 73 ? -19.656 -15.828 -11.688 1 98.56 73 SER B C 1
ATOM 2977 O O . SER B 1 73 ? -20.766 -15.93 -11.172 1 98.56 73 SER B O 1
ATOM 2979 N N . ILE B 1 74 ? -18.594 -15.234 -11.094 1 98.69 74 ILE B N 1
ATOM 2980 C CA . ILE B 1 74 ? -18.719 -14.633 -9.773 1 98.69 74 ILE B CA 1
ATOM 2981 C C . ILE B 1 74 ? -19.688 -13.453 -9.828 1 98.69 74 ILE B C 1
ATOM 2983 O O . ILE B 1 74 ? -20.578 -13.328 -8.984 1 98.69 74 ILE B O 1
ATOM 2987 N N . PHE B 1 75 ? -19.594 -12.633 -10.883 1 98.5 75 PHE B N 1
ATOM 2988 C CA . PHE B 1 75 ? -20.359 -11.406 -10.961 1 98.5 75 PHE B CA 1
ATOM 2989 C C . PHE B 1 75 ? -21.797 -11.695 -11.383 1 98.5 75 PHE B C 1
ATOM 2991 O O . PHE B 1 75 ? -22.703 -10.914 -11.102 1 98.5 75 PHE B O 1
ATOM 2998 N N . GLU B 1 76 ? -22.016 -12.781 -12.086 1 98.19 76 GLU B N 1
ATOM 2999 C CA . GLU B 1 76 ? -23.375 -13.227 -12.32 1 98.19 76 GLU B CA 1
ATOM 3000 C C . GLU B 1 76 ? -24.094 -13.531 -11.008 1 98.19 76 GLU B C 1
ATOM 3002 O O . GLU B 1 76 ? -25.281 -13.242 -10.859 1 98.19 76 GLU B O 1
ATOM 3007 N N . ALA B 1 77 ? -23.406 -14.133 -10.125 1 98.25 77 ALA B N 1
ATOM 3008 C CA . ALA B 1 77 ? -23.953 -14.5 -8.828 1 98.25 77 ALA B CA 1
ATOM 3009 C C . ALA B 1 77 ? -23.984 -13.305 -7.879 1 98.25 77 ALA B C 1
ATOM 3011 O O . ALA B 1 77 ? -24.859 -13.211 -7.016 1 98.25 77 ALA B O 1
ATOM 3012 N N . PHE B 1 78 ? -23.047 -12.414 -7.977 1 98.56 78 PHE B N 1
ATOM 3013 C CA . PHE B 1 78 ? -22.891 -11.242 -7.125 1 98.56 78 PHE B CA 1
ATOM 3014 C C . PHE B 1 78 ? -22.766 -9.977 -7.961 1 98.56 78 PHE B C 1
ATOM 3016 O O . PHE B 1 78 ? -21.703 -9.344 -7.992 1 98.56 78 PHE B O 1
ATOM 3023 N N . PRO B 1 79 ? -23.812 -9.484 -8.477 1 98.06 79 PRO B N 1
ATOM 3024 C CA . PRO B 1 79 ? -23.781 -8.414 -9.477 1 98.06 79 PRO B CA 1
ATOM 3025 C C . PRO B 1 79 ? -23.359 -7.07 -8.883 1 98.06 79 PRO B C 1
ATOM 3027 O O . PRO B 1 79 ? -22.953 -6.168 -9.617 1 98.06 79 PRO B O 1
ATOM 3030 N N . GLU B 1 80 ? -23.406 -6.906 -7.57 1 97.19 80 GLU B N 1
ATOM 3031 C CA . GLU B 1 80 ? -23.125 -5.613 -6.957 1 97.19 80 GLU B CA 1
ATOM 3032 C C . GLU B 1 80 ? -21.641 -5.5 -6.57 1 97.19 80 GLU B C 1
ATOM 3034 O O . GLU B 1 80 ? -21.156 -4.414 -6.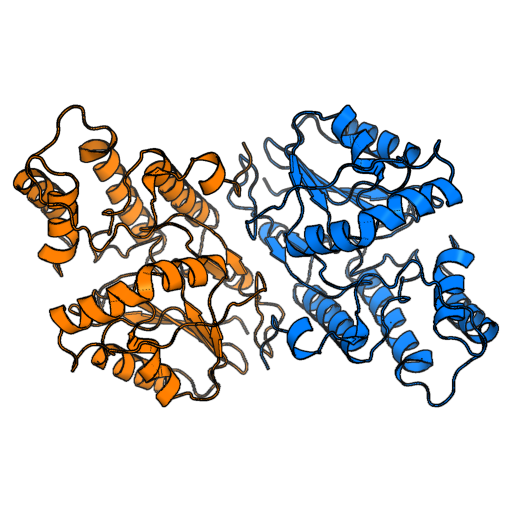246 1 97.19 80 GLU B O 1
ATOM 3039 N N . ALA B 1 81 ? -20.953 -6.625 -6.562 1 98.25 81 ALA B N 1
ATOM 3040 C CA . ALA B 1 81 ? -19.531 -6.609 -6.195 1 98.25 81 ALA B CA 1
ATOM 3041 C C . ALA B 1 81 ? -18.703 -5.84 -7.227 1 98.25 81 ALA B C 1
ATOM 3043 O O . ALA B 1 81 ? -19.016 -5.871 -8.422 1 98.25 81 ALA B O 1
ATOM 3044 N N . LYS B 1 82 ? -17.703 -5.145 -6.777 1 98.06 82 LYS B N 1
ATOM 3045 C CA . LYS B 1 82 ? -16.766 -4.469 -7.668 1 98.06 82 LYS B CA 1
ATOM 3046 C C . LYS B 1 82 ? -15.578 -5.367 -8.008 1 98.06 82 LYS B C 1
ATOM 3048 O O . LYS B 1 82 ? -15.203 -6.234 -7.211 1 98.06 82 LYS B O 1
ATOM 3053 N N . PHE B 1 83 ? -15.055 -5.18 -9.219 1 98.88 83 PHE B N 1
ATOM 3054 C CA . PHE B 1 83 ? -13.906 -5.949 -9.656 1 98.88 83 PHE B CA 1
ATOM 3055 C C . PHE B 1 83 ? -12.656 -5.07 -9.727 1 98.88 83 PHE B C 1
ATOM 3057 O O . PHE B 1 83 ? -12.562 -4.184 -10.578 1 98.88 83 PHE B O 1
ATOM 3064 N N . TYR B 1 84 ? -11.625 -5.352 -8.828 1 98.88 84 TYR B N 1
ATOM 3065 C CA . TYR B 1 84 ? -10.492 -4.441 -8.68 1 98.88 84 TYR B CA 1
ATOM 3066 C C . TYR B 1 84 ? -9.18 -5.172 -8.914 1 98.88 84 TYR B C 1
ATOM 3068 O O . TYR B 1 84 ? -9.094 -6.387 -8.734 1 98.88 84 TYR B O 1
ATOM 3076 N N . ALA B 1 85 ? -8.203 -4.438 -9.32 1 98.94 85 ALA B N 1
ATOM 3077 C CA . ALA B 1 85 ? -6.789 -4.801 -9.289 1 98.94 85 ALA B CA 1
ATOM 3078 C C . ALA B 1 85 ? -5.914 -3.572 -9.062 1 98.94 85 ALA B C 1
ATOM 3080 O O . ALA B 1 85 ? -6.312 -2.449 -9.383 1 98.94 85 ALA B O 1
ATOM 3081 N N . ALA B 1 86 ? -4.754 -3.805 -8.422 1 98.81 86 ALA B N 1
ATOM 3082 C CA . ALA B 1 86 ? -3.787 -2.711 -8.43 1 98.81 86 ALA B CA 1
ATOM 3083 C C . ALA B 1 86 ? -3.525 -2.223 -9.852 1 98.81 86 ALA B C 1
ATOM 3085 O O . ALA B 1 86 ? -3.562 -3.008 -10.805 1 98.81 86 ALA B O 1
ATOM 3086 N N . PRO B 1 87 ? -3.211 -0.96 -10.07 1 98.62 87 PRO B N 1
ATOM 3087 C CA . PRO B 1 87 ? -3.039 -0.403 -11.414 1 98.62 87 PRO B CA 1
ATOM 3088 C C . PRO B 1 87 ? -1.987 -1.149 -12.234 1 98.62 87 PRO B C 1
ATOM 3090 O O . PRO B 1 87 ? -2.17 -1.362 -13.438 1 98.62 87 PRO B O 1
ATOM 3093 N N . TYR B 1 88 ? -0.879 -1.557 -11.609 1 98.12 88 TYR B N 1
ATOM 3094 C CA . TYR B 1 88 ? 0.176 -2.244 -12.344 1 98.12 88 TYR B CA 1
ATOM 3095 C C . TYR B 1 88 ? -0.271 -3.637 -12.766 1 98.12 88 TYR B C 1
ATOM 3097 O O . TYR B 1 88 ? 0.201 -4.168 -13.773 1 98.12 88 TYR B O 1
ATOM 3105 N N . VAL B 1 89 ? -1.193 -4.266 -12 1 98.69 89 VAL B N 1
ATOM 3106 C CA . VAL B 1 89 ? -1.763 -5.551 -12.391 1 98.69 89 VAL B CA 1
ATOM 3107 C C . VAL B 1 89 ? -2.691 -5.371 -13.586 1 98.69 89 VAL B C 1
ATOM 3109 O O . VAL B 1 89 ? -2.623 -6.133 -14.555 1 98.69 89 VAL B O 1
ATOM 3112 N N . LEU B 1 90 ? -3.561 -4.352 -13.477 1 98.81 90 LEU B N 1
ATOM 3113 C CA . LEU B 1 90 ? -4.457 -4.047 -14.586 1 98.81 90 LEU B CA 1
ATOM 3114 C C . LEU B 1 90 ? -3.67 -3.797 -15.867 1 98.81 90 LEU B C 1
ATOM 3116 O O . LEU B 1 90 ? -4.066 -4.246 -16.953 1 98.81 90 LEU B O 1
ATOM 3120 N N . ALA B 1 91 ? -2.559 -3.045 -15.773 1 98.25 91 ALA B N 1
ATOM 3121 C CA . ALA B 1 91 ? -1.719 -2.775 -16.938 1 98.25 91 ALA B CA 1
ATOM 3122 C C . ALA B 1 91 ? -1.215 -4.074 -17.562 1 98.25 91 ALA B C 1
ATOM 3124 O O . ALA B 1 91 ? -1.169 -4.199 -18.797 1 98.25 91 ALA B O 1
ATOM 3125 N N . GLY B 1 92 ? -0.814 -5.016 -16.734 1 97.62 92 GLY B N 1
ATOM 3126 C CA . GLY B 1 92 ? -0.402 -6.32 -17.219 1 97.62 92 GLY B CA 1
ATOM 3127 C C . GLY B 1 92 ? -1.515 -7.07 -17.922 1 97.62 92 GLY B C 1
ATOM 3128 O O . GLY B 1 92 ? -1.306 -7.633 -19 1 97.62 92 GLY B O 1
ATOM 3129 N N . ILE B 1 93 ? -2.68 -7.066 -17.297 1 98.38 93 ILE B N 1
ATOM 3130 C CA . ILE B 1 93 ? -3.846 -7.715 -17.891 1 98.38 93 ILE B CA 1
ATOM 3131 C C . ILE B 1 93 ? -4.137 -7.109 -19.266 1 98.38 93 ILE B C 1
ATOM 3133 O O . ILE B 1 93 ? -4.344 -7.832 -20.234 1 98.38 93 ILE B O 1
ATOM 3137 N N . ASN B 1 94 ? -4.086 -5.789 -19.391 1 98.25 94 ASN B N 1
ATOM 3138 C CA . ASN B 1 94 ? -4.395 -5.09 -20.625 1 98.25 94 ASN B CA 1
ATOM 3139 C C . ASN B 1 94 ? -3.375 -5.414 -21.719 1 98.25 94 ASN B C 1
ATOM 3141 O O . ASN B 1 94 ? -3.729 -5.52 -22.891 1 98.25 94 ASN B O 1
ATOM 3145 N N . ARG B 1 95 ? -2.141 -5.578 -21.359 1 96.94 95 ARG B N 1
ATOM 3146 C CA . ARG B 1 95 ? -1.065 -5.836 -22.312 1 96.94 95 ARG B CA 1
ATOM 3147 C C . ARG B 1 95 ? -1.269 -7.172 -23.016 1 96.94 95 ARG B C 1
ATOM 3149 O O . ARG B 1 95 ? -0.895 -7.328 -24.172 1 96.94 95 ARG B O 1
ATOM 3156 N N . GLU B 1 96 ? -1.868 -8.078 -22.328 1 96.62 96 GLU B N 1
ATOM 3157 C CA . GLU B 1 96 ? -1.925 -9.414 -22.906 1 96.62 96 GLU B CA 1
ATOM 3158 C C . GLU B 1 96 ? -3.361 -9.812 -23.234 1 96.62 96 GLU B C 1
ATOM 3160 O O . GLU B 1 96 ? -3.6 -10.875 -23.812 1 96.62 96 GLU B O 1
ATOM 3165 N N . TYR B 1 97 ? -4.352 -9.023 -22.938 1 97.5 97 TYR B N 1
ATOM 3166 C CA . TYR B 1 97 ? -5.762 -9.391 -22.938 1 97.5 97 TYR B CA 1
ATOM 3167 C C . TYR B 1 97 ? -6.207 -9.906 -24.297 1 97.5 97 TYR B C 1
ATOM 3169 O O . TYR B 1 97 ? -6.75 -11.008 -24.406 1 97.5 97 TYR B O 1
ATOM 3177 N N . ASP B 1 98 ? -5.918 -9.164 -25.375 1 96.62 98 ASP B N 1
ATOM 3178 C CA . ASP B 1 98 ? -6.426 -9.484 -26.703 1 96.62 98 ASP B CA 1
ATOM 3179 C C . ASP B 1 98 ? -5.902 -10.836 -27.172 1 96.62 98 ASP B C 1
ATOM 3181 O O . ASP B 1 98 ? -6.641 -11.617 -27.781 1 96.62 98 ASP B O 1
ATOM 3185 N N . GLN B 1 99 ? -4.715 -11.102 -26.875 1 95.94 99 GLN B N 1
ATOM 3186 C CA . GLN B 1 99 ? -4.141 -12.375 -27.281 1 95.94 99 GLN B CA 1
ATOM 3187 C C . GLN B 1 99 ? -4.684 -13.523 -26.438 1 95.94 99 GLN B C 1
ATOM 3189 O O . GLN B 1 99 ? -4.977 -14.602 -26.969 1 95.94 99 GLN B O 1
ATOM 3194 N N . LYS B 1 100 ? -4.879 -13.305 -25.156 1 96.75 100 LYS B N 1
ATOM 3195 C CA . LYS B 1 100 ? -5.277 -14.375 -24.25 1 96.75 100 LYS B CA 1
ATOM 3196 C C . LYS B 1 100 ? -6.73 -14.781 -24.484 1 96.75 100 LYS B C 1
ATOM 3198 O O . LYS B 1 100 ? -7.078 -15.961 -24.359 1 96.75 100 LYS B O 1
ATOM 3203 N N . VAL B 1 101 ? -7.59 -13.828 -24.797 1 97.19 101 VAL B N 1
ATOM 3204 C CA . VAL B 1 101 ? -9.008 -14.133 -24.969 1 97.19 101 VAL B CA 1
ATOM 3205 C C . VAL B 1 101 ? -9.219 -14.898 -26.281 1 97.19 101 VAL B C 1
ATOM 3207 O O . VAL B 1 101 ? -10.273 -15.5 -26.484 1 97.19 101 VAL B O 1
ATOM 3210 N N . THR B 1 102 ? -8.234 -14.836 -27.188 1 96.06 102 THR B N 1
ATOM 3211 C CA . THR B 1 102 ? -8.273 -15.641 -28.406 1 96.06 102 THR B CA 1
ATOM 3212 C C . THR B 1 102 ? -7.637 -17 -28.172 1 96.06 102 THR B C 1
ATOM 3214 O O . THR B 1 102 ? -8.188 -18.031 -28.578 1 96.06 102 THR B O 1
ATOM 3217 N N . TYR B 1 103 ? -6.617 -17.094 -27.484 1 96.44 103 TYR B N 1
ATOM 3218 C CA . TYR B 1 103 ? -5.793 -18.281 -27.328 1 96.44 103 TYR B CA 1
ATOM 3219 C C . TYR B 1 103 ? -6.496 -19.328 -26.453 1 96.44 103 TYR B C 1
ATOM 3221 O O . TYR B 1 103 ? -6.637 -20.484 -26.859 1 96.44 103 TYR B O 1
ATOM 3229 N N . TRP B 1 104 ? -6.965 -18.953 -25.266 1 97 104 TRP B N 1
ATOM 3230 C CA . TRP B 1 104 ? -7.367 -19.938 -24.281 1 97 104 TRP B CA 1
ATOM 3231 C C . TRP B 1 104 ? -8.672 -20.609 -24.672 1 97 104 TRP B C 1
ATOM 3233 O O . TRP B 1 104 ? -8.82 -21.828 -24.516 1 97 104 TRP B O 1
ATOM 3243 N N . PRO B 1 105 ? -9.633 -19.828 -25.25 1 97.19 105 PRO B N 1
ATOM 3244 C CA . PRO B 1 105 ? -10.805 -20.531 -25.781 1 97.19 105 PRO B CA 1
ATOM 3245 C C . PRO B 1 105 ? -10.445 -21.516 -26.891 1 97.19 105 PRO B C 1
ATOM 3247 O O . PRO B 1 105 ? -11.102 -22.562 -27.031 1 97.19 105 PRO B O 1
ATOM 3250 N N . ALA B 1 106 ? -9.453 -21.188 -27.625 1 96.5 106 ALA B N 1
ATOM 3251 C CA . ALA B 1 106 ? -9.008 -22.109 -28.672 1 96.5 106 ALA B CA 1
ATOM 3252 C C . ALA B 1 106 ? -8.414 -23.375 -28.062 1 96.5 106 ALA B C 1
ATOM 3254 O O . ALA B 1 106 ? -8.539 -24.469 -28.641 1 96.5 106 ALA B O 1
ATOM 3255 N N . VAL B 1 107 ? -7.828 -23.297 -26.938 1 95.06 107 VAL B N 1
ATOM 3256 C CA . VAL B 1 107 ? -7.148 -24.422 -26.297 1 95.06 107 VAL B CA 1
ATOM 3257 C C . VAL B 1 107 ? -8.156 -25.25 -25.5 1 95.06 107 VAL B C 1
ATOM 3259 O O . VAL B 1 107 ? -8.188 -26.469 -25.609 1 95.06 107 VAL B O 1
ATOM 3262 N N . PHE B 1 108 ? -9.031 -24.562 -24.734 1 97 108 PHE B N 1
ATOM 3263 C CA . PHE B 1 108 ? -9.875 -25.266 -23.781 1 97 108 PHE B CA 1
ATOM 3264 C C . PHE B 1 108 ? -11.305 -25.375 -24.297 1 97 108 PHE B C 1
ATOM 3266 O O . PHE B 1 108 ? -12.117 -26.109 -23.734 1 97 108 PHE B O 1
ATOM 3273 N N . GLY B 1 109 ? -11.641 -24.688 -25.359 1 97.62 109 GLY B N 1
ATOM 3274 C CA . GLY B 1 109 ? -13.008 -24.625 -25.844 1 97.62 109 GLY B CA 1
ATOM 3275 C C . GLY B 1 109 ? -13.805 -23.5 -25.234 1 97.62 109 GLY B C 1
ATOM 3276 O O . GLY B 1 109 ? -13.672 -23.203 -24.047 1 97.62 109 GLY B O 1
ATOM 3277 N N . THR B 1 110 ? -14.633 -22.906 -26.031 1 97.06 110 THR B N 1
ATOM 3278 C CA . THR B 1 110 ? -15.43 -21.766 -25.625 1 97.06 110 THR B CA 1
ATOM 3279 C C . THR B 1 110 ? -16.453 -22.172 -24.562 1 97.06 110 THR B C 1
ATOM 3281 O O . THR B 1 110 ? -17.016 -21.328 -23.875 1 97.06 110 THR B O 1
ATOM 3284 N N . GLU B 1 111 ? -16.703 -23.422 -24.406 1 96.88 111 GLU B N 1
ATOM 3285 C CA . GLU B 1 111 ? -17.625 -23.906 -23.391 1 96.88 111 GLU B CA 1
ATOM 3286 C C . GLU B 1 111 ? -16.969 -23.906 -22 1 96.88 111 GLU B C 1
ATOM 3288 O O . GLU B 1 111 ? -17.656 -23.891 -20.984 1 96.88 111 GLU B O 1
ATOM 3293 N N . ASN B 1 112 ? -15.664 -23.844 -22 1 97.88 112 ASN B N 1
ATOM 3294 C CA . ASN B 1 112 ? -14.93 -23.984 -20.75 1 97.88 112 ASN B CA 1
ATOM 3295 C C . ASN B 1 112 ? -14.312 -22.656 -20.312 1 97.88 112 ASN B C 1
ATOM 3297 O O . ASN B 1 112 ? -14 -22.469 -19.141 1 97.88 112 ASN B O 1
ATOM 3301 N N . VAL B 1 113 ? -14.094 -21.812 -21.328 1 98 113 VAL B N 1
ATOM 3302 C CA . VAL B 1 113 ? -13.43 -20.531 -21.047 1 98 113 VAL B CA 1
ATOM 3303 C C . VAL B 1 113 ? -14.258 -19.391 -21.609 1 98 113 VAL B C 1
ATOM 3305 O O . VAL B 1 113 ? -14.789 -19.484 -22.734 1 98 113 VAL B O 1
ATOM 3308 N N . TYR B 1 114 ? -14.398 -18.328 -20.812 1 97.88 114 TYR B N 1
ATOM 3309 C CA . TYR B 1 114 ? -15.109 -17.156 -21.312 1 97.88 114 TYR B CA 1
ATOM 3310 C C . TYR B 1 114 ? -14.336 -16.484 -22.453 1 97.88 114 TYR B C 1
ATOM 3312 O O . TYR B 1 114 ? -13.117 -16.344 -22.375 1 97.88 114 TYR B O 1
ATOM 3320 N N . THR B 1 115 ? -15.016 -16.094 -23.5 1 97.56 115 THR B N 1
ATOM 3321 C CA . THR B 1 115 ? -14.398 -15.445 -24.641 1 97.56 115 THR B CA 1
ATOM 3322 C C . THR B 1 115 ? -14.25 -13.945 -24.406 1 97.56 115 THR B C 1
ATOM 3324 O O . THR B 1 115 ? -13.547 -13.258 -25.141 1 97.56 115 THR B O 1
ATOM 3327 N N . ALA B 1 116 ? -14.875 -13.445 -23.391 1 98.12 116 ALA B N 1
ATOM 3328 C CA . ALA B 1 116 ? -14.773 -12.047 -22.984 1 98.12 116 ALA B CA 1
ATOM 3329 C C . ALA B 1 116 ? -14.703 -11.922 -21.469 1 98.12 116 ALA B C 1
ATOM 3331 O O . ALA B 1 116 ? -15.602 -11.367 -20.828 1 98.12 116 ALA B O 1
ATOM 3332 N N . PRO B 1 117 ? -13.648 -12.438 -20.875 1 98.62 117 PRO B N 1
ATOM 3333 C CA . PRO B 1 117 ? -13.508 -12.273 -19.422 1 98.62 117 PRO B CA 1
ATOM 3334 C C . PRO B 1 117 ? -13.57 -10.812 -18.984 1 98.62 117 PRO B C 1
ATOM 3336 O O . PRO B 1 117 ? -13.008 -9.938 -19.641 1 98.62 117 PRO B O 1
ATOM 3339 N N . ARG B 1 118 ? -14.266 -10.555 -17.906 1 98.38 118 ARG B N 1
ATOM 3340 C CA . ARG B 1 118 ? -14.336 -9.203 -17.359 1 98.38 118 ARG B CA 1
ATOM 3341 C C . ARG B 1 118 ? -12.961 -8.719 -16.906 1 98.38 118 ARG B C 1
ATOM 3343 O O . ARG B 1 118 ? -12.172 -9.484 -16.359 1 98.38 118 ARG B O 1
ATOM 3350 N N . ARG B 1 119 ? -12.633 -7.453 -17.172 1 98.12 119 ARG B N 1
ATOM 3351 C CA . ARG B 1 119 ? -11.406 -6.824 -16.688 1 98.12 119 ARG B CA 1
ATOM 3352 C C . ARG B 1 119 ? -11.664 -6.031 -15.406 1 98.12 119 ARG B C 1
ATOM 3354 O O . ARG B 1 119 ? -12.703 -5.371 -15.281 1 98.12 119 ARG B O 1
ATOM 3361 N N . PRO B 1 120 ? -10.758 -6.121 -14.469 1 98.81 120 PRO B N 1
ATOM 3362 C CA . PRO B 1 120 ? -10.922 -5.305 -13.266 1 98.81 120 PRO B CA 1
ATOM 3363 C C . PRO B 1 120 ? -10.773 -3.811 -13.539 1 98.81 120 PRO B C 1
ATOM 3365 O O . PRO B 1 120 ? -10.273 -3.418 -14.602 1 98.81 120 PRO B O 1
ATOM 3368 N N . GLU B 1 121 ? -11.305 -3.021 -12.672 1 98.38 121 GLU B N 1
ATOM 3369 C CA . GLU B 1 121 ? -11 -1.597 -12.578 1 98.38 121 GLU B CA 1
ATOM 3370 C C . GLU B 1 121 ? -9.805 -1.348 -11.664 1 98.38 121 GLU B C 1
ATOM 3372 O O . GLU B 1 121 ? -9.484 -2.176 -10.812 1 98.38 121 GLU B O 1
ATOM 3377 N N . PRO B 1 122 ? -9.125 -0.252 -11.938 1 98.5 122 PRO B N 1
ATOM 3378 C CA . PRO B 1 122 ? -7.98 0.027 -11.07 1 98.5 122 PRO B CA 1
ATOM 3379 C C . PRO B 1 122 ? -8.391 0.37 -9.641 1 98.5 122 PRO B C 1
ATOM 3381 O O . PRO B 1 122 ? -9.344 1.13 -9.43 1 98.5 122 PRO B O 1
ATOM 3384 N N . PHE B 1 123 ? -7.871 -0.23 -8.664 1 98.62 123 PHE B N 1
ATOM 3385 C CA . PHE B 1 123 ? -7.969 0.125 -7.254 1 98.62 123 PHE B CA 1
ATOM 3386 C C . PHE B 1 123 ? -6.824 1.047 -6.848 1 98.62 123 PHE B C 1
ATOM 3388 O O . PHE B 1 123 ? -5.691 0.596 -6.668 1 98.62 123 PHE B O 1
ATOM 3395 N N . GLU B 1 124 ? -7.031 2.24 -6.559 1 97.56 124 GLU B N 1
ATOM 3396 C CA . GLU B 1 124 ? -6 3.27 -6.461 1 97.56 124 GLU B CA 1
ATOM 3397 C C . GLU B 1 124 ? -5.41 3.33 -5.059 1 97.56 124 GLU B C 1
ATOM 3399 O O . GLU B 1 124 ? -4.449 4.062 -4.812 1 97.56 124 GLU B O 1
ATOM 3404 N N . PHE B 1 125 ? -5.984 2.566 -4.109 1 98.56 125 PHE B N 1
ATOM 3405 C CA . PHE B 1 125 ? -5.531 2.602 -2.725 1 98.56 125 PHE B CA 1
ATOM 3406 C C . PHE B 1 125 ? -4.551 1.465 -2.447 1 98.56 125 PHE B C 1
ATOM 3408 O O . PHE B 1 125 ? -4.547 0.456 -3.156 1 98.56 125 PHE B O 1
ATOM 3415 N N . SER B 1 126 ? -3.74 1.596 -1.406 1 98.81 126 SER B N 1
ATOM 3416 C CA . SER B 1 126 ? -2.742 0.59 -1.06 1 98.81 126 SER B CA 1
ATOM 3417 C C . SER B 1 126 ? -3.27 -0.372 -0.001 1 98.81 126 SER B C 1
ATOM 3419 O O . SER B 1 126 ? -2.543 -1.253 0.463 1 98.81 126 SER B O 1
ATOM 3421 N N . PHE B 1 127 ? -4.461 -0.221 0.471 1 98.81 127 PHE B N 1
ATOM 3422 C CA . PHE B 1 127 ? -5.117 -1.045 1.479 1 98.81 127 PHE B CA 1
ATOM 3423 C C . PHE B 1 127 ? -6.633 -0.891 1.4 1 98.81 127 PHE B C 1
ATOM 3425 O O . PHE B 1 127 ? -7.137 -0.011 0.699 1 98.81 127 PHE B O 1
ATOM 3432 N N . PHE B 1 128 ? -7.359 -1.738 2.07 1 98.81 128 PHE B N 1
ATOM 3433 C CA . PHE B 1 128 ? -8.781 -1.525 2.291 1 98.81 128 PHE B CA 1
ATOM 3434 C C . PHE B 1 128 ? -9.203 -2.051 3.658 1 98.81 128 PHE B C 1
ATOM 3436 O O . PHE B 1 128 ? -8.477 -2.824 4.281 1 98.81 128 PHE B O 1
ATOM 3443 N N . VAL B 1 129 ? -10.281 -1.571 4.145 1 98.31 129 VAL B N 1
ATOM 3444 C CA . VAL B 1 129 ? -10.914 -2.102 5.348 1 98.31 129 VAL B CA 1
ATOM 3445 C C . VAL B 1 129 ? -12.375 -2.439 5.059 1 98.31 129 VAL B C 1
ATOM 3447 O O . VAL B 1 129 ? -12.992 -1.843 4.172 1 98.31 129 VAL B O 1
ATOM 3450 N N . LEU B 1 130 ? -12.844 -3.469 5.723 1 98.12 130 LEU B N 1
ATOM 3451 C CA . LEU B 1 130 ? -14.25 -3.844 5.641 1 98.12 130 LEU B CA 1
ATOM 3452 C C . LEU B 1 130 ? -15.062 -3.115 6.703 1 98.12 130 LEU B C 1
ATOM 3454 O O . LEU B 1 130 ? -14.562 -2.828 7.793 1 98.12 130 LEU B O 1
ATOM 3458 N N . ASN B 1 131 ? -16.281 -2.883 6.297 1 95.31 131 ASN B N 1
ATOM 3459 C CA . ASN B 1 131 ? -17.172 -2.264 7.277 1 95.31 131 ASN B CA 1
ATOM 3460 C C . ASN B 1 131 ? -17.281 -3.104 8.547 1 95.31 131 ASN B C 1
ATOM 3462 O O . ASN B 1 131 ? -17.469 -4.32 8.477 1 95.31 131 ASN B O 1
ATOM 3466 N N . GLY B 1 132 ? -17.062 -2.561 9.703 1 94.81 132 GLY B N 1
ATOM 3467 C CA . GLY B 1 132 ? -17.109 -3.256 10.984 1 94.81 132 GLY B CA 1
ATOM 3468 C C . GLY B 1 132 ? -15.758 -3.752 11.445 1 94.81 132 GLY B C 1
ATOM 3469 O O . GLY B 1 132 ? -15.609 -4.191 12.586 1 94.81 132 GLY B O 1
ATOM 3470 N N . ASP B 1 133 ? -14.789 -3.699 10.555 1 97.25 133 ASP B N 1
ATOM 3471 C CA . ASP B 1 133 ? -13.469 -4.219 10.898 1 97.25 133 ASP B CA 1
ATOM 3472 C C . ASP B 1 133 ? -12.375 -3.207 10.562 1 97.25 133 ASP B C 1
ATOM 3474 O O . ASP B 1 133 ? -11.391 -3.545 9.906 1 97.25 133 ASP B O 1
ATOM 3478 N N . PRO B 1 134 ? -12.484 -1.944 10.977 1 95.44 134 PRO B N 1
ATOM 3479 C CA . PRO B 1 134 ? -11.5 -0.929 10.594 1 95.44 134 PRO B CA 1
ATOM 3480 C C . PRO B 1 134 ? -10.125 -1.187 11.195 1 95.44 134 PRO B C 1
ATOM 3482 O O . PRO B 1 134 ? -9.125 -0.636 10.719 1 95.44 134 PRO B O 1
ATOM 3485 N N . GLY B 1 135 ? -10.039 -1.974 12.234 1 96.56 135 GLY B N 1
ATOM 3486 C CA . GLY B 1 135 ? -8.773 -2.295 12.883 1 96.56 135 GLY B CA 1
ATOM 3487 C C . GLY B 1 135 ? -8.031 -3.428 12.203 1 96.56 135 GLY B C 1
ATOM 3488 O O . GLY B 1 135 ? -6.945 -3.814 12.641 1 96.56 135 GLY B O 1
ATOM 3489 N N . SER B 1 136 ? -8.609 -3.979 11.141 1 97.56 136 SER B N 1
ATOM 3490 C CA . SER B 1 136 ? -8.008 -5.082 10.398 1 97.56 136 SER B CA 1
ATOM 3491 C C . SER B 1 136 ? -7.84 -4.734 8.922 1 97.56 136 SER B C 1
ATOM 3493 O O . SER B 1 136 ? -8.422 -5.391 8.062 1 97.56 136 SER B O 1
ATOM 3495 N N . PRO B 1 137 ? -6.953 -3.793 8.641 1 98.38 137 PRO B N 1
ATOM 3496 C CA . PRO B 1 137 ? -6.738 -3.467 7.23 1 98.38 137 PRO B CA 1
ATOM 3497 C C . PRO B 1 137 ? -6.137 -4.629 6.441 1 98.38 137 PRO B C 1
ATOM 3499 O O . PRO B 1 137 ? -5.344 -5.402 6.984 1 98.38 137 PRO B O 1
ATOM 3502 N N . VAL B 1 138 ? -6.559 -4.785 5.254 1 98.88 138 VAL B N 1
ATOM 3503 C CA . VAL B 1 138 ? -5.883 -5.645 4.285 1 98.88 138 VAL B CA 1
ATOM 3504 C C . VAL B 1 138 ? -4.957 -4.805 3.408 1 98.88 138 VAL B C 1
ATOM 3506 O O . VAL B 1 138 ? -5.41 -3.912 2.688 1 98.88 138 VAL B O 1
ATOM 3509 N N . VAL B 1 139 ? -3.68 -5.094 3.463 1 98.88 139 VAL B N 1
ATOM 3510 C CA . VAL B 1 139 ? -2.664 -4.285 2.793 1 98.88 139 VAL B CA 1
ATOM 3511 C C . VAL B 1 139 ? -2.281 -4.938 1.466 1 98.88 139 VAL B C 1
ATOM 3513 O O . VAL B 1 139 ? -2.025 -6.141 1.408 1 98.88 139 VAL B O 1
ATOM 3516 N N . LEU B 1 140 ? -2.346 -4.152 0.389 1 98.94 140 LEU B N 1
ATOM 3517 C CA . LEU B 1 140 ? -1.828 -4.594 -0.901 1 98.94 140 LEU B CA 1
ATOM 3518 C C . LEU B 1 140 ? -0.322 -4.371 -0.987 1 98.94 140 LEU B C 1
ATOM 3520 O O . LEU B 1 140 ? 0.134 -3.232 -1.129 1 98.94 140 LEU B O 1
ATOM 3524 N N . LEU B 1 141 ? 0.463 -5.438 -0.915 1 98.88 141 LEU B N 1
ATOM 3525 C CA . LEU B 1 141 ? 1.914 -5.344 -1.03 1 98.88 141 LEU B CA 1
ATOM 3526 C C . LEU B 1 141 ? 2.354 -5.488 -2.484 1 98.88 141 LEU B C 1
ATOM 3528 O O . LEU B 1 141 ? 2.104 -6.516 -3.115 1 98.88 141 LEU B O 1
ATOM 3532 N N . GLY B 1 142 ? 2.967 -4.402 -3.07 1 98.62 142 GLY B N 1
ATOM 3533 C CA . GLY B 1 142 ? 3.482 -4.539 -4.422 1 98.62 142 GLY B CA 1
ATOM 3534 C C . GLY B 1 142 ? 3.973 -3.227 -5.008 1 98.62 142 GLY B C 1
ATOM 3535 O O . GLY B 1 142 ? 3.969 -2.199 -4.328 1 98.62 142 GLY B O 1
ATOM 3536 N N . PRO B 1 143 ? 4.441 -3.383 -6.234 1 98.62 143 PRO B N 1
ATOM 3537 C CA . PRO B 1 143 ? 4.57 -4.602 -7.039 1 98.62 143 PRO B CA 1
ATOM 3538 C C . PRO B 1 143 ? 5.699 -5.508 -6.559 1 98.62 143 PRO B C 1
ATOM 3540 O O . PRO B 1 143 ? 6.719 -5.023 -6.062 1 98.62 143 PRO B O 1
ATOM 3543 N N . LEU B 1 144 ? 5.488 -6.805 -6.637 1 98.75 144 LEU B N 1
ATOM 3544 C CA . LEU B 1 144 ? 6.48 -7.809 -6.266 1 98.75 144 LEU B CA 1
ATOM 3545 C C . LEU B 1 144 ? 6.668 -8.828 -7.383 1 98.75 144 LEU B C 1
ATOM 3547 O O . LEU B 1 144 ? 5.91 -8.836 -8.352 1 98.75 144 LEU B O 1
ATOM 3551 N N . GLN B 1 145 ? 7.746 -9.562 -7.281 1 98.5 145 GLN B N 1
ATOM 3552 C CA . GLN B 1 145 ? 8.023 -10.633 -8.234 1 98.5 145 GLN B CA 1
ATOM 3553 C C . GLN B 1 145 ? 7.504 -11.977 -7.727 1 98.5 145 GLN B C 1
ATOM 3555 O O . GLN B 1 145 ? 7.754 -12.344 -6.578 1 98.5 145 GLN B O 1
ATOM 3560 N N . GLY B 1 146 ? 6.699 -12.633 -8.469 1 98.44 146 GLY B N 1
ATOM 3561 C CA . GLY B 1 146 ? 6.375 -14.047 -8.352 1 98.44 146 GLY B CA 1
ATOM 3562 C C . GLY B 1 146 ? 6.703 -14.844 -9.602 1 98.44 146 GLY B C 1
ATOM 3563 O O . GLY B 1 146 ? 7.805 -14.727 -10.141 1 98.44 146 GLY B O 1
ATOM 3564 N N . ASP B 1 147 ? 5.711 -15.711 -10.031 1 97.94 147 ASP B N 1
ATOM 3565 C CA . ASP B 1 147 ? 5.934 -16.422 -11.281 1 97.94 147 ASP B CA 1
ATOM 3566 C C . ASP B 1 147 ? 5.809 -15.492 -12.484 1 97.94 147 ASP B C 1
ATOM 3568 O O . ASP B 1 147 ? 6.113 -15.875 -13.609 1 97.94 147 ASP B O 1
ATOM 3572 N N . SER B 1 148 ? 5.379 -14.258 -12.188 1 96.31 148 SER B N 1
ATOM 3573 C CA . SER B 1 148 ? 5.344 -13.148 -13.133 1 96.31 148 SER B CA 1
ATOM 3574 C C . SER B 1 148 ? 5.719 -11.828 -12.453 1 96.31 148 SER B C 1
ATOM 3576 O O . SER B 1 148 ? 5.832 -11.773 -11.234 1 96.31 148 SER B O 1
ATOM 3578 N N . VAL B 1 149 ? 5.961 -10.805 -13.258 1 96.06 149 VAL B N 1
ATOM 3579 C CA . VAL B 1 149 ? 6.246 -9.484 -12.711 1 96.06 149 VAL B CA 1
ATOM 3580 C C . VAL B 1 149 ? 4.961 -8.852 -12.18 1 96.06 149 VAL B C 1
ATOM 3582 O O . VAL B 1 149 ? 3.859 -9.273 -12.547 1 96.06 149 VAL B O 1
ATOM 3585 N N . ASP B 1 150 ? 5.051 -7.906 -11.297 1 96.94 150 ASP B N 1
ATOM 3586 C CA . ASP B 1 150 ? 4 -6.973 -10.906 1 96.94 150 ASP B CA 1
ATOM 3587 C C . ASP B 1 150 ? 2.873 -7.695 -10.172 1 96.94 150 ASP B C 1
ATOM 3589 O O . ASP B 1 150 ? 1.697 -7.5 -10.484 1 96.94 150 ASP B O 1
ATOM 3593 N N . HIS B 1 151 ? 3.283 -8.555 -9.211 1 98.19 151 HIS B N 1
ATOM 3594 C CA . HIS B 1 151 ? 2.336 -9.195 -8.305 1 98.19 151 HIS B CA 1
ATOM 3595 C C . HIS B 1 151 ? 1.895 -8.242 -7.203 1 98.19 151 HIS B C 1
ATOM 3597 O O . HIS B 1 151 ? 2.688 -7.422 -6.73 1 98.19 151 HIS B O 1
ATOM 3603 N N . THR B 1 152 ? 0.67 -8.414 -6.852 1 98.88 152 THR B N 1
ATOM 3604 C CA . THR B 1 152 ? 0.157 -7.871 -5.598 1 98.88 152 THR B CA 1
ATOM 3605 C C . THR B 1 152 ? -0.089 -8.984 -4.586 1 98.88 152 THR B C 1
ATOM 3607 O O . THR B 1 152 ? -0.808 -9.945 -4.875 1 98.88 152 THR B O 1
ATOM 3610 N N . LEU B 1 153 ? 0.523 -8.938 -3.428 1 98.94 153 LEU B N 1
ATOM 3611 C CA . LEU B 1 153 ? 0.168 -9.805 -2.311 1 98.94 153 LEU B CA 1
ATOM 3612 C C . LEU B 1 153 ? -0.779 -9.094 -1.35 1 98.94 153 LEU B C 1
ATOM 3614 O O . LEU B 1 153 ? -0.698 -7.871 -1.18 1 98.94 153 LEU B O 1
ATOM 3618 N N . PHE B 1 154 ? -1.693 -9.812 -0.734 1 98.94 154 PHE B N 1
ATOM 3619 C CA . PHE B 1 154 ? -2.604 -9.258 0.259 1 98.94 154 PHE B CA 1
ATOM 3620 C C . PHE B 1 154 ? -2.201 -9.688 1.665 1 98.94 154 PHE B C 1
ATOM 3622 O O . PHE B 1 154 ? -2.24 -10.875 1.991 1 98.94 154 PHE B O 1
ATOM 3629 N N . TRP B 1 155 ? -1.755 -8.727 2.463 1 98.88 155 TRP B N 1
ATOM 3630 C CA . TRP B 1 155 ? -1.248 -8.953 3.812 1 98.88 155 TRP B CA 1
ATOM 3631 C C . TRP B 1 155 ? -2.242 -8.469 4.859 1 98.88 155 TRP B C 1
ATOM 3633 O O . TRP B 1 155 ? -2.707 -7.324 4.797 1 98.88 155 TRP B O 1
ATOM 3643 N N . LEU B 1 156 ? -2.729 -9.383 5.703 1 98.75 156 LEU B N 1
ATOM 3644 C CA . LEU B 1 156 ? -3.562 -9.078 6.859 1 98.75 156 LEU B CA 1
ATOM 3645 C C . LEU B 1 156 ? -2.736 -9.07 8.141 1 98.75 156 LEU B C 1
ATOM 3647 O O . LEU B 1 156 ? -2.672 -10.086 8.844 1 98.75 156 LEU B O 1
ATOM 3651 N N . PRO B 1 157 ? -2.158 -7.879 8.484 1 97.81 157 PRO B N 1
ATOM 3652 C CA . PRO B 1 157 ? -1.202 -7.867 9.594 1 97.81 157 PRO B CA 1
ATOM 3653 C C . PRO B 1 157 ? -1.83 -8.297 10.922 1 97.81 157 PRO B C 1
ATOM 3655 O O . PRO B 1 157 ? -1.196 -9 11.711 1 97.81 157 PRO B O 1
ATOM 3658 N N . SER B 1 158 ? -3.076 -7.879 11.188 1 96.94 158 SER B N 1
ATOM 3659 C CA . SER B 1 158 ? -3.736 -8.211 12.445 1 96.94 158 SER B CA 1
ATOM 3660 C C . SER B 1 158 ? -3.951 -9.719 12.578 1 96.94 158 SER B C 1
ATOM 3662 O O . SER B 1 158 ? -3.832 -10.273 13.672 1 96.94 158 SER B O 1
ATOM 3664 N N . GLU B 1 159 ? -4.219 -10.336 11.445 1 98.38 159 GLU B N 1
ATOM 3665 C CA . GLU B 1 159 ? -4.52 -11.766 11.43 1 98.38 159 GLU B CA 1
ATOM 3666 C C . GLU B 1 159 ? -3.268 -12.586 11.133 1 98.38 159 GLU B C 1
ATOM 3668 O O . GLU B 1 159 ? -3.301 -13.82 11.195 1 98.38 159 GLU B O 1
ATOM 3673 N N . LYS B 1 160 ? -2.174 -11.938 10.828 1 97.81 160 LYS B N 1
ATOM 3674 C CA . LYS B 1 160 ? -0.945 -12.594 10.391 1 97.81 160 LYS B CA 1
ATOM 3675 C C . LYS B 1 160 ? -1.225 -13.609 9.289 1 97.81 160 LYS B C 1
ATOM 3677 O O . LYS B 1 160 ? -0.821 -14.766 9.391 1 97.81 160 LYS B O 1
ATOM 3682 N N . THR B 1 161 ? -1.928 -13.18 8.344 1 98.81 161 THR B N 1
ATOM 3683 C CA . THR B 1 161 ? -2.303 -13.977 7.18 1 98.81 161 THR B CA 1
ATOM 3684 C C . THR B 1 161 ? -1.844 -13.305 5.887 1 98.81 161 THR B C 1
ATOM 3686 O O . THR B 1 161 ? -1.975 -12.086 5.738 1 98.81 161 THR B O 1
ATOM 3689 N N . ILE B 1 162 ? -1.259 -14.078 5 1 98.94 162 ILE B N 1
ATOM 3690 C CA . ILE B 1 162 ? -0.827 -13.516 3.727 1 98.94 162 ILE B CA 1
ATOM 3691 C C . ILE B 1 162 ? -1.376 -14.352 2.576 1 98.94 162 ILE B C 1
ATOM 3693 O O . ILE B 1 162 ? -1.297 -15.586 2.604 1 98.94 162 ILE B O 1
ATOM 3697 N N . ILE B 1 163 ? -2.064 -13.703 1.645 1 99 163 ILE B N 1
ATOM 3698 C CA . ILE B 1 163 ? -2.494 -14.281 0.376 1 99 163 ILE B CA 1
ATOM 3699 C C . ILE B 1 163 ? -1.465 -13.969 -0.708 1 99 163 ILE B C 1
ATOM 3701 O O . ILE B 1 163 ? -1.299 -12.812 -1.1 1 99 163 ILE B O 1
ATOM 3705 N N . CYS B 1 164 ? -0.833 -14.953 -1.295 1 98.88 164 CYS B N 1
ATOM 3706 C CA . CYS B 1 164 ? 0.44 -14.766 -1.981 1 98.88 164 CYS B CA 1
ATOM 3707 C C . CYS B 1 164 ? 0.248 -14.742 -3.492 1 98.88 164 CYS B C 1
ATOM 3709 O O . CYS B 1 164 ? 1.149 -14.344 -4.234 1 98.88 164 CYS B O 1
ATOM 3711 N N . GLY B 1 165 ? -0.972 -15.062 -3.953 1 98.69 165 GLY B N 1
ATOM 3712 C CA . GLY B 1 165 ? -0.983 -15.367 -5.375 1 98.69 165 GLY B CA 1
ATOM 3713 C C . GLY B 1 165 ? 0.113 -16.328 -5.789 1 98.69 165 GLY B C 1
ATOM 3714 O O . GLY B 1 165 ? 0.43 -17.266 -5.055 1 98.69 165 GLY B O 1
ATOM 3715 N N . ASP B 1 166 ? 0.687 -16.078 -6.98 1 98.88 166 ASP B N 1
ATOM 3716 C CA . ASP B 1 166 ? 1.634 -17.047 -7.516 1 98.88 166 ASP B CA 1
ATOM 3717 C C . ASP B 1 166 ? 3.068 -16.688 -7.137 1 98.88 166 ASP B C 1
ATOM 3719 O O . ASP B 1 166 ? 4.012 -17.031 -7.848 1 98.88 166 ASP B O 1
ATOM 3723 N N . ALA B 1 167 ? 3.213 -15.953 -6.043 1 98.88 167 ALA B N 1
ATOM 3724 C CA . ALA B 1 167 ? 4.531 -15.797 -5.43 1 98.88 167 ALA B CA 1
ATOM 3725 C C . ALA B 1 167 ? 4.914 -17.047 -4.637 1 98.88 167 ALA B C 1
ATOM 3727 O O . ALA B 1 167 ? 6.098 -17.328 -4.445 1 98.88 167 ALA B O 1
ATOM 3728 N N . VAL B 1 168 ? 3.91 -17.812 -4.188 1 98.94 168 VAL B N 1
ATOM 3729 C CA . VAL B 1 168 ? 4.129 -19.078 -3.496 1 98.94 168 VAL B CA 1
ATOM 3730 C C . VAL B 1 168 ? 3.199 -20.141 -4.066 1 98.94 168 VAL B C 1
ATOM 3732 O O . VAL B 1 168 ? 2.018 -19.875 -4.309 1 98.94 168 VAL B O 1
ATOM 3735 N N . TYR B 1 169 ? 3.721 -21.297 -4.32 1 98.88 169 TYR B N 1
ATOM 3736 C CA . TYR B 1 169 ? 2.967 -22.469 -4.73 1 98.88 169 TYR B CA 1
ATOM 3737 C C . TYR B 1 169 ? 2.889 -23.484 -3.598 1 98.88 169 TYR B C 1
ATOM 3739 O O . TYR B 1 169 ? 3.871 -23.703 -2.883 1 98.88 169 TYR B O 1
ATOM 3747 N N . GLY B 1 170 ? 1.69 -24.078 -3.398 1 98.69 170 GLY B N 1
ATOM 3748 C CA . GLY B 1 170 ? 1.596 -25.203 -2.48 1 98.69 170 GLY B CA 1
ATOM 3749 C C . GLY B 1 170 ? 2.453 -26.391 -2.891 1 98.69 170 GLY B C 1
ATOM 3750 O O . GLY B 1 170 ? 2.746 -26.562 -4.074 1 98.69 170 GLY B O 1
ATOM 3751 N N . ARG B 1 171 ? 2.768 -27.156 -1.954 1 98.06 171 ARG B N 1
ATOM 3752 C CA . ARG B 1 171 ? 3.723 -28.234 -2.178 1 98.06 171 ARG B CA 1
ATOM 3753 C C . ARG B 1 171 ? 3.137 -29.312 -3.096 1 98.06 171 ARG B C 1
ATOM 3755 O O . ARG B 1 171 ? 3.865 -30.156 -3.609 1 98.06 171 ARG B O 1
ATOM 3762 N N . SER B 1 172 ? 1.874 -29.25 -3.447 1 98.12 172 SER B N 1
ATOM 3763 C CA . SER B 1 172 ? 1.213 -30.219 -4.32 1 98.12 172 SER B CA 1
ATOM 3764 C C . SER B 1 172 ? 1.4 -29.859 -5.789 1 98.12 172 SER B C 1
ATOM 3766 O O . SER B 1 172 ? 1.028 -30.625 -6.676 1 98.12 172 SER B O 1
ATOM 3768 N N . THR B 1 173 ? 1.991 -28.703 -6.094 1 98.5 173 THR B N 1
ATOM 3769 C CA . THR B 1 173 ? 1.977 -28.172 -7.453 1 98.5 173 THR B CA 1
ATOM 3770 C C . THR B 1 173 ? 3.379 -27.766 -7.887 1 98.5 173 THR B C 1
ATOM 3772 O O . THR B 1 173 ? 4.141 -27.203 -7.09 1 98.5 173 THR B O 1
ATOM 3775 N N . HIS B 1 174 ? 3.766 -28.109 -9.133 1 98.69 174 HIS B N 1
ATOM 3776 C CA . HIS B 1 174 ? 4.992 -27.547 -9.703 1 98.69 174 HIS B CA 1
ATOM 3777 C C . HIS B 1 174 ? 4.91 -26.031 -9.82 1 98.69 174 HIS B C 1
ATOM 3779 O O . HIS B 1 174 ? 3.83 -25.484 -10.047 1 98.69 174 HIS B O 1
ATOM 3785 N N . VAL B 1 175 ? 6 -25.391 -9.664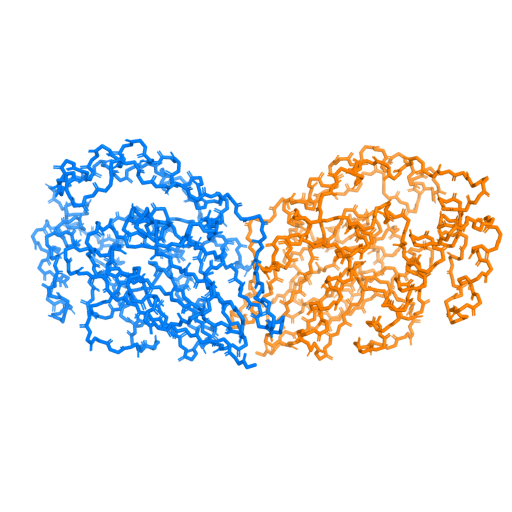 1 98.62 175 VAL B N 1
ATOM 3786 C CA . VAL B 1 175 ? 6.082 -23.938 -9.703 1 98.62 175 VAL B CA 1
ATOM 3787 C C . VAL B 1 175 ? 6.25 -23.469 -11.148 1 98.62 175 VAL B C 1
ATOM 3789 O O . VAL B 1 175 ? 7.051 -24.016 -11.898 1 98.62 175 VAL B O 1
ATOM 3792 N N . TRP B 1 176 ? 5.434 -22.531 -11.547 1 97.81 176 TRP B N 1
ATOM 3793 C CA . TRP B 1 176 ? 5.551 -21.938 -12.875 1 97.81 176 TRP B CA 1
ATOM 3794 C C . TRP B 1 176 ? 6.746 -20.984 -12.945 1 97.81 176 TRP B C 1
ATOM 3796 O O . TRP B 1 176 ? 6.656 -19.828 -12.523 1 97.81 176 TRP B O 1
ATOM 3806 N N . VAL B 1 177 ? 7.824 -21.438 -13.508 1 96.56 177 VAL B N 1
ATOM 3807 C CA . VAL B 1 177 ? 9.055 -20.641 -13.539 1 96.56 177 VAL B CA 1
ATOM 3808 C C . VAL B 1 177 ? 9.375 -20.25 -14.984 1 96.56 177 VAL B C 1
ATOM 3810 O O . VAL B 1 177 ? 10.508 -19.875 -15.297 1 96.56 177 VAL B O 1
ATOM 3813 N N . GLU B 1 178 ? 8.398 -20.328 -15.836 1 93.44 178 GLU B N 1
ATOM 3814 C CA . GLU B 1 178 ? 8.594 -20.125 -17.266 1 93.44 178 GLU B CA 1
ATOM 3815 C C . GLU B 1 178 ? 9 -18.688 -17.578 1 93.44 178 GLU B C 1
ATOM 3817 O O . GLU B 1 178 ? 9.688 -18.438 -18.562 1 93.44 178 GLU B O 1
ATOM 3822 N N . GLU B 1 179 ? 8.648 -17.766 -16.703 1 93.81 179 GLU B N 1
ATOM 3823 C CA . GLU B 1 179 ? 8.836 -16.359 -17.016 1 93.81 179 GLU B CA 1
ATOM 3824 C C . GLU B 1 179 ? 10.047 -15.781 -16.297 1 93.81 179 GLU B C 1
ATOM 3826 O O . GLU B 1 179 ? 10.227 -14.562 -16.25 1 93.81 179 GLU B O 1
ATOM 3831 N N . VAL B 1 180 ? 10.859 -16.641 -15.695 1 95.38 180 VAL B N 1
ATOM 3832 C CA . VAL B 1 180 ? 12.062 -16.203 -14.992 1 95.38 180 VAL B CA 1
ATOM 3833 C C . VAL B 1 180 ? 13.25 -16.188 -15.961 1 95.38 180 VAL B C 1
ATOM 3835 O O . VAL B 1 180 ? 14.188 -16.969 -15.812 1 95.38 180 VAL B O 1
ATOM 3838 N N . GLU B 1 181 ? 13.32 -15.172 -16.812 1 93.94 181 GLU B N 1
ATOM 3839 C CA . GLU B 1 181 ? 14.195 -15.18 -17.984 1 93.94 181 GLU B CA 1
ATOM 3840 C C . GLU B 1 181 ? 15.57 -14.602 -17.641 1 93.94 181 GLU B C 1
ATOM 3842 O O . GLU B 1 181 ? 16.516 -14.766 -18.406 1 93.94 181 GLU B O 1
ATOM 3847 N N . THR B 1 182 ? 15.719 -13.875 -16.578 1 96.06 182 THR B N 1
ATOM 3848 C CA . THR B 1 182 ? 16.984 -13.25 -16.203 1 96.06 182 THR B CA 1
ATOM 3849 C C . THR B 1 182 ? 17.328 -13.555 -14.75 1 96.06 182 THR B C 1
ATOM 3851 O O . THR B 1 182 ? 16.438 -13.805 -13.938 1 96.06 182 THR B O 1
ATOM 3854 N N . PRO B 1 183 ? 18.625 -13.539 -14.414 1 97 183 PRO B N 1
ATOM 3855 C CA . PRO B 1 183 ? 19 -13.695 -13.008 1 97 183 PRO B CA 1
ATOM 3856 C C . PRO B 1 183 ? 18.344 -12.672 -12.094 1 97 183 PRO B C 1
ATOM 3858 O O . PRO B 1 183 ? 18.047 -12.969 -10.938 1 97 183 PRO B O 1
ATOM 3861 N N . ALA B 1 184 ? 18.047 -11.484 -12.641 1 97.62 184 ALA B N 1
ATOM 3862 C CA . ALA B 1 184 ? 17.406 -10.43 -11.859 1 97.62 184 ALA B CA 1
ATOM 3863 C C . ALA B 1 184 ? 16 -10.836 -11.422 1 97.62 184 ALA B C 1
ATOM 3865 O O . ALA B 1 184 ? 15.602 -10.578 -10.289 1 97.62 184 ALA B O 1
ATOM 3866 N N . LEU B 1 185 ? 15.328 -11.469 -12.32 1 98.06 185 LEU B N 1
ATOM 3867 C CA . LEU B 1 185 ? 13.977 -11.922 -12 1 98.06 185 LEU B CA 1
ATOM 3868 C C . LEU B 1 185 ? 14.016 -13.016 -10.93 1 98.06 185 LEU B C 1
ATOM 3870 O O . LEU B 1 185 ? 13.18 -13.023 -10.023 1 98.06 185 LEU B O 1
ATOM 3874 N N . LEU B 1 186 ? 14.969 -13.953 -11.07 1 98.44 186 LEU B N 1
ATOM 3875 C CA . LEU B 1 186 ? 15.117 -15.008 -10.078 1 98.44 186 LEU B CA 1
ATOM 3876 C C . LEU B 1 186 ? 15.461 -14.422 -8.711 1 98.44 186 LEU B C 1
ATOM 3878 O O . LEU B 1 186 ? 14.867 -14.812 -7.699 1 98.44 186 LEU B O 1
ATOM 3882 N N . GLU B 1 187 ? 16.375 -13.508 -8.711 1 98 187 GLU B N 1
ATOM 3883 C CA . GLU B 1 187 ? 16.766 -12.852 -7.465 1 98 187 GLU B CA 1
ATOM 3884 C C . GLU B 1 187 ? 15.594 -12.117 -6.836 1 98 187 GLU B C 1
ATOM 3886 O O . GLU B 1 187 ? 15.383 -12.18 -5.621 1 98 187 GLU B O 1
ATOM 3891 N N . ALA B 1 188 ? 14.844 -11.445 -7.633 1 98.56 188 ALA B N 1
ATOM 3892 C CA . ALA B 1 188 ? 13.688 -10.688 -7.145 1 98.56 188 ALA B CA 1
ATOM 3893 C C . ALA B 1 188 ? 12.648 -11.617 -6.535 1 98.56 188 ALA B C 1
ATOM 3895 O O . ALA B 1 188 ? 12.039 -11.297 -5.508 1 98.56 188 ALA B O 1
ATOM 3896 N N . TRP B 1 189 ? 12.398 -12.75 -7.207 1 98.81 189 TRP B N 1
ATOM 3897 C CA . TRP B 1 189 ? 11.445 -13.711 -6.66 1 98.81 189 TRP B CA 1
ATOM 3898 C C . TRP B 1 189 ? 11.945 -14.266 -5.328 1 98.81 189 TRP B C 1
ATOM 3900 O O . TRP B 1 189 ? 11.172 -14.391 -4.375 1 98.81 189 TRP B O 1
ATOM 3910 N N . ASN B 1 190 ? 13.227 -14.547 -5.242 1 98.62 190 ASN B N 1
ATOM 3911 C CA . ASN B 1 190 ? 13.812 -14.992 -3.982 1 98.62 190 ASN B CA 1
ATOM 3912 C C . ASN B 1 190 ? 13.633 -13.945 -2.885 1 98.62 190 ASN B C 1
ATOM 3914 O O . ASN B 1 190 ? 13.375 -14.289 -1.731 1 98.62 190 ASN B O 1
ATOM 3918 N N . LYS B 1 191 ? 13.781 -12.734 -3.24 1 98.12 191 LYS B N 1
ATOM 3919 C CA . LYS B 1 191 ? 13.594 -11.656 -2.268 1 98.12 191 LYS B CA 1
ATOM 3920 C C . LYS B 1 191 ? 12.148 -11.602 -1.786 1 98.12 191 LYS B C 1
ATOM 3922 O O . LYS B 1 191 ? 11.891 -11.336 -0.609 1 98.12 191 LYS B O 1
ATOM 3927 N N . THR B 1 192 ? 11.203 -11.789 -2.713 1 98.81 192 THR B N 1
ATOM 3928 C CA . THR B 1 192 ? 9.797 -11.867 -2.33 1 98.81 192 THR B CA 1
ATOM 3929 C C . THR B 1 192 ? 9.57 -12.977 -1.311 1 98.81 192 THR B C 1
ATOM 3931 O O . THR B 1 192 ? 8.898 -12.773 -0.298 1 98.81 192 THR B O 1
ATOM 3934 N N . LEU B 1 193 ? 10.164 -14.141 -1.533 1 98.88 193 LEU B N 1
ATOM 3935 C CA . LEU B 1 193 ? 10.023 -15.25 -0.603 1 98.88 193 LEU B CA 1
ATOM 3936 C C . LEU B 1 193 ? 10.641 -14.914 0.75 1 98.88 193 LEU B C 1
ATOM 3938 O O . LEU B 1 193 ? 10.086 -15.258 1.795 1 98.88 193 LEU B O 1
ATOM 3942 N N . THR B 1 194 ? 11.789 -14.266 0.683 1 98.5 194 THR B N 1
ATOM 3943 C CA . THR B 1 194 ? 12.445 -13.844 1.916 1 98.5 194 THR B CA 1
ATOM 3944 C C . THR B 1 194 ? 11.547 -12.898 2.711 1 98.5 194 THR B C 1
ATOM 3946 O O . THR B 1 194 ? 11.414 -13.039 3.93 1 98.5 194 THR B O 1
ATOM 3949 N N . LEU B 1 195 ? 10.938 -11.969 2.051 1 98.5 195 LEU B N 1
ATOM 3950 C CA . LEU B 1 195 ? 10 -11.047 2.691 1 98.5 195 LEU B CA 1
ATOM 3951 C C . LEU B 1 195 ? 8.859 -11.805 3.357 1 98.5 195 LEU B C 1
ATOM 3953 O O . LEU B 1 195 ? 8.547 -11.562 4.527 1 98.5 195 LEU B O 1
ATOM 3957 N N . ILE B 1 196 ? 8.258 -12.719 2.594 1 98.88 196 ILE B N 1
ATOM 3958 C CA . ILE B 1 196 ? 7.117 -13.477 3.104 1 98.88 196 ILE B CA 1
ATOM 3959 C C . ILE B 1 196 ? 7.531 -14.25 4.352 1 98.88 196 ILE B C 1
ATOM 3961 O O . ILE B 1 196 ? 6.82 -14.242 5.359 1 98.88 196 ILE B O 1
ATOM 3965 N N . GLY B 1 197 ? 8.656 -14.922 4.266 1 98.75 197 GLY B N 1
ATOM 3966 C CA . GLY B 1 197 ? 9.164 -15.633 5.43 1 98.75 197 GLY B CA 1
ATOM 3967 C C . GLY B 1 197 ? 9.391 -14.734 6.629 1 98.75 197 GLY B C 1
ATOM 3968 O O . GLY B 1 197 ? 9.062 -15.102 7.758 1 98.75 197 GLY B O 1
ATOM 3969 N N . ALA B 1 198 ? 9.906 -13.594 6.426 1 98.06 198 ALA B N 1
ATOM 3970 C CA . ALA B 1 198 ? 10.258 -12.656 7.484 1 98.06 198 ALA B CA 1
ATOM 3971 C C . ALA B 1 198 ? 9.008 -12.094 8.164 1 98.06 198 ALA B C 1
ATOM 3973 O O . ALA B 1 198 ? 9.055 -11.711 9.336 1 98.06 198 ALA B O 1
ATOM 3974 N N . LEU B 1 199 ? 7.922 -12.055 7.398 1 97.94 199 LEU B N 1
ATOM 3975 C CA . LEU B 1 199 ? 6.664 -11.594 7.973 1 97.94 199 LEU B CA 1
ATOM 3976 C C . LEU B 1 199 ? 6.121 -12.602 8.977 1 97.94 199 LEU B C 1
ATOM 3978 O O . LEU B 1 199 ? 5.234 -12.281 9.773 1 97.94 199 LEU B O 1
ATOM 3982 N N . ARG B 1 200 ? 6.598 -13.906 8.984 1 97.81 200 ARG B N 1
ATOM 3983 C CA . ARG B 1 200 ? 6.203 -14.977 9.891 1 97.81 200 ARG B CA 1
ATOM 3984 C C . ARG B 1 200 ? 4.688 -15.141 9.922 1 97.81 200 ARG B C 1
ATOM 3986 O O . ARG B 1 200 ? 4.078 -15.125 10.992 1 97.81 200 ARG B O 1
ATOM 3993 N N . PRO B 1 201 ? 4.113 -15.273 8.719 1 98.62 201 PRO B N 1
ATOM 3994 C CA . PRO B 1 201 ? 2.658 -15.445 8.711 1 98.62 201 PRO B CA 1
ATOM 3995 C C . PRO B 1 201 ? 2.209 -16.703 9.445 1 98.62 201 PRO B C 1
ATOM 3997 O O . PRO B 1 201 ? 2.854 -17.75 9.336 1 98.62 201 PRO B O 1
ATOM 4000 N N . GLU B 1 202 ? 1.178 -16.609 10.258 1 98.31 202 GLU B N 1
ATOM 4001 C CA . GLU B 1 202 ? 0.539 -17.766 10.859 1 98.31 202 GLU B CA 1
ATOM 4002 C C . GLU B 1 202 ? -0.232 -18.578 9.812 1 98.31 202 GLU B C 1
ATOM 4004 O O . GLU B 1 202 ? -0.333 -19.797 9.914 1 98.31 202 GLU B O 1
ATOM 4009 N N . LYS B 1 203 ? -0.799 -17.875 8.852 1 98.75 203 LYS B N 1
ATOM 4010 C CA . LYS B 1 203 ? -1.499 -18.484 7.723 1 98.75 203 LYS B CA 1
ATOM 4011 C C . LYS B 1 203 ? -0.987 -17.922 6.395 1 98.75 203 LYS B C 1
ATOM 4013 O O . LYS B 1 203 ? -0.901 -16.703 6.215 1 98.75 203 LYS B O 1
ATOM 4018 N N . LEU B 1 204 ? -0.525 -18.781 5.547 1 98.94 204 LEU B N 1
ATOM 4019 C CA . LEU B 1 204 ? -0.084 -18.469 4.191 1 98.94 204 LEU B CA 1
ATOM 4020 C C . LEU B 1 204 ? -0.938 -19.203 3.16 1 98.94 204 LEU B C 1
ATOM 4022 O O . LEU B 1 204 ? -1.077 -20.422 3.219 1 98.94 204 LEU B O 1
ATOM 4026 N N . ILE B 1 205 ? -1.587 -18.484 2.303 1 98.94 205 ILE B N 1
ATOM 4027 C CA . ILE B 1 205 ? -2.43 -19.047 1.257 1 98.94 205 ILE B CA 1
ATOM 4028 C C . ILE B 1 205 ? -1.727 -18.938 -0.094 1 98.94 205 ILE B C 1
ATOM 4030 O O . ILE B 1 205 ? -1.549 -17.828 -0.612 1 98.94 205 ILE B O 1
ATOM 4034 N N . PRO B 1 206 ? -1.306 -20.016 -0.726 1 98.94 206 PRO B N 1
ATOM 4035 C CA . PRO B 1 206 ? -0.578 -19.984 -1.996 1 98.94 206 PRO B CA 1
ATOM 4036 C C . PRO B 1 206 ? -1.491 -19.734 -3.193 1 98.94 206 PRO B C 1
ATOM 4038 O O . PRO B 1 206 ? -2.711 -19.625 -3.033 1 98.94 206 PRO B O 1
ATOM 4041 N N . GLY B 1 207 ? -0.898 -19.562 -4.367 1 98.88 207 GLY B N 1
ATOM 4042 C CA . GLY B 1 207 ? -1.662 -19.312 -5.578 1 98.88 207 GLY B CA 1
ATOM 4043 C C . GLY B 1 207 ? -2.17 -20.578 -6.238 1 98.88 207 GLY B C 1
ATOM 4044 O O . GLY B 1 207 ? -3.117 -20.547 -7.023 1 98.88 207 GLY B O 1
ATOM 4045 N N . HIS B 1 208 ? -1.497 -21.734 -5.93 1 98.88 208 HIS B N 1
ATOM 4046 C CA . HIS B 1 208 ? -1.89 -23.047 -6.441 1 98.88 208 HIS B CA 1
ATOM 4047 C C . HIS B 1 208 ? -1.688 -24.125 -5.387 1 98.88 208 HIS B C 1
ATOM 4049 O O . HIS B 1 208 ? -0.657 -24.156 -4.711 1 98.88 208 HIS B O 1
ATOM 4055 N N . MET B 1 209 ? -2.631 -24.938 -5.285 1 98.75 209 MET B N 1
ATOM 4056 C CA . MET B 1 209 ? -2.566 -26.109 -4.422 1 98.75 209 MET B CA 1
ATOM 4057 C C . MET B 1 209 ? -3.711 -27.062 -4.723 1 98.75 209 MET B C 1
ATOM 4059 O O . MET B 1 209 ? -4.859 -26.641 -4.867 1 98.75 209 MET B O 1
ATOM 4063 N N . GLU B 1 210 ? -3.447 -28.312 -4.789 1 98.12 210 GLU B N 1
ATOM 4064 C CA . GLU B 1 210 ? -4.484 -29.297 -5.078 1 98.12 210 GLU B CA 1
ATOM 4065 C C . GLU B 1 210 ? -5.473 -29.422 -3.924 1 98.12 210 GLU B C 1
ATOM 4067 O O . GLU B 1 210 ? -5.109 -29.203 -2.766 1 98.12 210 GLU B O 1
ATOM 4072 N N . THR B 1 211 ? -6.68 -29.797 -4.293 1 97.19 211 THR B N 1
ATOM 4073 C CA . THR B 1 211 ? -7.703 -30.062 -3.287 1 97.19 211 THR B CA 1
ATOM 4074 C C . THR B 1 211 ? -7.246 -31.156 -2.322 1 97.19 211 THR B C 1
ATOM 4076 O O . THR B 1 211 ? -6.629 -32.125 -2.738 1 97.19 211 THR B O 1
ATOM 4079 N N . GLY B 1 212 ? -7.547 -31 -1.07 1 96.12 212 GLY B N 1
ATOM 4080 C CA . GLY B 1 212 ? -7.246 -32.031 -0.084 1 96.12 212 GLY B CA 1
ATOM 4081 C C . GLY B 1 212 ? -5.977 -31.75 0.699 1 96.12 212 GLY B C 1
ATOM 4082 O O . GLY B 1 212 ? -5.75 -32.344 1.756 1 96.12 212 GLY B O 1
ATOM 4083 N N . TRP B 1 213 ? -5.156 -30.859 0.203 1 97.56 213 TRP B N 1
ATOM 4084 C CA . TRP B 1 213 ? -3.943 -30.484 0.922 1 97.56 213 TRP B CA 1
ATOM 4085 C C . TRP B 1 213 ? -4.23 -29.391 1.943 1 97.56 213 TRP B C 1
ATOM 4087 O O . TRP B 1 213 ? -5.055 -28.5 1.697 1 97.56 213 TRP B O 1
ATOM 4097 N N . GLU B 1 214 ? -3.584 -29.469 3.08 1 97.62 214 GLU B N 1
ATOM 4098 C CA . GLU B 1 214 ? -3.713 -28.453 4.117 1 97.62 214 GLU B CA 1
ATOM 4099 C C . GLU B 1 214 ? -2.684 -27.344 3.93 1 97.62 214 GLU B C 1
ATOM 4101 O O . GLU B 1 214 ? -1.544 -27.609 3.541 1 97.62 214 GLU B O 1
ATOM 4106 N N . LEU B 1 215 ? -3.086 -26.156 4.238 1 98.38 215 LEU B N 1
ATOM 4107 C CA . LEU B 1 215 ? -2.133 -25.062 4.23 1 98.38 215 LEU B CA 1
ATOM 4108 C C . LEU B 1 215 ? -0.998 -25.312 5.215 1 98.38 215 LEU B C 1
ATOM 4110 O O . LEU B 1 215 ? -1.225 -25.844 6.309 1 98.38 215 LEU B O 1
ATOM 4114 N N . ASP B 1 216 ? 0.161 -25.016 4.879 1 98.5 216 ASP B N 1
ATOM 4115 C CA . ASP B 1 216 ? 1.352 -25.078 5.719 1 98.5 216 ASP B CA 1
ATOM 4116 C C . ASP B 1 216 ? 2.369 -24.016 5.297 1 98.5 216 ASP B C 1
ATOM 4118 O O . ASP B 1 216 ? 3.162 -24.25 4.379 1 98.5 216 ASP B O 1
ATOM 4122 N N . ALA B 1 217 ? 2.33 -22.906 6.031 1 98.56 217 ALA B N 1
ATOM 4123 C CA . ALA B 1 217 ? 3.121 -21.75 5.645 1 98.56 217 ALA B CA 1
ATOM 4124 C C . ALA B 1 217 ? 4.59 -22.109 5.461 1 98.56 217 ALA B C 1
ATOM 4126 O O . ALA B 1 217 ? 5.199 -21.781 4.441 1 98.56 217 ALA B O 1
ATOM 4127 N N . LYS B 1 218 ? 5.121 -22.812 6.375 1 98.38 218 LYS B N 1
ATOM 4128 C CA . LYS B 1 218 ? 6.535 -23.172 6.355 1 98.38 218 LYS B CA 1
ATOM 4129 C C . LYS B 1 218 ? 6.852 -24.109 5.191 1 98.38 218 LYS B C 1
ATOM 4131 O O . LYS B 1 218 ? 7.801 -23.859 4.441 1 98.38 218 LYS B O 1
ATOM 4136 N N . GLU B 1 219 ? 6.043 -25.094 4.992 1 98.62 219 GLU B N 1
ATOM 4137 C CA . GLU B 1 219 ? 6.34 -26.109 3.984 1 98.62 219 GLU B CA 1
ATOM 4138 C C . GLU B 1 219 ? 6.082 -25.578 2.576 1 98.62 219 GLU B C 1
ATOM 4140 O O . GLU B 1 219 ? 6.777 -25.953 1.63 1 98.62 219 GLU B O 1
ATOM 4145 N N . ASP B 1 220 ? 5.055 -24.781 2.428 1 98.69 220 ASP B N 1
ATOM 4146 C CA . ASP B 1 220 ? 4.77 -24.219 1.109 1 98.69 220 ASP B CA 1
ATOM 4147 C C . ASP B 1 220 ? 5.844 -23.219 0.692 1 98.69 220 ASP B C 1
ATOM 4149 O O . ASP B 1 220 ? 6.254 -23.188 -0.47 1 98.69 220 ASP B O 1
ATOM 4153 N N . LEU B 1 221 ? 6.277 -22.391 1.66 1 98.75 221 LEU B N 1
ATOM 4154 C CA . LEU B 1 221 ? 7.379 -21.484 1.381 1 98.75 221 LEU B CA 1
ATOM 4155 C C . LEU B 1 221 ? 8.648 -22.25 1.034 1 98.75 221 LEU B C 1
ATOM 4157 O O . LEU B 1 221 ? 9.352 -21.891 0.088 1 98.75 221 LEU B O 1
ATOM 4161 N N . ALA B 1 222 ? 8.953 -23.281 1.771 1 98.69 222 ALA B N 1
ATOM 4162 C CA . ALA B 1 222 ? 10.133 -24.109 1.533 1 98.69 222 ALA B CA 1
ATOM 4163 C C . ALA B 1 222 ? 10.062 -24.797 0.171 1 98.69 222 ALA B C 1
ATOM 4165 O O . ALA B 1 222 ? 11.078 -24.938 -0.514 1 98.69 222 ALA B O 1
ATOM 4166 N N . HIS B 1 223 ? 8.883 -25.266 -0.154 1 98.88 223 HIS B N 1
ATOM 4167 C CA . HIS B 1 223 ? 8.664 -25.891 -1.449 1 98.88 223 HIS B CA 1
ATOM 4168 C C . HIS B 1 223 ? 9.016 -24.953 -2.592 1 98.88 223 HIS B C 1
ATOM 4170 O O . HIS B 1 223 ? 9.766 -25.312 -3.5 1 98.88 223 HIS B O 1
ATOM 4176 N N . THR B 1 224 ? 8.523 -23.781 -2.555 1 98.94 224 THR B N 1
ATOM 4177 C CA . THR B 1 224 ? 8.781 -22.797 -3.602 1 98.94 224 THR B CA 1
ATOM 4178 C C . THR B 1 224 ? 10.25 -22.391 -3.613 1 98.94 224 THR B C 1
ATOM 4180 O O . THR B 1 224 ? 10.852 -22.25 -4.68 1 98.94 224 THR B O 1
ATOM 4183 N N . GLN B 1 225 ? 10.828 -22.219 -2.426 1 98.88 225 GLN B N 1
ATOM 4184 C CA . GLN B 1 225 ? 12.242 -21.891 -2.336 1 98.88 225 GLN B CA 1
ATOM 4185 C C . GLN B 1 225 ? 13.109 -22.969 -2.971 1 98.88 225 GLN B C 1
ATOM 4187 O O . GLN B 1 225 ? 14.031 -22.672 -3.736 1 98.88 225 GLN B O 1
ATOM 4192 N N . LYS B 1 226 ? 12.82 -24.172 -2.604 1 98.81 226 LYS B N 1
ATOM 4193 C CA . LYS B 1 226 ? 13.578 -25.281 -3.176 1 98.81 226 LYS B CA 1
ATOM 4194 C C . LYS B 1 226 ? 13.492 -25.281 -4.699 1 98.81 226 LYS B C 1
ATOM 4196 O O . LYS B 1 226 ? 14.484 -25.547 -5.383 1 98.81 226 LYS B O 1
ATOM 4201 N N . TYR B 1 227 ? 12.305 -25.062 -5.195 1 98.81 227 TYR B N 1
ATOM 4202 C CA . TYR B 1 227 ? 12.102 -25.016 -6.641 1 98.81 227 TYR B CA 1
ATOM 4203 C C . TYR B 1 227 ? 13 -23.969 -7.285 1 98.81 227 TYR B C 1
ATOM 4205 O O . TYR B 1 227 ? 13.664 -24.234 -8.289 1 98.81 227 TYR B O 1
ATOM 4213 N N . LEU B 1 228 ? 13.039 -22.75 -6.711 1 98.81 228 LEU B N 1
ATOM 4214 C CA . LEU B 1 228 ? 13.844 -21.656 -7.254 1 98.81 228 LEU B CA 1
ATOM 4215 C C . LEU B 1 228 ? 15.336 -21.969 -7.125 1 98.81 228 LEU B C 1
ATOM 4217 O O . LEU B 1 228 ? 16.125 -21.594 -7.996 1 98.81 228 LEU B O 1
ATOM 4221 N N . ASP B 1 229 ? 15.703 -22.641 -6.031 1 98.81 229 ASP B N 1
ATOM 4222 C CA . ASP B 1 229 ? 17.094 -23.047 -5.859 1 98.81 229 ASP B CA 1
ATOM 4223 C C . ASP B 1 229 ? 17.531 -24.016 -6.957 1 98.81 229 ASP B C 1
ATOM 4225 O O . ASP B 1 229 ? 18.609 -23.859 -7.539 1 98.81 229 ASP B O 1
ATOM 4229 N N . LEU B 1 230 ? 16.719 -25 -7.184 1 98.75 230 LEU B N 1
ATOM 4230 C CA . LEU B 1 230 ? 17.016 -25.969 -8.219 1 98.75 230 LEU B CA 1
ATOM 4231 C C . LEU B 1 230 ? 17 -25.328 -9.602 1 98.75 230 LEU B C 1
ATOM 4233 O O . LEU B 1 230 ? 17.812 -25.672 -10.461 1 98.75 230 LEU B O 1
ATOM 4237 N N . PHE B 1 231 ? 16.062 -24.453 -9.828 1 98.81 231 PHE B N 1
ATOM 4238 C CA . PHE B 1 231 ? 16.016 -23.703 -11.078 1 98.81 231 PHE B CA 1
ATOM 4239 C C . PHE B 1 231 ? 17.328 -22.938 -11.281 1 98.81 231 PHE B C 1
ATOM 4241 O O . PHE B 1 231 ? 17.875 -22.922 -12.383 1 98.81 231 PHE B O 1
ATOM 4248 N N . SER B 1 232 ? 17.75 -22.219 -10.219 1 98.69 232 SER B N 1
ATOM 4249 C CA . SER B 1 232 ? 19.031 -21.531 -10.273 1 98.69 232 SER B CA 1
ATOM 4250 C C . SER B 1 232 ? 20.156 -22.469 -10.656 1 98.69 232 SER B C 1
ATOM 4252 O O . SER B 1 232 ? 20.969 -22.156 -11.531 1 98.69 232 SER B O 1
ATOM 4254 N N . GLU B 1 233 ? 20.219 -23.609 -10.086 1 98.25 233 GLU B N 1
ATOM 4255 C CA . GLU B 1 233 ? 21.312 -24.578 -10.242 1 98.25 233 GLU B CA 1
ATOM 4256 C C . GLU B 1 233 ? 21.281 -25.203 -11.633 1 98.25 233 GLU B C 1
ATOM 4258 O O . GLU B 1 233 ? 22.344 -25.359 -12.266 1 98.25 233 GLU B O 1
ATOM 4263 N N . LYS B 1 234 ? 20.094 -25.5 -12.117 1 98.31 234 LYS B N 1
ATOM 4264 C CA . LYS B 1 234 ? 20 -26.344 -13.312 1 98.31 234 LYS B CA 1
ATOM 4265 C C . LYS B 1 234 ? 19.75 -25.5 -14.562 1 98.31 234 LYS B C 1
ATOM 4267 O O . LYS B 1 234 ? 19.938 -25.984 -15.68 1 98.31 234 LYS B O 1
ATOM 4272 N N . ILE B 1 235 ? 19.406 -24.219 -14.367 1 98.06 235 ILE B N 1
ATOM 4273 C CA . ILE B 1 235 ? 19.047 -23.406 -15.516 1 98.06 235 ILE B CA 1
ATOM 4274 C C . ILE B 1 235 ? 19.797 -22.062 -15.461 1 98.06 235 ILE B C 1
ATOM 4276 O O . ILE B 1 235 ? 20.766 -21.859 -16.203 1 98.06 235 ILE B O 1
ATOM 4280 N N . THR B 1 236 ? 19.516 -21.203 -14.5 1 97.69 236 THR B N 1
ATOM 4281 C CA . THR B 1 236 ? 20.016 -19.828 -14.477 1 97.69 236 THR B CA 1
ATOM 4282 C C . THR B 1 236 ? 21.531 -19.812 -14.359 1 97.69 236 THR B C 1
ATOM 4284 O O . THR B 1 236 ? 22.203 -19.047 -15.055 1 97.69 236 THR B O 1
ATOM 4287 N N . ASN B 1 237 ? 22.047 -20.641 -13.508 1 97.06 237 ASN B N 1
ATOM 4288 C CA . ASN B 1 237 ? 23.484 -20.609 -13.242 1 97.06 237 ASN B CA 1
ATOM 4289 C C . ASN B 1 237 ? 24.172 -21.891 -13.688 1 97.06 237 ASN B C 1
ATOM 4291 O O . ASN B 1 237 ? 25.297 -22.188 -13.266 1 97.06 237 ASN B O 1
ATOM 4295 N N . ALA B 1 238 ? 23.453 -22.641 -14.469 1 96.69 238 ALA B N 1
ATOM 4296 C CA . ALA B 1 238 ? 24.031 -23.891 -14.961 1 96.69 238 ALA B CA 1
ATOM 4297 C C . ALA B 1 238 ? 25.125 -23.625 -16 1 96.69 238 ALA B C 1
ATOM 4299 O O . ALA B 1 238 ? 24.969 -22.75 -16.859 1 96.69 238 ALA B O 1
ATOM 4300 N N . PRO B 1 239 ? 26.266 -24.312 -15.977 1 95.69 239 PRO B N 1
ATOM 4301 C CA . PRO B 1 239 ? 27.344 -24.125 -16.953 1 95.69 239 PRO B CA 1
ATOM 4302 C C . PRO B 1 239 ? 26.953 -24.609 -18.359 1 95.69 239 PRO B C 1
ATOM 4304 O O . PRO B 1 239 ? 27.469 -24.125 -19.359 1 95.69 239 PRO B O 1
ATOM 4307 N N . THR B 1 240 ? 26.156 -25.688 -18.484 1 95.19 240 THR B N 1
ATOM 4308 C CA . THR B 1 240 ? 25.656 -26.234 -19.734 1 95.19 240 THR B CA 1
ATOM 4309 C C . THR B 1 240 ? 24.141 -26.406 -19.688 1 95.19 240 THR B C 1
ATOM 4311 O O . THR B 1 240 ? 23.578 -26.656 -18.609 1 95.19 240 THR B O 1
ATOM 4314 N N . LYS B 1 241 ? 23.562 -26.297 -20.797 1 95.38 241 LYS B N 1
ATOM 4315 C CA . LYS B 1 241 ? 22.125 -26.484 -20.875 1 95.38 241 LYS B CA 1
ATOM 4316 C C . LYS B 1 241 ? 21.75 -27.953 -20.922 1 95.38 241 LYS B C 1
ATOM 4318 O O . LYS B 1 241 ? 22.359 -28.719 -21.688 1 95.38 241 LYS B O 1
ATOM 4323 N N . LEU B 1 242 ? 20.828 -28.312 -20.094 1 97.5 242 LEU B N 1
ATOM 4324 C CA . LEU B 1 242 ? 20.25 -29.656 -20.188 1 97.5 242 LEU B CA 1
ATOM 4325 C C . LEU B 1 242 ? 19.25 -29.734 -21.328 1 97.5 242 LEU B C 1
ATOM 4327 O O . LEU B 1 242 ? 18.719 -28.703 -21.766 1 97.5 242 LEU B O 1
ATOM 4331 N N . THR B 1 243 ? 19 -30.984 -21.828 1 98 243 THR B N 1
ATOM 4332 C CA . THR B 1 243 ? 17.984 -31.172 -22.859 1 98 243 THR B CA 1
ATOM 4333 C C . THR B 1 243 ? 16.578 -31 -22.25 1 98 243 THR B C 1
ATOM 4335 O O . THR B 1 243 ? 16.422 -31.016 -21.031 1 98 243 THR B O 1
ATOM 4338 N N . VAL B 1 244 ? 15.609 -30.859 -23.094 1 98.25 244 VAL B N 1
ATOM 4339 C CA . VAL B 1 244 ? 14.211 -30.734 -22.688 1 98.25 244 VAL B CA 1
ATOM 4340 C C . VAL B 1 244 ? 13.812 -31.906 -21.812 1 98.25 244 VAL B C 1
ATOM 4342 O O . VAL B 1 244 ? 13.266 -31.719 -20.719 1 98.25 244 VAL B O 1
ATOM 4345 N N . GLN B 1 245 ? 14.211 -33.062 -22.234 1 98.31 245 GLN B N 1
ATOM 4346 C CA . GLN B 1 245 ? 13.812 -34.281 -21.516 1 98.31 245 GLN B CA 1
ATOM 4347 C C . GLN B 1 245 ? 14.516 -34.375 -20.172 1 98.31 245 GLN B C 1
ATOM 4349 O O . GLN B 1 245 ? 13.914 -34.781 -19.172 1 98.31 245 GLN B O 1
ATOM 4354 N N . GLU B 1 246 ? 15.758 -34 -20.156 1 98.31 246 GLU B N 1
ATOM 4355 C CA . GLU B 1 246 ? 16.531 -34.062 -18.906 1 98.31 246 GLU B CA 1
ATOM 4356 C C . GLU B 1 246 ? 15.938 -33.094 -17.875 1 98.31 246 GLU B C 1
ATOM 4358 O O . GLU B 1 246 ? 15.828 -33.469 -16.703 1 98.31 246 GLU B O 1
ATOM 4363 N N . LEU B 1 247 ? 15.578 -31.922 -18.281 1 98.31 247 LEU B N 1
ATOM 4364 C CA . LEU B 1 247 ? 14.984 -30.938 -17.375 1 98.31 247 LEU B CA 1
ATOM 4365 C C . LEU B 1 247 ? 13.633 -31.438 -16.859 1 98.31 247 LEU B C 1
ATOM 4367 O O . LEU B 1 247 ? 13.359 -31.359 -15.656 1 98.31 247 LEU B O 1
ATOM 4371 N N . PHE B 1 248 ? 12.82 -31.922 -17.781 1 98.44 248 PHE B N 1
ATOM 4372 C CA . PHE B 1 248 ? 11.508 -32.469 -17.422 1 98.44 248 PHE B CA 1
ATOM 4373 C C . PHE B 1 248 ? 11.641 -33.531 -16.359 1 98.44 248 PHE B C 1
ATOM 4375 O O . PHE B 1 248 ? 10.984 -33.469 -15.312 1 98.44 248 PHE B O 1
ATOM 4382 N N . ASP B 1 249 ? 12.547 -34.5 -16.609 1 98.56 249 ASP B N 1
ATOM 4383 C CA . ASP B 1 249 ? 12.719 -35.625 -15.695 1 98.56 249 ASP B CA 1
ATOM 4384 C C . ASP B 1 249 ? 13.297 -35.156 -14.359 1 98.56 249 ASP B C 1
ATOM 4386 O O . ASP B 1 249 ? 12.922 -35.688 -13.305 1 98.56 249 ASP B O 1
ATOM 4390 N N . PHE B 1 250 ? 14.203 -34.25 -14.352 1 98.44 250 PHE B N 1
ATOM 4391 C CA . PHE B 1 250 ? 14.844 -33.781 -13.133 1 98.44 250 PHE B CA 1
ATOM 4392 C C . PHE B 1 250 ? 13.82 -33.219 -12.172 1 98.44 250 PHE B C 1
ATOM 4394 O O . PHE B 1 250 ? 13.719 -33.625 -11.016 1 98.44 250 PHE B O 1
ATOM 4401 N N . PHE B 1 251 ? 12.992 -32.281 -12.633 1 98.62 251 PHE B N 1
ATOM 4402 C CA . PHE B 1 251 ? 12.031 -31.594 -11.766 1 98.62 251 PHE B CA 1
ATOM 4403 C C . PHE B 1 251 ? 10.898 -32.531 -11.375 1 98.62 251 PHE B C 1
ATOM 4405 O O . PHE B 1 251 ? 10.391 -32.469 -10.25 1 98.62 251 PHE B O 1
ATOM 4412 N N . LYS B 1 252 ? 10.477 -33.438 -12.273 1 98.69 252 LYS B N 1
ATOM 4413 C CA . LYS B 1 252 ? 9.477 -34.438 -11.938 1 98.69 252 LYS B CA 1
ATOM 4414 C C . LYS B 1 252 ? 9.953 -35.312 -10.781 1 98.69 252 LYS B C 1
ATOM 4416 O O . LYS B 1 252 ? 9.195 -35.594 -9.852 1 98.69 252 LYS B O 1
ATOM 4421 N N . ASN B 1 253 ? 11.211 -35.719 -10.875 1 98.56 253 ASN B N 1
ATOM 4422 C CA . ASN B 1 253 ? 11.766 -36.625 -9.875 1 98.56 253 ASN B CA 1
ATOM 4423 C C . ASN B 1 253 ? 11.992 -35.906 -8.539 1 98.56 253 ASN B C 1
ATOM 4425 O O . ASN B 1 253 ? 11.859 -36.531 -7.477 1 98.56 253 ASN B O 1
ATOM 4429 N N . GLU B 1 254 ? 12.359 -34.656 -8.562 1 98.56 254 GLU B N 1
ATOM 4430 C CA . GLU B 1 254 ? 12.664 -33.906 -7.352 1 98.56 254 GLU B CA 1
ATOM 4431 C C . GLU B 1 254 ? 11.391 -33.562 -6.574 1 98.56 254 GLU B C 1
ATOM 4433 O O . GLU B 1 254 ? 11.445 -33.312 -5.371 1 98.56 254 GLU B O 1
ATOM 4438 N N . PHE B 1 255 ? 10.234 -33.562 -7.266 1 98.62 255 PHE B N 1
ATOM 4439 C CA . PHE B 1 255 ? 8.961 -33.219 -6.637 1 98.62 255 PHE B CA 1
ATOM 4440 C C . PHE B 1 255 ? 7.898 -34.25 -6.949 1 98.62 255 PHE B C 1
ATOM 4442 O O . PHE B 1 255 ? 6.867 -33.938 -7.551 1 98.62 255 PHE B O 1
ATOM 4449 N N . PRO B 1 256 ? 8.086 -35.438 -6.484 1 98 256 PRO B N 1
ATOM 4450 C CA . PRO B 1 256 ? 7.223 -36.562 -6.863 1 98 256 PRO B CA 1
ATOM 4451 C C . PRO B 1 256 ? 5.789 -36.406 -6.363 1 98 256 PRO B C 1
ATOM 4453 O O . PRO B 1 256 ? 4.875 -37.062 -6.863 1 98 256 PRO B O 1
ATOM 4456 N N . GLN B 1 257 ? 5.574 -35.531 -5.383 1 97.06 257 GLN B N 1
ATOM 4457 C CA . GLN B 1 257 ? 4.23 -35.312 -4.852 1 97.06 257 GLN B CA 1
ATOM 4458 C C . GLN B 1 257 ? 3.395 -34.438 -5.805 1 97.06 257 GLN B C 1
ATOM 4460 O O . GLN B 1 257 ? 2.172 -34.375 -5.668 1 97.06 257 GLN B O 1
ATOM 4465 N N . CYS B 1 258 ? 4.066 -33.719 -6.672 1 98.25 258 CYS B N 1
ATOM 4466 C CA . CYS B 1 258 ? 3.385 -32.906 -7.68 1 98.25 258 CYS B CA 1
ATOM 4467 C C . CYS B 1 258 ? 3.033 -33.75 -8.906 1 98.25 258 CYS B C 1
ATOM 4469 O O . CYS B 1 258 ? 3.852 -33.906 -9.812 1 98.25 258 CYS B O 1
ATOM 4471 N N . LYS B 1 259 ? 1.816 -34.188 -9.016 1 96.56 259 LYS B N 1
ATOM 4472 C CA . LYS B 1 259 ? 1.51 -35.25 -9.969 1 96.56 259 LYS B CA 1
ATOM 4473 C C . LYS B 1 259 ? 0.647 -34.719 -11.117 1 96.56 259 LYS B C 1
ATOM 4475 O O . LYS B 1 259 ? 0.514 -35.375 -12.148 1 96.56 259 LYS B O 1
ATOM 4480 N N . GLU B 1 260 ? 0.053 -33.531 -10.922 1 96.5 260 GLU B N 1
ATOM 4481 C CA . GLU B 1 260 ? -0.914 -33.062 -11.914 1 96.5 260 GLU B CA 1
ATOM 4482 C C . GLU B 1 260 ? -0.281 -32.062 -12.867 1 96.5 260 GLU B C 1
ATOM 4484 O O . GLU B 1 260 ? 0.724 -31.422 -12.531 1 96.5 260 GLU B O 1
ATOM 4489 N N . ASN B 1 261 ? -0.832 -31.953 -14.102 1 96.25 261 ASN B N 1
ATOM 4490 C CA . ASN B 1 261 ? -0.534 -30.938 -15.109 1 96.25 261 ASN B CA 1
ATOM 4491 C C . ASN B 1 261 ? 0.954 -30.906 -15.445 1 96.25 261 ASN B C 1
ATOM 4493 O O . ASN B 1 261 ? 1.522 -29.828 -15.656 1 96.25 261 ASN B O 1
ATOM 4497 N N . LEU B 1 262 ? 1.6 -32.031 -15.461 1 97 262 LEU B N 1
ATOM 4498 C CA . LEU B 1 262 ? 3.029 -32.156 -15.727 1 97 262 LEU B CA 1
ATOM 4499 C C . LEU B 1 262 ? 3.381 -31.547 -17.078 1 97 262 LEU B C 1
ATOM 4501 O O . LEU B 1 262 ? 4.359 -30.812 -17.203 1 97 262 LEU B O 1
ATOM 4505 N N . ASP B 1 263 ? 2.574 -31.844 -18.125 1 94.75 263 ASP B N 1
ATOM 4506 C CA . ASP B 1 263 ? 2.842 -31.312 -19.453 1 94.75 263 ASP B CA 1
ATOM 4507 C C . ASP B 1 263 ? 2.805 -29.797 -19.469 1 94.75 263 ASP B C 1
ATOM 4509 O O . ASP B 1 263 ? 3.576 -29.156 -20.188 1 94.75 263 ASP B O 1
ATOM 4513 N N . PHE B 1 264 ? 1.878 -29.266 -18.703 1 95.38 264 PHE B N 1
ATOM 4514 C CA . PHE B 1 264 ? 1.763 -27.812 -18.672 1 95.38 264 PHE B CA 1
ATOM 4515 C C . PHE B 1 264 ? 2.934 -27.188 -17.922 1 95.38 264 PHE B C 1
ATOM 4517 O O . PHE B 1 264 ? 3.658 -26.359 -18.469 1 95.38 264 PHE B O 1
ATOM 4524 N N . PHE B 1 265 ? 3.184 -27.562 -16.688 1 96.88 265 PHE B N 1
ATOM 4525 C CA . PHE B 1 265 ? 4.199 -26.938 -15.852 1 96.88 265 PHE B CA 1
ATOM 4526 C C . PHE B 1 265 ? 5.598 -27.328 -16.312 1 96.88 265 PHE B C 1
ATOM 4528 O O . PHE B 1 265 ? 6.414 -26.453 -16.641 1 96.88 265 PHE B O 1
ATOM 4535 N N . LEU B 1 266 ? 5.887 -28.578 -16.438 1 97.75 266 LEU B N 1
ATOM 4536 C CA . LEU B 1 266 ? 7.23 -29.062 -16.734 1 97.75 266 LEU B CA 1
ATOM 4537 C C . LEU B 1 266 ? 7.516 -29.016 -18.234 1 97.75 266 LEU B C 1
ATOM 4539 O O . LEU B 1 266 ? 8.648 -28.781 -18.656 1 97.75 266 LEU B O 1
ATOM 4543 N N . GLY B 1 267 ? 6.449 -29.328 -19.016 1 97.12 267 GLY B N 1
ATOM 4544 C CA . GLY B 1 267 ? 6.625 -29.188 -20.453 1 97.12 267 GLY B CA 1
ATOM 4545 C C . GLY B 1 267 ? 7.043 -27.797 -20.875 1 97.12 267 GLY B C 1
ATOM 4546 O O . GLY B 1 267 ? 7.992 -27.625 -21.656 1 97.12 267 GLY B O 1
ATOM 4547 N N . HIS B 1 268 ? 6.324 -26.797 -20.375 1 95.81 268 HIS B N 1
ATOM 4548 C CA . HIS B 1 268 ? 6.652 -25.422 -20.734 1 95.81 268 HIS B CA 1
ATOM 4549 C C . HIS B 1 268 ? 8.016 -25.016 -20.172 1 95.81 268 HIS B C 1
ATOM 4551 O O . HIS B 1 268 ? 8.805 -24.375 -20.875 1 95.81 268 HIS B O 1
ATOM 4557 N N . LEU B 1 269 ? 8.273 -25.344 -18.891 1 95.94 269 LEU B N 1
ATOM 4558 C CA . LEU B 1 269 ? 9.578 -25.094 -18.297 1 95.94 269 LEU B CA 1
ATOM 4559 C C . LEU B 1 269 ? 10.695 -25.703 -19.141 1 95.94 269 LEU B C 1
ATOM 4561 O O . LEU B 1 269 ? 11.641 -25 -19.516 1 95.94 269 LEU B O 1
ATOM 4565 N N . SER B 1 270 ? 10.562 -26.984 -19.484 1 97.75 270 SER B N 1
ATOM 4566 C CA . SER B 1 270 ? 11.617 -27.719 -20.156 1 97.75 270 SER B CA 1
ATOM 4567 C C . SER B 1 270 ? 11.828 -27.219 -21.578 1 97.75 270 SER B C 1
ATOM 4569 O O . SER B 1 270 ? 12.961 -27.172 -22.062 1 97.75 270 SER B O 1
ATOM 457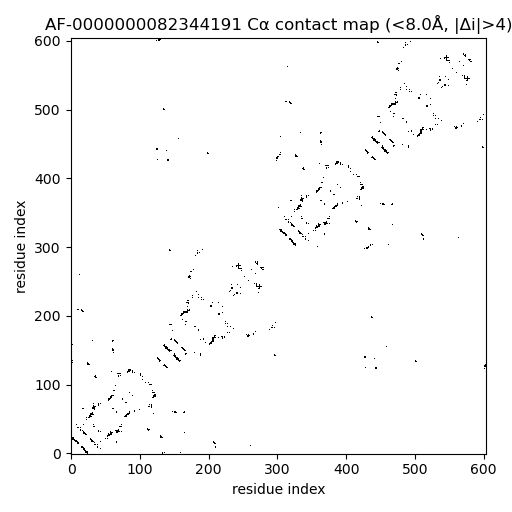1 N N . ASN B 1 271 ? 10.781 -26.891 -22.25 1 97.06 271 ASN B N 1
ATOM 4572 C CA . ASN B 1 271 ? 10.914 -26.344 -23.594 1 97.06 271 ASN B CA 1
ATOM 4573 C C . ASN B 1 271 ? 11.523 -24.953 -23.594 1 97.06 271 ASN B C 1
ATOM 4575 O O . ASN B 1 271 ? 12.336 -24.625 -24.453 1 97.06 271 ASN B O 1
ATOM 4579 N N . GLN B 1 272 ? 11.094 -24.125 -22.656 1 95.88 272 GLN B N 1
ATOM 4580 C CA . GLN B 1 272 ? 11.586 -22.75 -22.562 1 95.88 272 GLN B CA 1
ATOM 4581 C C . GLN B 1 272 ? 13.094 -22.719 -22.328 1 95.88 272 GLN B C 1
ATOM 4583 O O . GLN B 1 272 ? 13.797 -21.875 -22.891 1 95.88 272 GLN B O 1
ATOM 4588 N N . TYR B 1 273 ? 13.617 -23.688 -21.484 1 97.12 273 TYR B N 1
ATOM 4589 C CA . TYR B 1 273 ? 14.992 -23.516 -21.031 1 97.12 273 TYR B CA 1
ATOM 4590 C C . TYR B 1 273 ? 15.867 -24.672 -21.516 1 97.12 273 TYR B C 1
ATOM 4592 O O . TYR B 1 273 ? 17.094 -24.578 -21.453 1 97.12 273 TYR B O 1
ATOM 4600 N N . GLY B 1 274 ? 15.273 -25.734 -21.984 1 97.44 274 GLY B N 1
ATOM 4601 C CA . GLY B 1 274 ? 16.031 -26.891 -22.422 1 97.44 274 GLY B CA 1
ATOM 4602 C C . GLY B 1 274 ? 16.641 -26.734 -23.797 1 97.44 274 GLY B C 1
ATOM 4603 O O . GLY B 1 274 ? 16.062 -26.062 -24.656 1 97.44 274 GLY B O 1
ATOM 4604 N N . GLU B 1 275 ? 17.781 -27.406 -24.016 1 96.94 275 GLU B N 1
ATOM 4605 C CA . GLU B 1 275 ? 18.391 -27.422 -25.328 1 96.94 275 GLU B CA 1
ATOM 4606 C C . GLU B 1 275 ? 17.453 -28 -26.375 1 96.94 275 GLU B C 1
ATOM 4608 O O . GLU B 1 275 ? 16.875 -29.062 -26.172 1 96.94 275 GLU B O 1
ATOM 4613 N N . GLY B 1 276 ? 17.281 -27.188 -27.484 1 95.19 276 GLY B N 1
ATOM 4614 C CA . GLY B 1 276 ? 16.422 -27.656 -28.562 1 95.19 276 GLY B CA 1
ATOM 4615 C C . GLY B 1 276 ? 14.945 -27.438 -28.281 1 95.19 276 GLY B C 1
ATOM 4616 O O . GLY B 1 276 ? 14.094 -27.906 -29.047 1 95.19 276 GLY B O 1
ATOM 4617 N N . GLY B 1 277 ? 14.641 -26.812 -27.141 1 96.06 277 GLY B N 1
ATOM 4618 C CA . GLY B 1 277 ? 13.25 -26.609 -26.766 1 96.06 277 GLY B CA 1
ATOM 4619 C C . GLY B 1 277 ? 12.531 -25.609 -27.656 1 96.06 277 GLY B C 1
ATOM 4620 O O . GLY B 1 277 ? 13.172 -24.828 -28.375 1 96.06 277 GLY B O 1
ATOM 4621 N N . GLN B 1 278 ? 11.219 -25.625 -27.688 1 94 278 GLN B N 1
ATOM 4622 C CA . GLN B 1 278 ? 10.352 -24.703 -28.391 1 94 278 GLN B CA 1
ATOM 4623 C C . GLN B 1 278 ? 9.727 -23.688 -27.438 1 94 278 GLN B C 1
ATOM 4625 O O . GLN B 1 278 ? 8.82 -24.031 -26.672 1 94 278 GLN B O 1
ATOM 4630 N N . VAL B 1 279 ? 10.055 -22.469 -27.609 1 91.44 279 VAL B N 1
ATOM 4631 C CA . VAL B 1 279 ? 9.609 -21.422 -26.688 1 91.44 279 VAL B CA 1
ATOM 4632 C C . VAL B 1 279 ? 8.156 -21.078 -26.984 1 91.44 279 VAL B C 1
ATOM 4634 O O . VAL B 1 279 ? 7.754 -20.984 -28.141 1 91.44 279 VAL B O 1
ATOM 4637 N N . TRP B 1 280 ? 7.398 -20.891 -25.922 1 90.12 280 TRP B N 1
ATOM 4638 C CA . TRP B 1 280 ? 5.996 -20.5 -26.016 1 90.12 280 TRP B CA 1
ATOM 4639 C C . TRP B 1 280 ? 5.867 -18.984 -26.234 1 90.12 280 TRP B C 1
ATOM 4641 O O . TRP B 1 280 ? 5.969 -18.203 -25.281 1 90.12 280 TRP B O 1
ATOM 4651 N N . GLU B 1 281 ? 5.543 -18.516 -27.344 1 86.12 281 GLU B N 1
ATOM 4652 C CA . GLU B 1 281 ? 5.551 -17.109 -27.719 1 86.12 281 GLU B CA 1
ATOM 4653 C C . GLU B 1 281 ? 4.367 -16.359 -27.094 1 86.12 281 GLU B C 1
ATOM 4655 O O . GLU B 1 281 ? 4.414 -15.148 -26.922 1 86.12 281 GLU B O 1
ATOM 4660 N N . GLU B 1 282 ? 3.354 -17.062 -26.688 1 82.44 282 GLU B N 1
ATOM 4661 C CA . GLU B 1 282 ? 2.133 -16.484 -26.125 1 82.44 282 GLU B CA 1
ATOM 4662 C C . GLU B 1 282 ? 2.395 -15.828 -24.781 1 82.44 282 GLU B C 1
ATOM 4664 O O . GLU B 1 282 ? 1.564 -15.062 -24.281 1 82.44 282 GLU B O 1
ATOM 4669 N N . ASN B 1 283 ? 3.6 -15.906 -24.281 1 79.94 283 ASN B N 1
ATOM 4670 C CA . ASN B 1 283 ? 3.879 -15.383 -22.938 1 79.94 283 ASN B CA 1
ATOM 4671 C C . ASN B 1 283 ? 4.82 -14.18 -23 1 79.94 283 ASN B C 1
ATOM 4673 O O . ASN B 1 283 ? 5.25 -13.68 -21.953 1 79.94 283 ASN B O 1
ATOM 4677 N N . ARG B 1 284 ? 5.078 -13.625 -24.141 1 84.62 284 ARG B N 1
ATOM 4678 C CA . ARG B 1 284 ? 6.141 -12.641 -24.297 1 84.62 284 ARG B CA 1
ATOM 4679 C C . ARG B 1 284 ? 5.586 -11.219 -24.219 1 84.62 284 ARG B C 1
ATOM 4681 O O . ARG B 1 284 ? 6.277 -10.258 -24.547 1 84.62 284 ARG B O 1
ATOM 4688 N N . HIS B 1 285 ? 4.531 -11.039 -23.641 1 87.88 285 HIS B N 1
ATOM 4689 C CA . HIS B 1 285 ? 3.828 -9.758 -23.656 1 87.88 285 HIS B CA 1
ATOM 4690 C C . HIS B 1 285 ? 4.5 -8.758 -22.719 1 87.88 285 HIS B C 1
ATOM 4692 O O . HIS B 1 285 ? 4.277 -7.551 -22.844 1 87.88 285 HIS B O 1
ATOM 4698 N N . HIS B 1 286 ? 5.32 -9.18 -21.797 1 88.94 286 HIS B N 1
ATOM 4699 C CA . HIS B 1 286 ? 5.73 -8.336 -20.672 1 88.94 286 HIS B CA 1
ATOM 4700 C C . HIS B 1 286 ? 7.191 -7.922 -20.812 1 88.94 286 HIS B C 1
ATOM 4702 O O . HIS B 1 286 ? 7.695 -7.148 -20 1 88.94 286 HIS B O 1
ATOM 4708 N N . ASP B 1 287 ? 7.828 -8.258 -21.828 1 87.19 287 ASP B N 1
ATOM 4709 C CA . ASP B 1 287 ? 9.227 -7.914 -22.062 1 87.19 287 ASP B CA 1
ATOM 4710 C C . ASP B 1 287 ? 10.031 -7.98 -20.766 1 87.19 287 ASP B C 1
ATOM 4712 O O . ASP B 1 287 ? 10.68 -7.004 -20.375 1 87.19 287 ASP B O 1
ATOM 4716 N N . VAL B 1 288 ? 9.977 -9.047 -20.078 1 90.25 288 VAL B N 1
ATOM 4717 C CA . VAL B 1 288 ? 10.508 -9.164 -18.734 1 90.25 288 VAL B CA 1
ATOM 4718 C C . VAL B 1 288 ? 12.031 -9.078 -18.766 1 90.25 288 VAL B C 1
ATOM 4720 O O . VAL B 1 288 ? 12.664 -8.773 -17.75 1 90.25 288 VAL B O 1
ATOM 4723 N N . GLY B 1 289 ? 12.625 -9.336 -19.922 1 88.19 289 GLY B N 1
ATOM 4724 C CA . GLY B 1 289 ? 14.07 -9.227 -20.078 1 88.19 289 GLY B CA 1
ATOM 4725 C C . GLY B 1 289 ? 14.594 -7.824 -19.828 1 88.19 289 GLY B C 1
ATOM 4726 O O . GLY B 1 289 ? 15.766 -7.645 -19.5 1 88.19 289 GLY B O 1
ATOM 4727 N N . ALA B 1 290 ? 13.758 -6.844 -19.859 1 90.81 290 ALA B N 1
ATOM 4728 C CA . ALA B 1 290 ? 14.164 -5.449 -19.734 1 90.81 290 ALA B CA 1
ATOM 4729 C C . ALA B 1 290 ? 14.094 -4.996 -18.266 1 90.81 290 ALA B C 1
ATOM 4731 O O . ALA B 1 290 ? 14.578 -3.918 -17.922 1 90.81 290 ALA B O 1
ATOM 4732 N N . ARG B 1 291 ? 13.57 -5.867 -17.391 1 93.88 291 ARG B N 1
ATOM 4733 C CA . ARG B 1 291 ? 13.414 -5.496 -15.992 1 93.88 291 ARG B CA 1
ATOM 4734 C C . ARG B 1 291 ? 14.75 -5.539 -15.266 1 93.88 291 ARG B C 1
ATOM 4736 O O . ARG B 1 291 ? 15.516 -6.492 -15.414 1 93.88 291 ARG B O 1
ATOM 4743 N N . THR B 1 292 ? 15.031 -4.477 -14.484 1 94.69 292 THR B N 1
ATOM 4744 C CA . THR B 1 292 ? 16.266 -4.414 -13.727 1 94.69 292 THR B CA 1
ATOM 4745 C C . THR B 1 292 ? 16.031 -4.801 -12.266 1 94.69 292 THR B C 1
ATOM 4747 O O . THR B 1 292 ? 14.922 -4.645 -11.75 1 94.69 292 THR B O 1
ATOM 4750 N N . ILE B 1 293 ? 17.078 -5.305 -11.648 1 93.44 293 ILE B N 1
ATOM 4751 C CA . ILE B 1 293 ? 16.984 -5.723 -10.25 1 93.44 293 ILE B CA 1
ATOM 4752 C C . ILE B 1 293 ? 16.578 -4.535 -9.383 1 93.44 293 ILE B C 1
ATOM 4754 O O . ILE B 1 293 ? 15.828 -4.691 -8.414 1 93.44 293 ILE B O 1
ATOM 4758 N N . GLY B 1 294 ? 17.078 -3.326 -9.703 1 92.25 294 GLY B N 1
ATOM 4759 C CA . GLY B 1 294 ? 16.719 -2.125 -8.977 1 92.25 294 GLY B CA 1
ATOM 4760 C C . GLY B 1 294 ? 15.234 -1.815 -9.039 1 92.25 294 GLY B C 1
ATOM 4761 O O . GLY B 1 294 ? 14.617 -1.478 -8.023 1 92.25 294 GLY B O 1
ATOM 4762 N N . ALA B 1 295 ? 14.656 -1.986 -10.156 1 94.12 295 ALA B N 1
ATOM 4763 C CA . ALA B 1 295 ? 13.227 -1.725 -10.344 1 94.12 295 ALA B CA 1
ATOM 4764 C C . ALA B 1 295 ? 12.383 -2.793 -9.656 1 94.12 295 ALA B C 1
ATOM 4766 O O . ALA B 1 295 ? 11.328 -2.492 -9.094 1 94.12 295 ALA B O 1
ATOM 4767 N N . LEU B 1 296 ? 12.906 -4.016 -9.641 1 96.94 296 LEU B N 1
ATOM 4768 C CA . LEU B 1 296 ? 12.156 -5.148 -9.109 1 96.94 296 LEU B CA 1
ATOM 4769 C C . LEU B 1 296 ? 12.195 -5.152 -7.582 1 96.94 296 LEU B C 1
ATOM 4771 O O . LEU B 1 296 ? 11.258 -5.625 -6.934 1 96.94 296 LEU B O 1
ATOM 4775 N N . ASN B 1 297 ? 13.266 -4.602 -7 1 96.25 297 ASN B N 1
ATOM 4776 C CA . ASN B 1 297 ? 13.469 -4.73 -5.562 1 96.25 297 ASN B CA 1
ATOM 4777 C C . ASN B 1 297 ? 13.523 -3.365 -4.879 1 96.25 297 ASN B C 1
ATOM 4779 O O . ASN B 1 297 ? 14.102 -3.227 -3.801 1 96.25 297 ASN B O 1
ATOM 4783 N N . GLY B 1 298 ? 12.922 -2.359 -5.508 1 96.62 298 GLY B N 1
ATOM 4784 C CA . GLY B 1 298 ? 12.984 -1.006 -4.984 1 96.62 298 GLY B CA 1
ATOM 4785 C C . GLY B 1 298 ? 12.344 -0.862 -3.617 1 96.62 298 GLY B C 1
ATOM 4786 O O . GLY B 1 298 ? 12.555 0.134 -2.924 1 96.62 298 GLY B O 1
ATOM 4787 N N . TYR B 1 299 ? 11.547 -1.861 -3.172 1 98 299 TYR B N 1
ATOM 4788 C CA . TYR B 1 299 ? 10.883 -1.847 -1.875 1 98 299 TYR B CA 1
ATOM 4789 C C . TYR B 1 299 ? 11.836 -2.275 -0.765 1 98 299 TYR B C 1
ATOM 4791 O O . TYR B 1 299 ? 11.531 -2.104 0.419 1 98 299 TYR B O 1
ATOM 4799 N N . TRP B 1 300 ? 12.961 -2.852 -1.095 1 97.56 300 TRP B N 1
ATOM 4800 C CA . TRP B 1 300 ? 13.961 -3.318 -0.139 1 97.56 300 TRP B CA 1
ATOM 4801 C C . TRP B 1 300 ? 15.219 -2.461 -0.204 1 97.56 300 TRP B C 1
ATOM 4803 O O . TRP B 1 300 ? 16.016 -2.586 -1.138 1 97.56 300 TRP B O 1
ATOM 4813 N N . PHE B 1 301 ? 15.414 -1.578 0.804 1 93.81 301 PHE B N 1
ATOM 4814 C CA . PHE B 1 301 ? 16.547 -0.66 0.78 1 93.81 301 PHE B CA 1
ATOM 4815 C C . PHE B 1 301 ? 17.844 -1.394 1.087 1 93.81 301 PHE B C 1
ATOM 4817 O O . PHE B 1 301 ? 17.844 -2.375 1.832 1 93.81 301 PHE B O 1
ATOM 4824 N N . LYS B 1 302 ? 19.016 -1.07 0.354 1 83.31 302 LYS B N 1
ATOM 4825 C CA . LYS B 1 302 ? 20.328 -1.68 0.517 1 83.31 302 LYS B CA 1
ATOM 4826 C C . LYS B 1 302 ? 21.391 -0.623 0.805 1 83.31 302 LYS B C 1
ATOM 4828 O O . LYS B 1 302 ? 21.297 0.511 0.333 1 83.31 302 LYS B O 1
#

Foldseek 3Di:
DDWDKDWDFFDLVQVRFIKMWIDDDAEIEIEFQAQWQVRNLVVLVVVVVVDPHAYAEYEYFAQDRRRFQNVVSNCVSRVNHAYEYAPLRLVSNVLQVVVCLVPVCVVPNCNITPSDTDGHDYDHDQWDDDVPGPVFIWGWDDDAAALHGGGTKTAGLVQLEIEQARLWEALQAFRQNLHVPAVLSLVRSVVVLVVNVVSVRPYYHYRHDDPPDDTDSVRRSVSVVVNS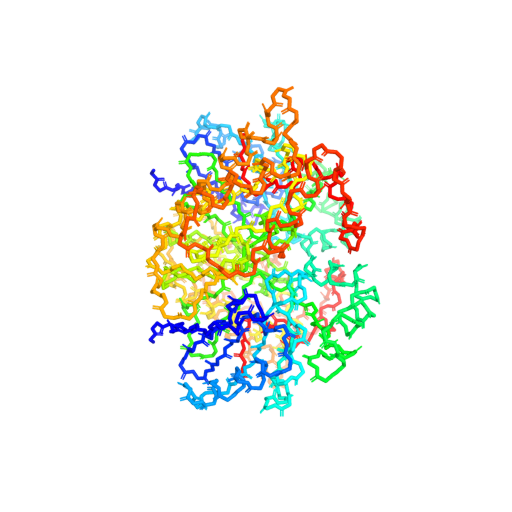VVCCDQFHVDPDFAALVVQLVVSCVVRVSHDGPSCPRSVQVSLSGHVPRDHDPSPPRPVCVVDGSCNNPVVDDD/DDWDKDWDFFDLVQVRFIKMWIDDDAEIEIEFQAQWQVRNLVVLVVVVVVDPHAYAEYEYFAQDRRRFQNVVSNCVSRVNHAYEYAPLRLVSNVLQVVVCLVPVCVVPNCNITPSDTDGHDYDHDQWDDDVPGPVFIWGWDDDAAALHGGGTKTAGLVQLEIEGARLWEALQAFRQNLHVPAVLSLVRSVVVLVVNVVSVRPYYHYRHDDPPDDTDSVRRSVSVVVNSVVCCDQFHVDPDFAALVVQLVVSCVVRVSHDGPSCPRSVQVSLSGHVPRDHDPSPPSPVCVVDGSCNNPVVDDD

Solvent-accessible surface area (backbone atoms only — not comparable to full-atom values): 30201 Å² total; per-residue (Å²): 119,80,68,40,76,47,75,45,49,29,49,70,92,36,62,8,24,35,30,36,39,39,38,51,75,58,30,24,37,36,39,15,36,30,26,26,38,67,43,7,46,50,48,36,53,48,50,61,71,75,44,88,50,52,56,55,35,34,35,39,33,40,50,57,55,47,28,33,30,11,34,51,41,38,39,71,75,38,71,82,35,41,50,29,17,47,53,66,22,44,51,48,32,62,64,40,40,77,60,48,43,55,48,49,23,70,73,66,32,66,86,34,22,55,69,72,46,62,76,57,41,70,36,83,47,27,39,36,25,44,44,82,27,53,52,48,44,38,32,42,45,28,59,33,33,36,42,46,76,39,22,35,28,42,36,25,72,80,68,29,32,34,40,36,31,59,56,26,30,21,64,45,40,74,69,58,62,69,64,53,80,40,70,42,49,50,51,30,25,52,49,41,49,50,38,54,57,43,55,60,44,78,40,41,42,43,21,24,29,47,75,90,65,76,82,42,41,68,56,20,51,47,40,40,48,50,50,52,50,50,42,36,55,58,54,78,66,31,94,59,75,42,39,26,65,55,46,34,50,50,55,48,65,75,38,68,72,34,72,66,63,49,67,62,44,38,42,47,38,13,20,59,64,15,51,91,36,66,65,71,71,91,71,64,66,69,60,65,83,75,59,47,49,66,74,51,38,65,38,53,49,129,121,80,66,41,74,46,74,46,48,30,48,71,90,35,62,8,23,35,29,36,40,39,40,50,76,58,29,24,37,36,40,16,36,30,26,26,38,68,42,9,47,49,48,37,53,48,50,61,72,75,42,89,48,52,56,55,35,34,36,39,33,39,52,56,56,46,29,34,29,11,34,52,41,39,38,71,73,39,70,82,33,42,50,30,18,46,53,66,22,43,53,47,32,61,64,38,40,76,60,48,40,54,48,48,22,69,73,65,31,67,87,34,22,55,67,73,46,63,76,56,43,72,38,86,46,30,39,36,24,44,45,82,26,52,50,49,44,39,32,42,43,28,59,33,33,36,41,48,75,41,22,35,28,42,35,26,71,79,66,28,31,35,40,36,30,58,56,27,31,21,63,44,40,73,69,58,61,68,62,53,80,41,71,43,49,49,53,31,25,52,49,43,49,51,38,53,58,42,55,61,44,77,40,41,43,42,21,24,29,47,75,90,65,75,81,42,40,68,56,19,50,50,41,40,49,50,51,52,51,50,43,37,56,59,54,76,67,32,93,61,73,42,39,28,65,56,44,33,51,50,56,48,66,76,38,67,71,34,73,66,62,49,66,62,44,38,42,46,36,12,18,59,65,15,50,92,36,66,67,71,71,90,69,60,66,68,58,65,80,75,61,48,50,66,75,52,38,65,36,52,49,128